Protein AF-A0AAV8YAM8-F1 (afdb_monomer_lite)

Organism: NCBI:txid1265417

InterPro domains:
  IPR056850 UBP34/UBP24/USP9X/USP9Y-like, ARM repeat region [PF25010] (94-299)

pLDDT: mean 80.91, std 21.93, range [26.41, 98.69]

Radius of gyration: 32.94 Å; chains: 1; bounding box: 72×72×97 Å

Structure (mmCIF, N/CA/C/O backbone):
data_AF-A0AAV8YAM8-F1
#
_entry.id   AF-A0AAV8YAM8-F1
#
loop_
_atom_site.group_PDB
_atom_site.id
_atom_site.type_symbol
_atom_site.label_atom_id
_atom_site.label_alt_id
_atom_site.label_comp_id
_atom_site.label_asym_id
_atom_site.label_entity_id
_atom_site.label_seq_id
_atom_site.pdbx_PDB_ins_code
_atom_site.Cartn_x
_atom_site.Cartn_y
_atom_site.Cartn_z
_atom_site.occupancy
_atom_site.B_iso_or_equiv
_atom_site.auth_seq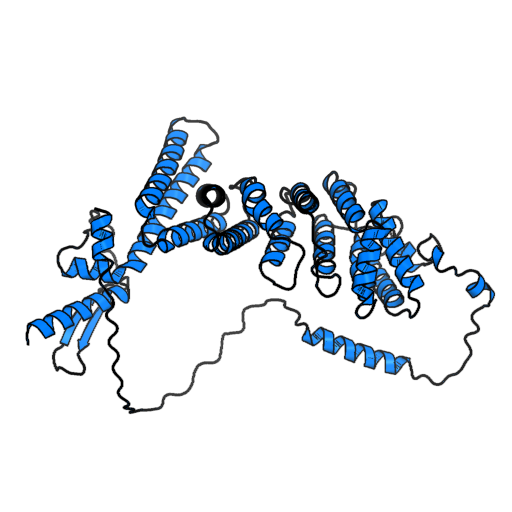_id
_atom_site.auth_comp_id
_atom_site.auth_asym_id
_atom_site.auth_atom_id
_atom_site.pdbx_PDB_model_num
ATOM 1 N N . MET A 1 1 ? 10.296 -6.157 -40.848 1.00 38.09 1 MET A N 1
ATOM 2 C CA . MET A 1 1 ? 11.514 -6.112 -40.012 1.00 38.09 1 MET A CA 1
ATOM 3 C C . MET A 1 1 ? 11.280 -6.850 -38.694 1.00 38.09 1 MET A C 1
ATOM 5 O O . MET A 1 1 ? 12.007 -7.797 -38.449 1.00 38.09 1 MET A O 1
ATOM 9 N N . GLU A 1 2 ? 10.213 -6.547 -37.939 1.00 32.31 2 GLU A N 1
ATOM 10 C CA . GLU A 1 2 ? 9.827 -7.279 -36.706 1.00 32.31 2 GLU A CA 1
ATOM 11 C C . GLU A 1 2 ? 9.649 -8.799 -36.890 1.00 32.31 2 GLU A C 1
ATOM 13 O O . GLU A 1 2 ? 10.254 -9.565 -36.148 1.00 32.31 2 GLU A O 1
ATOM 18 N N . ARG A 1 3 ? 8.912 -9.262 -37.918 1.00 36.00 3 ARG A N 1
ATOM 19 C CA . ARG A 1 3 ? 8.751 -10.714 -38.182 1.00 36.00 3 ARG A CA 1
ATOM 20 C C . ARG A 1 3 ? 10.073 -11.436 -38.445 1.00 36.00 3 ARG A C 1
ATOM 22 O O . ARG A 1 3 ? 10.248 -12.558 -38.000 1.00 36.00 3 ARG A O 1
ATOM 29 N N . HIS A 1 4 ? 11.011 -10.766 -39.113 1.00 39.47 4 HIS A N 1
ATOM 30 C CA . HIS A 1 4 ? 12.317 -11.340 -39.426 1.00 39.47 4 HIS A CA 1
ATOM 31 C C . HIS A 1 4 ? 13.195 -11.458 -38.173 1.00 39.47 4 HIS A C 1
ATOM 33 O O . HIS A 1 4 ? 13.905 -12.439 -38.013 1.00 39.47 4 HIS A O 1
ATOM 39 N N . ILE A 1 5 ? 13.116 -10.490 -37.253 1.00 47.19 5 ILE A N 1
ATOM 40 C CA . ILE A 1 5 ? 13.833 -10.547 -35.971 1.00 47.19 5 ILE A CA 1
ATOM 41 C C . ILE A 1 5 ? 13.256 -11.661 -35.087 1.00 47.19 5 ILE A C 1
ATOM 43 O O . ILE A 1 5 ? 14.026 -12.429 -34.521 1.00 47.19 5 ILE A O 1
ATOM 47 N N . LEU A 1 6 ? 11.928 -11.801 -35.016 1.00 43.38 6 LEU A N 1
ATOM 48 C CA . LEU A 1 6 ? 11.277 -12.848 -34.221 1.00 43.38 6 LEU A CA 1
ATOM 49 C C . LEU A 1 6 ? 11.572 -14.261 -34.762 1.00 43.38 6 LEU A C 1
ATOM 51 O O . LEU A 1 6 ? 11.912 -15.148 -33.985 1.00 43.38 6 LEU A O 1
ATOM 55 N N . GLU A 1 7 ? 11.533 -14.453 -36.086 1.00 45.75 7 GLU A N 1
ATOM 56 C CA . GLU A 1 7 ? 11.929 -15.714 -36.735 1.00 45.75 7 GLU A CA 1
ATOM 57 C C . GLU A 1 7 ? 13.403 -16.054 -36.465 1.00 45.75 7 GLU A C 1
ATOM 59 O O . GLU A 1 7 ? 13.725 -17.194 -36.137 1.00 45.75 7 GLU A O 1
ATOM 64 N N . MET A 1 8 ? 14.305 -15.067 -36.512 1.00 47.28 8 MET A N 1
ATOM 65 C CA . MET A 1 8 ? 15.728 -15.289 -36.226 1.00 47.28 8 MET A CA 1
ATOM 66 C C . MET A 1 8 ? 16.035 -15.561 -34.740 1.00 47.28 8 MET A C 1
ATOM 68 O O . MET A 1 8 ? 17.095 -16.110 -34.441 1.00 47.28 8 MET A O 1
ATOM 72 N N . LEU A 1 9 ? 15.145 -15.185 -33.814 1.00 46.06 9 LEU A N 1
ATOM 73 C CA . LEU A 1 9 ? 15.267 -15.462 -32.374 1.00 46.06 9 LEU A CA 1
ATOM 74 C C . LEU A 1 9 ? 14.626 -16.799 -31.957 1.00 46.06 9 LEU A C 1
ATOM 76 O O . LEU A 1 9 ? 14.852 -17.248 -30.840 1.00 46.06 9 LEU A O 1
ATOM 80 N N . SER A 1 10 ? 13.854 -17.436 -32.843 1.00 40.22 10 SER A N 1
ATOM 81 C CA . SER A 1 10 ? 13.076 -18.656 -32.567 1.00 40.22 10 SER A CA 1
ATOM 82 C C . SER A 1 10 ? 13.785 -19.983 -32.883 1.00 40.22 10 SER A C 1
ATOM 84 O O . SER A 1 10 ? 13.138 -21.025 -32.905 1.00 40.22 10 SER A O 1
ATOM 86 N N . GLY A 1 11 ? 15.098 -19.966 -33.145 1.00 36.38 11 GLY A N 1
ATOM 87 C CA . GLY A 1 11 ? 15.857 -21.178 -33.478 1.00 36.38 11 GLY A CA 1
ATOM 88 C C . GLY A 1 11 ? 15.783 -22.230 -32.367 1.00 36.38 11 GLY A C 1
ATOM 89 O O . GLY A 1 11 ? 16.276 -21.985 -31.270 1.00 36.38 11 GLY A O 1
ATOM 90 N N . GLU A 1 12 ? 15.158 -23.367 -32.682 1.00 34.47 12 GLU A N 1
ATOM 91 C CA . GLU A 1 12 ? 14.848 -24.500 -31.802 1.00 34.47 12 GLU A CA 1
ATOM 92 C C . GLU A 1 12 ? 16.041 -24.952 -30.941 1.00 34.47 12 GLU A C 1
ATOM 94 O O . GLU A 1 12 ? 17.105 -25.318 -31.449 1.00 34.47 12 GLU A O 1
ATOM 99 N N . GLU A 1 13 ? 15.839 -24.981 -29.622 1.00 34.59 13 GLU A N 1
ATOM 100 C CA . GLU A 1 13 ? 16.660 -25.771 -28.708 1.00 34.59 13 GLU A CA 1
ATOM 101 C C . GLU A 1 13 ? 16.334 -27.252 -28.944 1.00 34.59 13 GLU A C 1
ATOM 103 O O . GLU A 1 13 ? 15.295 -27.754 -28.522 1.00 34.59 13 GLU A O 1
ATOM 108 N N . ALA A 1 14 ? 17.207 -27.959 -29.660 1.00 30.53 14 ALA A N 1
ATOM 109 C CA . ALA A 1 14 ? 17.175 -29.413 -29.702 1.00 30.53 14 ALA A CA 1
ATOM 110 C C . ALA A 1 14 ? 17.807 -29.952 -28.409 1.00 30.53 14 ALA A C 1
ATOM 112 O O . ALA A 1 14 ? 19.033 -29.991 -28.274 1.00 30.53 14 ALA A O 1
ATOM 113 N N . GLU A 1 15 ? 16.968 -30.348 -27.453 1.00 30.47 15 GLU A N 1
ATOM 114 C CA . GLU A 1 15 ? 17.374 -31.193 -26.333 1.00 30.47 15 GLU A CA 1
ATOM 115 C C . GLU A 1 15 ? 17.863 -32.541 -26.880 1.00 30.47 15 GLU A C 1
ATOM 117 O O . GLU A 1 15 ? 17.140 -33.250 -27.581 1.00 30.47 15 GLU A O 1
ATOM 122 N N . VAL A 1 16 ? 19.115 -32.890 -26.587 1.00 30.36 16 VAL A N 1
ATOM 123 C CA . VAL A 1 16 ? 19.658 -34.225 -26.847 1.00 30.36 16 VAL A CA 1
ATOM 124 C C . VAL A 1 16 ? 19.791 -34.926 -25.501 1.00 30.36 16 VAL A C 1
ATOM 126 O O . VAL A 1 16 ? 20.690 -34.615 -24.720 1.00 30.36 16 VAL A O 1
ATOM 129 N N . GLU A 1 17 ? 18.879 -35.863 -25.240 1.00 31.38 17 GLU A N 1
ATOM 130 C CA . GLU A 1 17 ? 19.012 -36.878 -24.194 1.00 31.38 17 GLU A CA 1
ATOM 131 C C . GLU A 1 17 ? 20.249 -37.747 -24.461 1.00 31.38 17 GLU A C 1
ATOM 133 O O . GLU A 1 17 ? 20.475 -38.226 -25.575 1.00 31.38 17 GLU A O 1
ATOM 138 N N . GLY A 1 18 ? 21.052 -37.969 -23.423 1.00 28.61 18 GLY A N 1
ATOM 139 C CA . GLY A 1 18 ? 22.220 -38.837 -23.478 1.00 28.61 18 GLY A CA 1
ATOM 140 C C . GLY A 1 18 ? 22.676 -39.244 -22.084 1.00 28.61 18 GLY A C 1
ATOM 141 O O . GLY A 1 18 ? 23.503 -38.567 -21.477 1.00 28.61 18 GLY A O 1
ATOM 142 N N . ASP A 1 19 ? 22.132 -40.361 -21.603 1.00 28.75 19 ASP A N 1
ATOM 143 C CA . ASP A 1 19 ? 22.621 -41.118 -20.450 1.00 28.75 19 ASP A CA 1
ATOM 144 C C . ASP A 1 19 ? 24.082 -41.554 -20.649 1.00 28.75 19 ASP A C 1
ATOM 146 O O . ASP A 1 19 ? 24.400 -42.237 -21.625 1.00 28.75 19 ASP A O 1
ATOM 150 N N . ALA A 1 20 ? 24.955 -41.236 -19.689 1.00 30.38 20 ALA A N 1
ATOM 151 C CA . ALA A 1 20 ? 26.130 -42.049 -19.366 1.00 30.38 20 ALA A CA 1
ATOM 152 C C . ALA A 1 20 ? 26.718 -41.660 -17.999 1.00 30.38 20 ALA A C 1
ATOM 154 O O . ALA A 1 20 ? 27.289 -40.584 -17.812 1.00 30.38 20 ALA A O 1
ATOM 155 N N . GLU A 1 21 ? 26.603 -42.591 -17.054 1.00 28.64 21 GLU A N 1
ATOM 156 C CA . GLU A 1 21 ? 27.342 -42.654 -15.794 1.00 28.64 21 GLU A CA 1
ATOM 157 C C . GLU A 1 21 ? 28.864 -42.551 -16.007 1.00 28.64 21 GLU A C 1
ATOM 159 O O . GLU A 1 21 ? 29.425 -43.172 -16.909 1.00 28.64 21 GLU A O 1
ATOM 164 N N . GLY A 1 22 ? 29.567 -41.835 -15.122 1.00 26.41 22 GLY A N 1
ATOM 165 C CA . GLY A 1 22 ? 31.032 -41.819 -15.144 1.00 26.41 22 GLY A CA 1
ATOM 166 C C . GLY A 1 22 ? 31.686 -40.788 -14.231 1.00 26.41 22 GLY A C 1
ATOM 167 O O . GLY A 1 22 ? 32.246 -39.803 -14.697 1.00 26.41 22 GLY A O 1
ATOM 168 N N . SER A 1 23 ? 31.639 -41.029 -12.920 1.00 27.11 23 SER A N 1
ATOM 169 C CA . SER A 1 23 ? 32.441 -40.329 -11.904 1.00 27.11 23 SER A CA 1
ATOM 170 C C . SER A 1 23 ? 33.946 -40.377 -12.191 1.00 27.11 23 SER A C 1
ATOM 172 O O . SER A 1 23 ? 34.459 -41.466 -12.402 1.00 27.11 23 SER A O 1
ATOM 174 N N . TYR A 1 24 ? 34.665 -39.265 -11.985 1.00 28.09 24 TYR A N 1
ATOM 175 C CA . TYR A 1 24 ? 35.895 -39.251 -11.176 1.00 28.09 24 TYR A CA 1
ATOM 176 C C . TYR A 1 24 ? 36.070 -37.904 -10.462 1.00 28.09 24 TYR A C 1
ATOM 178 O O . TYR A 1 24 ? 35.944 -36.825 -11.031 1.00 28.09 24 TYR A O 1
ATOM 186 N N . SER A 1 25 ? 36.330 -38.026 -9.165 1.00 29.84 25 SER A N 1
ATOM 187 C CA . SER A 1 25 ? 36.435 -36.991 -8.143 1.00 29.84 25 SER A CA 1
ATOM 188 C C . SER A 1 25 ? 37.897 -36.692 -7.812 1.00 29.84 25 SER A C 1
ATOM 190 O O . SER A 1 25 ? 38.723 -37.601 -7.798 1.00 29.84 25 SER A O 1
ATOM 192 N N . SER A 1 26 ? 38.175 -35.451 -7.412 1.00 29.95 26 SER A N 1
ATOM 193 C CA . SER A 1 26 ? 39.221 -35.104 -6.435 1.00 29.95 26 SER A CA 1
ATOM 194 C C . SER A 1 26 ? 38.868 -33.728 -5.856 1.00 29.95 26 SER A C 1
ATOM 196 O O . SER A 1 26 ? 38.995 -32.723 -6.543 1.00 29.95 26 SER A O 1
ATOM 198 N N . ARG A 1 27 ? 38.123 -33.639 -4.746 1.00 30.00 27 ARG A N 1
ATOM 199 C CA . ARG A 1 27 ? 38.552 -33.698 -3.331 1.00 30.00 27 ARG A CA 1
ATOM 200 C C . ARG A 1 27 ? 39.698 -32.737 -2.965 1.00 30.00 27 ARG A C 1
ATOM 202 O O . ARG A 1 27 ? 40.844 -32.968 -3.320 1.00 30.00 27 ARG A O 1
ATOM 209 N N . MET A 1 28 ? 39.317 -31.798 -2.088 1.00 27.45 28 MET A N 1
ATOM 210 C CA . MET A 1 28 ? 40.092 -31.039 -1.091 1.00 27.45 28 MET A CA 1
ATOM 211 C C . MET A 1 28 ? 40.627 -29.651 -1.481 1.00 27.45 28 MET A C 1
ATOM 213 O O . MET A 1 28 ? 41.777 -29.493 -1.864 1.00 27.45 28 MET A O 1
ATOM 217 N N . SER A 1 29 ? 39.841 -28.621 -1.148 1.00 29.84 29 SER A N 1
ATOM 218 C CA . SER A 1 29 ? 40.306 -27.584 -0.217 1.00 29.84 29 SER A CA 1
ATOM 219 C C . SER A 1 29 ? 39.124 -27.083 0.619 1.00 29.84 29 SER A C 1
ATOM 221 O O . SER A 1 29 ? 38.107 -26.649 0.089 1.00 29.84 29 SER A O 1
ATOM 223 N N . ASN A 1 30 ? 39.246 -27.250 1.934 1.00 27.66 30 ASN A N 1
ATOM 224 C CA . ASN A 1 30 ? 38.262 -26.919 2.959 1.00 27.66 30 ASN A CA 1
ATOM 225 C C . ASN A 1 30 ? 38.610 -25.564 3.596 1.00 27.66 30 ASN A C 1
ATOM 227 O O . ASN A 1 30 ? 39.783 -25.307 3.853 1.00 27.66 30 ASN A O 1
ATOM 231 N N . LYS A 1 31 ? 37.560 -24.839 4.014 1.00 32.53 31 LYS A N 1
ATOM 232 C CA . LYS A 1 31 ? 37.519 -23.707 4.968 1.00 32.53 31 LYS A CA 1
ATOM 233 C C . LYS A 1 31 ? 37.876 -22.316 4.426 1.00 32.53 31 LYS A C 1
ATOM 235 O O . LYS A 1 31 ? 39.033 -21.919 4.444 1.00 32.53 31 LYS A O 1
ATOM 240 N N . SER A 1 32 ? 36.838 -21.527 4.134 1.00 33.50 32 SER A N 1
ATOM 241 C CA . SER A 1 32 ? 36.560 -20.261 4.842 1.00 33.50 32 SER A CA 1
ATOM 242 C C . SER A 1 32 ? 35.240 -19.641 4.348 1.00 33.50 32 SER A C 1
ATOM 244 O O . SER A 1 32 ? 35.237 -18.590 3.720 1.00 33.50 32 SER A O 1
ATOM 246 N N . GLU A 1 33 ? 34.111 -20.278 4.653 1.00 31.64 33 GLU A N 1
ATOM 247 C CA . GLU A 1 33 ? 32.797 -19.623 4.631 1.00 31.64 33 GLU A CA 1
ATOM 248 C C . GLU A 1 33 ? 32.194 -19.752 6.026 1.00 31.64 33 GLU A C 1
ATOM 250 O O . GLU A 1 33 ? 31.773 -20.832 6.440 1.00 31.64 33 GLU A O 1
ATOM 255 N N . LYS A 1 34 ? 32.285 -18.656 6.778 1.00 43.06 34 LYS A N 1
ATOM 256 C CA . LYS A 1 34 ? 31.455 -18.270 7.925 1.00 43.06 34 LYS A CA 1
ATOM 257 C C . LYS A 1 34 ? 32.053 -16.984 8.479 1.00 43.06 34 LYS A C 1
ATOM 259 O O . LYS A 1 34 ? 33.039 -17.040 9.207 1.00 43.06 34 LYS A O 1
ATOM 264 N N . ASN A 1 35 ? 31.516 -15.854 8.034 1.00 32.81 35 ASN A N 1
ATOM 265 C CA . ASN A 1 35 ? 31.290 -14.634 8.813 1.00 32.81 35 ASN A CA 1
ATOM 266 C C . ASN A 1 35 ? 30.811 -13.529 7.866 1.00 32.81 35 ASN A C 1
ATOM 268 O O . ASN A 1 35 ? 31.280 -13.446 6.735 1.00 32.81 35 ASN A O 1
ATOM 272 N N . MET A 1 3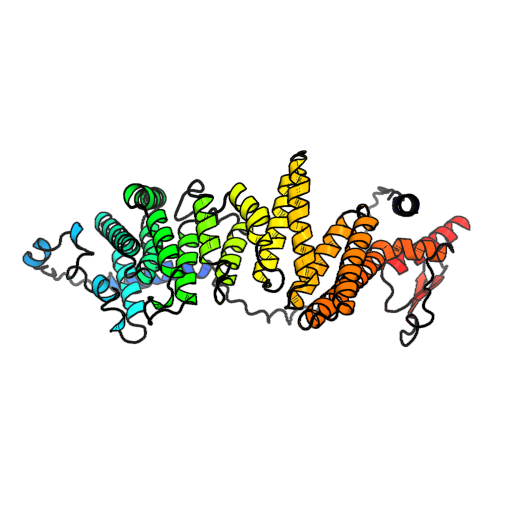6 ? 29.921 -12.680 8.382 1.00 35.50 36 MET A N 1
ATOM 273 C CA . MET A 1 36 ? 29.229 -11.557 7.726 1.00 35.50 36 MET A CA 1
ATOM 274 C C . MET A 1 36 ? 27.865 -11.860 7.082 1.00 35.50 36 MET A C 1
ATOM 276 O O . MET A 1 36 ? 27.483 -11.215 6.114 1.00 35.50 36 MET A O 1
ATOM 280 N N . ALA A 1 37 ? 27.094 -12.768 7.683 1.00 35.59 37 ALA A N 1
ATOM 281 C CA . ALA A 1 37 ? 25.634 -12.662 7.695 1.00 35.59 37 ALA A CA 1
ATOM 282 C C . ALA A 1 37 ? 25.213 -12.344 9.138 1.00 35.59 37 ALA A C 1
ATOM 284 O O . ALA A 1 37 ? 24.884 -13.253 9.890 1.00 35.59 37 ALA A O 1
ATOM 285 N N . ASP A 1 38 ? 25.381 -11.085 9.551 1.00 33.09 38 ASP A N 1
ATOM 286 C CA . ASP A 1 38 ? 24.901 -10.584 10.852 1.00 33.09 38 ASP A CA 1
ATOM 287 C C . ASP A 1 38 ? 24.732 -9.054 10.840 1.00 33.09 38 ASP A C 1
ATOM 289 O O . ASP A 1 38 ? 25.188 -8.337 11.726 1.00 33.09 38 ASP A O 1
ATOM 293 N N . PHE A 1 39 ? 24.156 -8.523 9.761 1.00 33.62 39 PHE A N 1
ATOM 294 C CA . PHE A 1 39 ? 23.739 -7.122 9.710 1.00 33.62 39 PHE A CA 1
ATOM 295 C C . PHE A 1 39 ? 22.514 -6.985 8.804 1.00 33.62 39 PHE A C 1
ATOM 297 O O . PHE A 1 39 ? 22.573 -6.393 7.735 1.00 33.62 39 PHE A O 1
ATOM 304 N N . ASP A 1 40 ? 21.415 -7.590 9.245 1.00 33.22 40 ASP A N 1
ATOM 305 C CA . ASP A 1 40 ? 20.084 -7.055 8.975 1.00 33.22 40 ASP A CA 1
ATOM 306 C C . ASP A 1 40 ? 19.295 -7.169 10.277 1.00 33.22 40 ASP A C 1
ATOM 308 O O . ASP A 1 40 ? 18.923 -8.253 10.727 1.00 33.22 40 ASP A O 1
ATOM 312 N N . GLY A 1 41 ? 19.163 -6.025 10.944 1.00 41.38 41 GLY A N 1
ATOM 313 C CA . GLY A 1 41 ? 18.259 -5.859 12.063 1.00 41.38 41 GLY A CA 1
ATOM 314 C C . GLY A 1 41 ? 16.854 -5.694 11.512 1.00 41.38 41 GLY A C 1
ATOM 315 O O . GLY A 1 41 ? 16.507 -4.614 11.045 1.00 41.38 41 GLY A O 1
ATOM 316 N N . GLU A 1 42 ? 16.061 -6.754 11.601 1.00 30.95 42 GLU A N 1
ATOM 317 C CA . GLU A 1 42 ? 14.609 -6.651 11.618 1.00 30.95 42 GLU A CA 1
ATOM 318 C C . GLU A 1 42 ? 14.092 -7.196 12.949 1.00 30.95 42 GLU A C 1
ATOM 320 O O . GLU A 1 42 ? 14.295 -8.358 13.311 1.00 30.95 42 GLU A O 1
ATOM 325 N N . ASP A 1 43 ? 13.417 -6.304 13.672 1.00 38.12 43 ASP A N 1
ATOM 326 C CA . ASP A 1 43 ? 12.505 -6.594 14.765 1.00 38.12 43 ASP A CA 1
ATOM 327 C C . ASP A 1 43 ? 11.368 -7.491 14.249 1.00 38.12 43 ASP A C 1
ATOM 329 O O . ASP A 1 43 ? 10.326 -7.026 13.789 1.00 38.12 43 ASP A O 1
ATOM 333 N N . SER A 1 44 ? 11.565 -8.803 14.329 1.00 35.25 44 SER A N 1
ATOM 334 C CA . SER A 1 44 ? 10.509 -9.801 14.185 1.00 35.25 44 SER A CA 1
ATOM 335 C C . SER A 1 44 ? 10.454 -10.605 15.476 1.00 35.25 44 SER A C 1
ATOM 337 O O . SER A 1 44 ? 11.201 -11.564 15.666 1.00 35.25 44 SER A O 1
ATOM 339 N N . VAL A 1 45 ? 9.567 -10.195 16.383 1.00 35.66 45 VAL A N 1
ATOM 340 C CA . VAL A 1 45 ? 9.209 -10.965 17.579 1.00 35.66 45 VAL A CA 1
ATOM 341 C C . VAL A 1 45 ? 8.550 -12.263 17.113 1.00 35.66 45 VAL A C 1
ATOM 343 O O . VAL A 1 45 ? 7.378 -12.289 16.742 1.00 35.66 45 VAL A O 1
ATOM 346 N N . CYS A 1 46 ? 9.339 -13.335 17.072 1.00 31.31 46 CYS A N 1
ATOM 347 C CA . CYS A 1 46 ? 8.896 -14.671 16.707 1.00 31.31 46 CYS A CA 1
ATOM 348 C C . CYS A 1 46 ? 7.844 -15.182 17.704 1.00 31.31 46 CYS A C 1
ATOM 350 O O . CYS A 1 46 ? 8.044 -15.148 18.919 1.00 31.31 46 CYS A O 1
ATOM 352 N N . GLU A 1 47 ? 6.745 -15.729 17.180 1.00 46.38 47 GLU A N 1
ATOM 353 C CA . GLU A 1 47 ? 5.619 -16.307 17.933 1.00 46.38 47 GLU A CA 1
ATOM 354 C C . GLU A 1 47 ? 6.019 -17.412 18.935 1.00 46.38 47 GLU A C 1
ATOM 356 O O . GLU A 1 47 ? 5.259 -17.736 19.850 1.00 46.38 47 GLU A O 1
ATOM 361 N N . GLU A 1 48 ? 7.230 -17.958 18.823 1.00 42.25 48 GLU A N 1
ATOM 362 C CA . GLU A 1 48 ? 7.777 -18.965 19.736 1.00 42.25 48 GLU A CA 1
ATOM 363 C C . GLU A 1 48 ? 8.102 -18.391 21.135 1.00 42.25 48 GLU A C 1
ATOM 365 O O . GLU A 1 48 ? 7.987 -19.100 22.137 1.00 42.25 48 GLU A O 1
ATOM 370 N N . GLU A 1 49 ? 8.373 -17.082 21.251 1.00 40.34 49 GLU A N 1
ATOM 371 C CA . GLU A 1 49 ? 8.521 -16.403 22.550 1.00 40.34 49 GLU A CA 1
ATOM 372 C C . GLU A 1 49 ? 7.163 -16.140 23.235 1.00 40.34 49 GLU A C 1
ATOM 374 O O . GLU A 1 49 ? 7.079 -16.137 24.465 1.00 40.34 49 GLU A O 1
ATOM 379 N N . LEU A 1 50 ? 6.065 -16.010 22.474 1.00 43.31 50 LEU A N 1
ATOM 380 C CA . LEU A 1 50 ? 4.710 -15.855 23.031 1.00 43.31 50 LEU A CA 1
ATOM 381 C C . LEU A 1 50 ? 4.212 -17.144 23.706 1.00 43.31 50 LEU A C 1
ATOM 383 O O . LEU A 1 50 ? 3.568 -17.089 24.760 1.00 43.31 50 LEU A O 1
ATOM 387 N N . ALA A 1 51 ? 4.542 -18.309 23.142 1.00 45.22 51 ALA A N 1
ATOM 388 C CA . ALA A 1 51 ? 4.257 -19.598 23.772 1.00 45.22 51 ALA A CA 1
ATOM 389 C C . ALA A 1 51 ? 5.066 -19.769 25.074 1.00 45.22 51 ALA A C 1
ATOM 391 O O . ALA A 1 51 ? 4.501 -20.130 26.108 1.00 45.22 51 ALA A O 1
ATOM 392 N N . GLY A 1 52 ? 6.349 -19.382 25.063 1.00 39.16 52 GLY A N 1
ATOM 393 C CA . GLY A 1 52 ? 7.212 -19.383 26.249 1.00 39.16 52 GLY A CA 1
ATOM 394 C C . GLY A 1 52 ? 6.757 -18.422 27.357 1.00 39.16 52 GLY A C 1
ATOM 395 O O . GLY A 1 52 ? 6.824 -18.765 28.537 1.00 39.16 52 GLY A O 1
ATOM 396 N N . LEU A 1 53 ? 6.215 -17.249 27.007 1.00 44.28 53 LEU A N 1
ATOM 397 C CA . LEU A 1 53 ? 5.631 -16.295 27.963 1.00 44.28 53 LEU A CA 1
ATOM 398 C C . LEU A 1 53 ? 4.337 -16.814 28.607 1.00 44.28 53 LEU A C 1
ATOM 400 O O . LEU A 1 53 ? 4.060 -16.492 29.764 1.00 44.28 53 LEU A O 1
ATOM 404 N N . THR A 1 54 ? 3.570 -17.645 27.899 1.00 45.06 54 THR A N 1
ATOM 405 C CA . THR A 1 54 ? 2.352 -18.277 28.433 1.00 45.06 54 THR A CA 1
ATOM 406 C C . THR A 1 54 ? 2.700 -19.313 29.511 1.00 45.06 54 THR A C 1
ATOM 408 O O . THR A 1 54 ? 2.051 -19.369 30.559 1.00 45.06 54 THR A O 1
ATOM 411 N N . ASP A 1 55 ? 3.792 -20.056 29.318 1.00 38.78 55 ASP A N 1
ATOM 412 C CA . ASP A 1 55 ? 4.313 -21.006 30.307 1.00 38.78 55 ASP A CA 1
ATOM 413 C C . ASP A 1 55 ? 5.038 -20.316 31.475 1.00 38.78 55 ASP A C 1
ATOM 415 O O . ASP A 1 55 ? 4.867 -20.708 32.636 1.00 38.78 55 ASP A O 1
ATOM 419 N N . HIS A 1 56 ? 5.765 -19.222 31.220 1.00 43.16 56 HIS A N 1
ATOM 420 C CA . HIS A 1 56 ? 6.370 -18.410 32.281 1.00 43.16 56 HIS A CA 1
ATOM 421 C C . HIS A 1 56 ? 5.318 -17.688 33.146 1.00 43.16 56 HIS A C 1
ATOM 423 O O . HIS A 1 56 ? 5.506 -17.547 34.360 1.00 43.16 56 HIS A O 1
ATOM 429 N N . ALA A 1 57 ? 4.186 -17.278 32.560 1.00 45.81 57 ALA A N 1
ATOM 430 C CA . ALA A 1 57 ? 3.044 -16.723 33.288 1.00 45.81 57 ALA A CA 1
ATOM 431 C C . ALA A 1 57 ? 2.320 -17.787 34.134 1.00 45.81 57 ALA A C 1
ATOM 433 O O . ALA A 1 57 ? 1.961 -17.506 35.281 1.00 45.81 57 ALA A O 1
ATOM 434 N N . ASN A 1 58 ? 2.183 -19.019 33.628 1.00 43.78 58 ASN A N 1
ATOM 435 C CA . ASN A 1 58 ? 1.661 -20.150 34.405 1.00 43.78 58 ASN A CA 1
ATOM 436 C C . ASN A 1 58 ? 2.553 -20.487 35.614 1.00 43.78 58 ASN A C 1
ATOM 438 O O . ASN A 1 58 ? 2.034 -20.786 36.691 1.00 43.78 58 ASN A O 1
ATOM 442 N N . MET A 1 59 ? 3.880 -20.376 35.480 1.00 43.41 59 MET A N 1
ATOM 443 C CA . MET A 1 59 ? 4.822 -20.585 36.590 1.00 43.41 59 MET A CA 1
ATOM 444 C C . MET A 1 59 ? 4.776 -19.462 37.638 1.00 43.41 59 MET A C 1
ATOM 446 O O . MET A 1 59 ? 4.751 -19.751 38.834 1.00 43.41 59 MET A O 1
ATOM 450 N N . ASN A 1 60 ? 4.679 -18.191 37.229 1.00 41.62 60 ASN A N 1
ATOM 451 C CA . ASN A 1 60 ? 4.576 -17.070 38.175 1.00 41.62 60 ASN A CA 1
ATOM 452 C C . ASN A 1 60 ? 3.233 -17.034 38.930 1.00 41.62 60 ASN A C 1
ATOM 454 O O . ASN A 1 60 ? 3.194 -16.607 40.086 1.00 41.62 60 ASN A O 1
ATOM 458 N N . LEU A 1 61 ? 2.141 -17.527 38.333 1.00 43.28 61 LEU A N 1
ATOM 459 C CA . LEU A 1 61 ? 0.851 -17.632 39.024 1.00 43.28 61 LEU A CA 1
ATOM 460 C C . LEU A 1 61 ? 0.801 -18.825 39.994 1.00 43.28 61 LEU A C 1
ATOM 462 O O . LEU A 1 61 ? 0.180 -18.720 41.051 1.00 43.28 61 LEU A O 1
ATOM 466 N N . HIS A 1 62 ? 1.510 -19.922 39.705 1.00 42.19 62 HIS A N 1
ATOM 467 C CA . HIS A 1 62 ? 1.638 -21.050 40.639 1.00 42.19 62 HIS A CA 1
ATOM 468 C C . HIS A 1 62 ? 2.378 -20.668 41.936 1.00 42.19 62 HIS A C 1
ATOM 470 O O . HIS A 1 62 ? 2.097 -21.238 42.991 1.00 42.19 62 HIS A O 1
ATOM 476 N N . VAL A 1 63 ? 3.267 -19.667 41.886 1.00 40.97 63 VAL A N 1
ATOM 477 C CA . VAL A 1 63 ? 3.975 -19.127 43.064 1.00 40.97 63 VAL A CA 1
ATOM 478 C C . VAL A 1 63 ? 3.066 -18.243 43.935 1.00 40.97 63 VAL A C 1
ATOM 480 O O . VAL A 1 63 ? 3.228 -18.220 45.152 1.00 40.97 63 VAL A O 1
ATOM 483 N N . LEU A 1 64 ? 2.056 -17.581 43.357 1.00 39.97 64 LEU A N 1
ATOM 484 C CA . LEU A 1 64 ? 1.052 -16.799 44.102 1.00 39.97 64 LEU A CA 1
ATOM 485 C C . LEU A 1 64 ? -0.160 -17.632 44.559 1.00 39.97 64 LEU A C 1
ATOM 487 O O . LEU A 1 64 ? -0.822 -17.269 45.530 1.00 39.97 64 LEU A O 1
ATOM 491 N N . ALA A 1 65 ? -0.445 -18.759 43.900 1.00 38.75 65 ALA A N 1
ATOM 492 C CA . ALA A 1 65 ? -1.573 -19.640 44.219 1.00 38.75 65 ALA A CA 1
ATOM 493 C C . ALA A 1 65 ? -1.297 -20.639 45.365 1.00 38.75 65 ALA A C 1
ATOM 495 O O . ALA A 1 65 ? -2.225 -21.290 45.850 1.00 38.75 65 ALA A O 1
ATOM 496 N N . HIS A 1 66 ? -0.051 -20.753 45.839 1.00 35.19 66 HIS A N 1
ATOM 497 C CA . HIS A 1 66 ? 0.331 -21.624 46.956 1.00 35.19 66 HIS A CA 1
ATOM 498 C C . HIS A 1 66 ? 0.798 -20.836 48.186 1.00 35.19 66 HIS A C 1
ATOM 500 O O . HIS A 1 66 ? 1.919 -20.995 48.657 1.00 35.19 66 HIS A O 1
ATOM 506 N N . SER A 1 67 ? -0.096 -20.030 48.759 1.00 30.86 67 SER A N 1
ATOM 507 C CA . SER A 1 67 ? -0.019 -19.670 50.179 1.00 30.86 67 SER A CA 1
ATOM 508 C C . SER A 1 67 ? -1.110 -20.434 50.939 1.00 30.86 67 SER A C 1
ATOM 510 O O . SER A 1 67 ? -2.295 -20.234 50.655 1.00 30.86 67 SER A O 1
ATOM 512 N N . PRO A 1 68 ? -0.777 -21.343 51.875 1.00 42.97 68 PRO A N 1
ATOM 513 C CA . PRO A 1 68 ? -1.771 -22.050 52.658 1.00 42.97 68 PRO A CA 1
ATOM 514 C C . PRO A 1 68 ? -2.122 -21.225 53.900 1.00 42.97 68 PRO A C 1
ATOM 516 O O . PRO A 1 68 ? -1.785 -21.610 55.012 1.00 42.97 68 PRO A O 1
ATOM 519 N N . GLU A 1 69 ? -2.851 -20.123 53.738 1.00 35.75 69 GLU A N 1
ATOM 520 C CA . GLU A 1 69 ? -3.558 -19.501 54.862 1.00 35.75 69 GLU A CA 1
ATOM 521 C C . GLU A 1 69 ? -5.020 -19.248 54.499 1.00 35.75 69 GLU A C 1
ATOM 523 O O . GLU A 1 69 ? -5.417 -18.234 53.930 1.00 35.75 69 GLU A O 1
ATOM 528 N N . LYS A 1 70 ? -5.848 -20.232 54.867 1.00 42.91 70 LYS A N 1
ATOM 529 C CA . LYS A 1 70 ? -7.299 -20.098 54.965 1.00 42.91 70 LYS A CA 1
ATOM 530 C C . LYS A 1 70 ? -7.630 -19.046 56.025 1.00 42.91 70 LYS A C 1
ATOM 532 O O . LYS A 1 70 ? -7.826 -19.375 57.191 1.00 42.91 70 LYS A O 1
ATOM 537 N N . SER A 1 71 ? -7.777 -17.802 55.603 1.00 33.59 71 SER A N 1
ATOM 538 C CA . SER A 1 71 ? -8.690 -16.868 56.252 1.00 33.59 71 SER A CA 1
ATOM 539 C C . SER A 1 71 ? -9.817 -16.575 55.258 1.00 33.59 71 SER A C 1
ATOM 541 O O . SER A 1 71 ? -9.543 -16.257 54.100 1.00 33.59 71 SER A O 1
ATOM 543 N N . PRO A 1 72 ? -11.098 -16.756 55.628 1.00 41.12 72 PRO A N 1
ATOM 544 C CA . PRO A 1 72 ? -12.175 -16.394 54.730 1.00 41.12 72 PRO A CA 1
ATOM 545 C C . PRO A 1 72 ? -12.162 -14.869 54.644 1.00 41.12 72 PRO A C 1
ATOM 547 O O . PRO A 1 72 ? -12.520 -14.190 55.608 1.00 41.12 72 PRO A O 1
ATOM 550 N N . ILE A 1 73 ? -11.728 -14.324 53.506 1.00 47.31 73 ILE A N 1
ATOM 551 C CA . ILE A 1 73 ? -11.994 -12.927 53.176 1.00 47.31 73 ILE A CA 1
ATOM 552 C C . ILE A 1 73 ? -13.515 -12.810 53.161 1.00 47.31 73 ILE A C 1
ATOM 554 O O . ILE A 1 73 ? -14.197 -13.310 52.267 1.00 47.31 73 ILE A O 1
ATOM 558 N N . ARG A 1 74 ? -14.055 -12.231 54.230 1.00 41.91 74 ARG A N 1
ATOM 559 C CA . ARG A 1 74 ? -15.478 -11.977 54.394 1.00 41.91 74 ARG A CA 1
ATOM 560 C C . ARG A 1 74 ? -15.828 -10.867 53.410 1.00 41.91 74 ARG A C 1
ATOM 562 O O . ARG A 1 74 ? -15.721 -9.692 53.744 1.00 41.91 74 ARG A O 1
ATOM 569 N N . VAL A 1 75 ? -16.174 -11.242 52.180 1.00 47.75 75 VAL A N 1
ATOM 570 C CA . VAL A 1 75 ? -16.768 -10.319 51.210 1.00 47.75 75 VAL A CA 1
ATOM 571 C C . VAL A 1 75 ? -18.038 -9.787 51.864 1.00 47.75 75 VAL A C 1
ATOM 573 O O . VAL A 1 75 ? -18.919 -10.564 52.238 1.00 47.75 75 VAL A O 1
ATOM 576 N N . ASP A 1 76 ? -18.090 -8.480 52.111 1.00 44.22 76 ASP A N 1
ATOM 577 C CA . ASP A 1 76 ? -19.248 -7.849 52.734 1.00 44.22 76 ASP A CA 1
ATOM 578 C C . ASP A 1 76 ? -20.484 -8.146 51.869 1.00 44.22 76 ASP A C 1
ATOM 580 O O . ASP A 1 76 ? -20.531 -7.787 50.691 1.00 44.22 76 ASP A O 1
ATOM 584 N N . HIS A 1 77 ? -21.492 -8.824 52.428 1.00 49.25 77 HIS A N 1
ATOM 585 C CA . HIS A 1 77 ? -22.711 -9.193 51.698 1.00 49.25 77 HIS A CA 1
ATOM 586 C C . HIS A 1 77 ? -23.437 -7.970 51.111 1.00 49.25 77 HIS A C 1
ATOM 588 O O . HIS A 1 77 ? -24.191 -8.112 50.148 1.00 49.25 77 HIS A O 1
ATOM 594 N N . ARG A 1 78 ? -23.183 -6.764 51.642 1.00 50.66 78 ARG A N 1
ATOM 595 C CA . ARG A 1 78 ? -23.676 -5.502 51.074 1.00 50.66 78 ARG A CA 1
ATOM 596 C C . ARG A 1 78 ? -22.982 -5.107 49.765 1.00 50.66 78 ARG A C 1
ATOM 598 O O . ARG A 1 78 ? -23.637 -4.520 48.911 1.00 50.66 78 ARG A O 1
ATOM 605 N N . LEU A 1 79 ? -21.706 -5.454 49.579 1.00 52.78 79 LEU A N 1
ATOM 606 C CA . LEU A 1 79 ? -20.963 -5.202 48.337 1.00 52.78 79 LEU A CA 1
ATOM 607 C C . LEU A 1 79 ? -21.395 -6.168 47.223 1.00 52.78 79 LEU A C 1
ATOM 609 O O . LEU A 1 79 ? -21.607 -5.734 46.093 1.00 52.78 79 LEU A O 1
ATOM 613 N N . SER A 1 80 ? -21.634 -7.447 47.541 1.00 50.75 80 SER A N 1
ATOM 614 C CA . SER A 1 80 ? -22.171 -8.415 46.566 1.00 50.75 80 SER A CA 1
ATOM 615 C C . SER A 1 80 ? -23.610 -8.120 46.130 1.00 50.75 80 SER A C 1
ATOM 617 O O . SER A 1 80 ? -23.982 -8.482 45.021 1.00 50.75 80 SER A O 1
ATOM 619 N N . ALA A 1 81 ? -24.421 -7.453 46.958 1.00 53.19 81 ALA A N 1
ATOM 620 C CA . ALA A 1 81 ? -25.798 -7.088 46.606 1.00 53.19 81 ALA A CA 1
ATOM 621 C C . ALA A 1 81 ? -25.900 -5.872 45.657 1.00 53.19 81 ALA A C 1
ATOM 623 O O . ALA A 1 81 ? -26.947 -5.666 45.043 1.00 53.19 81 ALA A O 1
ATOM 624 N N . CYS A 1 82 ? -24.834 -5.072 45.531 1.00 57.25 82 CYS A N 1
ATOM 625 C CA . CYS A 1 82 ? -24.785 -3.899 44.648 1.00 57.25 82 CYS A CA 1
ATOM 626 C C . CYS A 1 82 ? -24.163 -4.183 43.274 1.00 57.25 82 CYS A C 1
ATOM 628 O O . CYS A 1 82 ? -24.359 -3.391 42.353 1.00 57.25 82 CYS A O 1
ATOM 630 N N . PHE A 1 83 ? -23.429 -5.286 43.114 1.00 69.50 83 PHE A N 1
ATOM 631 C CA . PHE A 1 83 ? -22.803 -5.619 41.839 1.00 69.50 83 PHE A CA 1
ATOM 632 C C . PHE A 1 83 ? -23.836 -6.211 40.874 1.00 69.50 83 PHE A C 1
ATOM 634 O O . PHE A 1 83 ? -24.343 -7.312 41.080 1.00 69.50 83 PHE A O 1
ATOM 641 N N . LYS A 1 84 ? -24.148 -5.470 39.808 1.00 81.94 84 LYS A N 1
ATOM 642 C CA . LYS A 1 84 ? -24.971 -5.944 38.690 1.00 81.94 84 LYS A CA 1
ATOM 643 C C . LYS A 1 84 ? -24.085 -6.069 37.462 1.00 81.94 84 LYS A C 1
ATOM 645 O O . LYS A 1 84 ? -23.525 -5.062 37.033 1.00 81.94 84 LYS A O 1
ATOM 650 N N . ALA A 1 85 ? -24.000 -7.270 36.889 1.00 83.38 85 ALA A N 1
ATOM 651 C CA . ALA A 1 85 ? -23.207 -7.524 35.685 1.00 83.38 85 ALA A CA 1
ATOM 652 C C . ALA A 1 85 ? -23.587 -6.566 34.540 1.00 83.38 85 ALA A C 1
ATOM 654 O O . ALA A 1 85 ? -22.712 -6.044 33.861 1.00 83.38 85 ALA A O 1
ATOM 655 N N . ASP A 1 86 ? -24.872 -6.225 34.405 1.00 87.75 86 ASP A N 1
ATOM 656 C CA . ASP A 1 86 ? -25.361 -5.268 33.401 1.00 87.75 86 ASP A CA 1
ATOM 657 C C . ASP A 1 86 ? -24.778 -3.851 33.527 1.00 87.75 86 ASP A C 1
ATOM 659 O O . ASP A 1 86 ? -24.757 -3.100 32.553 1.00 87.75 86 ASP A O 1
ATOM 663 N N . ASN A 1 87 ? -24.295 -3.474 34.713 1.00 91.44 87 ASN A N 1
ATOM 664 C CA . ASN A 1 87 ? -23.858 -2.114 35.012 1.00 91.44 87 ASN A CA 1
ATOM 665 C C . ASN A 1 87 ? -22.335 -1.943 34.981 1.00 91.44 87 ASN A C 1
ATOM 667 O O . ASN A 1 87 ? -21.858 -0.852 35.274 1.00 91.44 87 ASN A O 1
ATOM 671 N N . VAL A 1 88 ? -21.552 -2.972 34.640 1.00 91.88 88 VAL A N 1
ATOM 672 C CA . VAL A 1 88 ? -20.081 -2.930 34.791 1.00 91.88 88 VAL A CA 1
ATOM 673 C C . VAL A 1 88 ? -19.403 -1.810 33.995 1.00 91.88 88 VAL A C 1
ATOM 675 O O . VAL A 1 88 ? -18.383 -1.295 34.444 1.00 91.88 88 VAL A O 1
ATOM 678 N N . CYS A 1 89 ? -19.983 -1.382 32.871 1.00 94.38 89 CYS A N 1
ATOM 679 C CA . CYS A 1 89 ? -19.486 -0.261 32.061 1.00 94.38 89 CYS A CA 1
ATOM 680 C C . CYS A 1 89 ? -20.179 1.081 32.359 1.00 94.38 89 CYS A C 1
ATOM 682 O O . CYS A 1 89 ? -19.890 2.078 31.698 1.00 94.38 89 CYS A O 1
ATOM 684 N N . GLN A 1 90 ? -21.113 1.121 33.314 1.00 92.06 90 GLN A N 1
ATOM 685 C CA . GLN A 1 90 ? -21.782 2.355 33.723 1.00 92.06 90 GLN A CA 1
ATOM 686 C C . GLN A 1 90 ? -20.907 3.135 34.718 1.00 92.06 90 GLN A C 1
ATOM 688 O O . GLN A 1 90 ? -20.250 2.502 35.556 1.00 92.06 90 GLN A O 1
ATOM 693 N N . PRO A 1 91 ? -20.941 4.482 34.703 1.00 91.31 91 PRO A N 1
ATOM 694 C CA . PRO A 1 91 ? -20.105 5.306 35.572 1.00 91.31 91 PRO A CA 1
ATOM 695 C C . PRO A 1 91 ? -20.195 4.908 37.050 1.00 91.31 91 PRO A C 1
ATOM 697 O O . PRO A 1 91 ? -21.288 4.752 37.598 1.00 91.31 91 PRO A O 1
ATOM 700 N N . GLY A 1 92 ? -19.043 4.762 37.703 1.00 90.38 92 GLY A N 1
ATOM 701 C CA . GLY A 1 92 ? -18.913 4.454 39.127 1.00 90.38 92 GLY A CA 1
ATOM 702 C C . GLY A 1 92 ? -18.941 2.966 39.483 1.00 90.38 92 GLY A C 1
ATOM 703 O O . GLY A 1 92 ? -18.781 2.638 40.657 1.00 90.38 92 GLY A O 1
ATOM 704 N N . ASN A 1 93 ? -19.130 2.061 38.514 1.00 91.06 93 ASN A N 1
ATOM 705 C CA . ASN A 1 93 ? -19.223 0.617 38.783 1.00 91.06 93 ASN A CA 1
ATOM 706 C C . ASN A 1 93 ? -17.893 -0.124 38.603 1.00 91.06 93 ASN A C 1
ATOM 708 O O . ASN A 1 93 ? -17.631 -1.082 39.328 1.00 91.06 93 ASN A O 1
ATOM 712 N N . THR A 1 94 ? -17.036 0.330 37.683 1.00 94.25 94 THR A N 1
ATOM 713 C CA . THR A 1 94 ? -15.707 -0.254 37.458 1.00 94.25 94 THR A CA 1
ATOM 714 C C . THR A 1 94 ? -14.665 0.854 37.377 1.00 94.25 94 THR A C 1
ATOM 716 O O . THR A 1 94 ? -14.568 1.552 36.373 1.00 94.25 94 THR A O 1
ATOM 719 N N . LEU A 1 95 ? -13.835 0.986 38.417 1.00 94.62 95 LEU A N 1
ATOM 720 C CA . LEU A 1 95 ? -12.840 2.061 38.522 1.00 94.62 95 LEU A CA 1
ATOM 721 C C . LEU A 1 95 ? -11.903 2.130 37.307 1.00 94.62 95 LEU A C 1
ATOM 723 O O . LEU A 1 95 ? -11.730 3.194 36.728 1.00 94.62 95 LEU A O 1
ATOM 727 N N . LEU A 1 96 ? -11.302 1.003 36.913 1.00 96.31 96 LEU A N 1
ATOM 728 C CA . LEU A 1 96 ? -10.359 0.984 35.791 1.00 96.31 96 LEU A CA 1
ATOM 729 C C . LEU A 1 96 ? -11.036 1.324 34.455 1.00 96.31 96 LEU A C 1
ATOM 731 O O . LEU A 1 96 ? -10.420 1.973 33.622 1.00 96.31 96 LEU A O 1
ATOM 735 N N . TRP A 1 97 ? -12.297 0.927 34.261 1.00 96.56 97 TRP A N 1
ATOM 736 C CA . TRP A 1 97 ? -13.075 1.313 33.081 1.00 96.56 97 TRP A CA 1
ATOM 737 C C . TRP A 1 97 ? -13.316 2.820 33.059 1.00 96.56 97 TRP A C 1
ATOM 739 O O . TRP A 1 97 ? -13.066 3.467 32.045 1.00 96.56 97 TRP A O 1
ATOM 749 N N . ASP A 1 98 ? -13.739 3.378 34.194 1.00 95.50 98 ASP A N 1
ATOM 750 C CA . ASP A 1 98 ? -13.990 4.806 34.343 1.00 95.50 98 ASP A CA 1
ATOM 751 C C . ASP A 1 98 ? -12.729 5.633 34.076 1.00 95.50 98 ASP A C 1
ATOM 753 O O . ASP A 1 98 ? -12.799 6.630 33.368 1.00 95.50 98 ASP A O 1
ATOM 757 N N . LEU A 1 99 ? -11.573 5.226 34.610 1.00 96.19 99 LEU A N 1
ATOM 758 C CA . LEU A 1 99 ? -10.303 5.936 34.411 1.00 96.19 99 LEU A CA 1
ATOM 759 C C . LEU A 1 99 ? -9.877 6.012 32.940 1.00 96.19 99 LEU A C 1
ATOM 761 O O . LEU A 1 99 ? -9.157 6.933 32.565 1.00 96.19 99 LEU A O 1
ATOM 765 N N . LEU A 1 100 ? -10.310 5.055 32.121 1.00 95.19 100 LEU A N 1
ATOM 766 C CA . LEU A 1 100 ? -9.969 4.977 30.704 1.00 95.19 100 LEU A CA 1
ATOM 767 C C . LEU A 1 100 ? -10.944 5.736 29.793 1.00 95.19 100 LEU A C 1
ATOM 769 O O . LEU A 1 100 ? -10.741 5.738 28.579 1.00 95.19 100 LEU A O 1
ATOM 773 N N . GLN A 1 101 ? -11.982 6.370 30.349 1.00 94.56 101 GLN A N 1
ATOM 774 C CA . GLN A 1 101 ? -12.884 7.217 29.570 1.00 94.56 101 GLN A CA 1
ATOM 775 C C . GLN A 1 101 ? -12.256 8.592 29.275 1.00 94.56 101 GLN A C 1
ATOM 777 O O . GLN A 1 101 ? -11.395 9.066 30.019 1.00 94.56 101 GLN A O 1
ATOM 782 N N . ASP A 1 102 ? -12.687 9.244 28.190 1.00 91.25 102 ASP A N 1
ATOM 783 C CA . ASP A 1 102 ? -12.056 10.445 27.606 1.00 91.25 102 ASP A CA 1
ATOM 784 C C . ASP A 1 102 ? -11.880 11.614 28.593 1.00 91.25 102 ASP A C 1
ATOM 786 O O . ASP A 1 102 ? -10.888 12.344 28.526 1.00 91.25 102 ASP A O 1
ATOM 790 N N . ASP A 1 103 ? -12.819 11.782 29.528 1.00 88.31 103 ASP A N 1
ATOM 791 C CA . ASP A 1 103 ? -12.825 12.845 30.537 1.00 88.31 103 ASP A CA 1
ATOM 792 C C . ASP A 1 103 ? -11.779 12.640 31.646 1.00 88.31 103 ASP A C 1
ATOM 794 O O . ASP A 1 103 ? -11.317 13.609 32.261 1.00 88.31 103 ASP A O 1
ATOM 798 N N . LYS A 1 104 ? -11.387 11.387 31.895 1.00 92.00 104 LYS A N 1
ATOM 799 C CA . LYS A 1 104 ? -10.496 10.994 32.998 1.00 92.00 104 LYS A CA 1
ATOM 800 C C . LYS A 1 104 ? -9.127 10.534 32.523 1.00 92.00 104 LYS A C 1
ATOM 802 O O . LYS A 1 104 ? -8.142 10.799 33.207 1.00 92.00 104 LYS A O 1
ATOM 807 N N . ILE A 1 105 ? -9.034 9.918 31.346 1.00 92.25 105 ILE A N 1
ATOM 808 C CA . ILE A 1 105 ? -7.782 9.354 30.829 1.00 92.25 105 ILE A CA 1
ATOM 809 C C . ILE A 1 105 ? -6.699 10.422 30.644 1.00 92.25 105 ILE A C 1
ATOM 811 O O . ILE A 1 105 ? -5.529 10.172 30.920 1.00 92.25 105 ILE A O 1
ATOM 815 N N . CYS A 1 106 ? -7.096 11.645 30.279 1.00 87.75 106 CYS A N 1
ATOM 816 C CA . CYS A 1 106 ? -6.201 12.796 30.139 1.00 87.75 106 CYS A CA 1
ATOM 817 C C . CYS A 1 106 ? -5.615 13.294 31.474 1.00 87.75 106 CYS A C 1
ATOM 819 O O . CYS A 1 106 ? -4.703 14.115 31.466 1.00 87.75 106 CYS A O 1
ATOM 821 N N . GLN A 1 107 ? -6.149 12.844 32.613 1.00 89.69 107 GLN A N 1
ATOM 822 C CA . GLN A 1 107 ? -5.681 13.217 33.953 1.00 89.69 107 GLN A CA 1
ATOM 823 C C . GLN A 1 107 ? -4.652 12.219 34.505 1.00 89.69 107 GLN A C 1
ATOM 825 O O . GLN A 1 107 ? -4.061 12.457 35.559 1.00 89.69 107 GLN A O 1
ATOM 830 N N . LEU A 1 108 ? -4.451 11.088 33.822 1.00 90.56 108 LEU A N 1
ATOM 831 C CA . LEU A 1 108 ? -3.485 10.073 34.218 1.00 90.56 108 LEU A CA 1
ATOM 832 C C . LEU A 1 108 ? -2.068 10.506 33.824 1.00 90.56 108 LEU A C 1
ATOM 834 O O . LEU A 1 108 ? -1.845 11.036 32.738 1.00 90.56 108 LEU A O 1
ATOM 838 N N . GLY A 1 109 ? -1.104 10.258 34.713 1.00 85.06 109 GLY A N 1
ATOM 839 C CA . GLY A 1 109 ? 0.312 10.485 34.422 1.00 85.06 109 GLY A CA 1
ATOM 840 C C . GLY A 1 109 ? 0.846 9.561 33.322 1.00 85.06 109 GLY A C 1
ATOM 841 O O . GLY A 1 109 ? 0.185 8.612 32.895 1.00 85.06 109 GLY A O 1
ATOM 842 N N . GLU A 1 110 ? 2.072 9.825 32.877 1.00 82.12 110 GLU A N 1
ATOM 843 C CA . GLU A 1 110 ? 2.722 9.063 31.808 1.00 82.12 110 GLU A CA 1
ATOM 844 C C . GLU A 1 110 ? 2.738 7.550 32.113 1.00 82.12 110 GLU A C 1
ATOM 846 O O . GLU A 1 110 ? 3.047 7.123 33.225 1.00 82.12 110 GLU A O 1
ATOM 851 N N . GLY A 1 111 ? 2.325 6.730 31.141 1.00 86.69 111 GLY A N 1
ATOM 852 C CA . GLY A 1 111 ? 2.265 5.266 31.259 1.00 86.69 111 GLY A CA 1
ATOM 853 C C . GLY A 1 111 ? 1.094 4.693 32.077 1.00 86.69 111 GLY A C 1
ATOM 854 O O . GLY A 1 111 ? 0.704 3.549 31.841 1.00 86.69 111 GLY A O 1
ATOM 855 N N . LEU A 1 112 ? 0.461 5.466 32.968 1.00 93.44 112 LEU A N 1
ATOM 856 C CA . LEU A 1 112 ? -0.642 4.978 33.817 1.00 93.44 112 LEU A CA 1
ATOM 857 C C . LEU A 1 112 ? -1.869 4.548 33.011 1.00 93.44 112 LEU A C 1
ATOM 859 O O . LEU A 1 112 ? -2.502 3.555 33.357 1.00 93.44 112 LEU A O 1
ATOM 863 N N . ALA A 1 113 ? -2.196 5.258 31.928 1.00 91.88 113 ALA A N 1
ATOM 864 C CA . ALA A 1 113 ? -3.310 4.886 31.056 1.00 91.88 113 ALA A CA 1
ATOM 865 C C . ALA A 1 113 ? -3.099 3.504 30.409 1.00 91.88 113 ALA A C 1
ATOM 867 O O . ALA A 1 113 ? -4.017 2.686 30.374 1.00 91.88 113 ALA A O 1
ATOM 868 N N . LEU A 1 114 ? -1.877 3.218 29.946 1.00 91.44 114 LEU A N 1
ATOM 869 C CA . LEU A 1 114 ? -1.529 1.925 29.353 1.00 91.44 114 LEU A CA 1
ATOM 870 C C . LEU A 1 114 ? -1.575 0.802 30.393 1.00 91.44 114 LEU A C 1
ATOM 872 O O . LEU A 1 114 ? -2.119 -0.267 30.114 1.00 91.44 114 LEU A O 1
ATOM 876 N N . GLU A 1 115 ? -1.063 1.045 31.600 1.00 94.94 115 GLU A N 1
ATOM 877 C CA . GLU A 1 115 ? -1.081 0.039 32.664 1.00 94.94 115 GLU A CA 1
ATOM 878 C C . GLU A 1 115 ? -2.500 -0.208 33.199 1.00 94.94 115 GLU A C 1
ATOM 880 O O . GLU A 1 115 ? -2.869 -1.354 33.463 1.00 94.94 115 GLU A O 1
ATOM 885 N N . ALA A 1 116 ? -3.336 0.832 33.291 1.00 95.88 116 ALA A N 1
ATOM 886 C CA . ALA A 1 116 ? -4.748 0.700 33.646 1.00 95.88 116 ALA A CA 1
ATOM 887 C C . ALA A 1 116 ? -5.514 -0.127 32.602 1.00 95.88 116 ALA A C 1
ATOM 889 O O . ALA A 1 116 ? -6.250 -1.045 32.969 1.00 95.88 116 ALA A O 1
ATOM 890 N N . GLU A 1 117 ? -5.294 0.134 31.308 1.00 94.50 117 GLU A N 1
ATOM 891 C CA . GLU A 1 117 ? -5.873 -0.650 30.212 1.00 94.50 117 GLU A CA 1
ATOM 892 C C . GLU A 1 117 ? -5.422 -2.110 30.266 1.00 94.50 117 GLU A C 1
ATOM 894 O O . GLU A 1 117 ? -6.251 -3.019 30.187 1.00 94.50 117 GLU A O 1
ATOM 899 N N . LYS A 1 118 ? -4.119 -2.352 30.433 1.00 95.19 118 LYS A N 1
ATOM 900 C CA . LYS A 1 118 ? -3.544 -3.697 30.540 1.00 95.19 118 LYS A CA 1
ATOM 901 C C . LYS A 1 118 ? -4.118 -4.455 31.733 1.00 95.19 118 LYS A C 1
ATOM 903 O O . LYS A 1 118 ? -4.551 -5.597 31.582 1.00 95.19 118 LYS A O 1
ATOM 908 N N . THR A 1 119 ? -4.170 -3.812 32.896 1.00 96.50 119 THR A N 1
ATOM 909 C CA . THR A 1 119 ? -4.723 -4.393 34.124 1.00 96.50 119 THR A CA 1
ATOM 910 C C . THR A 1 119 ? -6.197 -4.737 33.943 1.00 96.50 119 THR A C 1
ATOM 912 O O . THR A 1 119 ? -6.605 -5.855 34.254 1.00 96.50 119 THR A O 1
ATOM 915 N N . LEU A 1 120 ? -6.991 -3.823 33.376 1.00 96.31 120 LEU A N 1
ATOM 916 C CA . LEU A 1 120 ? -8.405 -4.060 33.097 1.00 96.31 120 LEU A CA 1
ATOM 917 C C . LEU A 1 120 ? -8.600 -5.227 32.123 1.00 96.31 120 LEU A C 1
ATOM 919 O O . LEU A 1 120 ? -9.385 -6.130 32.403 1.00 96.31 120 LEU A O 1
ATOM 923 N N . CYS A 1 121 ? -7.856 -5.242 31.012 1.00 94.38 121 CYS A N 1
ATOM 924 C CA . CYS A 1 121 ? -7.915 -6.325 30.032 1.00 94.38 121 CYS A CA 1
ATOM 925 C C . CYS A 1 121 ? -7.598 -7.674 30.673 1.00 94.38 121 CYS A C 1
ATOM 927 O O . CYS A 1 121 ? -8.348 -8.622 30.469 1.00 94.38 121 CYS A O 1
ATOM 929 N N . ASN A 1 122 ? -6.534 -7.761 31.473 1.00 93.56 122 ASN A N 1
ATOM 930 C CA . ASN A 1 122 ? -6.154 -9.003 32.141 1.00 93.56 122 ASN A CA 1
ATOM 931 C C . ASN A 1 122 ? -7.258 -9.477 33.096 1.00 93.56 122 ASN A C 1
ATOM 933 O O . ASN A 1 122 ? -7.679 -10.628 33.028 1.00 93.56 122 ASN A O 1
ATOM 937 N N . LEU A 1 123 ? -7.792 -8.588 33.936 1.00 94.00 123 LEU A N 1
ATOM 938 C CA . LEU A 1 123 ? -8.868 -8.944 34.864 1.00 94.00 123 LEU A CA 1
ATOM 939 C C . LEU A 1 123 ? -10.117 -9.460 34.136 1.00 94.00 123 LEU A C 1
ATOM 941 O O . LEU A 1 123 ? -10.698 -10.462 34.549 1.00 94.00 123 LEU A O 1
ATOM 945 N N . ILE A 1 124 ? -10.516 -8.807 33.039 1.00 92.94 124 ILE A N 1
ATOM 946 C CA . ILE A 1 124 ? -11.710 -9.199 32.282 1.00 92.94 124 ILE A CA 1
ATOM 947 C C . ILE A 1 124 ? -11.460 -10.475 31.475 1.00 92.94 124 ILE A C 1
ATOM 949 O O . ILE A 1 124 ? -12.300 -11.367 31.478 1.00 92.94 124 ILE A O 1
ATOM 953 N N . CYS A 1 125 ? -10.328 -10.603 30.782 1.00 91.06 125 CYS A N 1
ATOM 954 C CA . CYS A 1 125 ? -10.091 -11.730 29.875 1.00 91.06 125 CYS A CA 1
ATOM 955 C C . CYS A 1 125 ? -9.954 -13.068 30.616 1.00 91.06 125 CYS A C 1
ATOM 957 O O . CYS A 1 125 ? -10.310 -14.104 30.055 1.00 91.06 125 CYS A O 1
ATOM 959 N N . TYR A 1 126 ? -9.495 -13.047 31.873 1.00 88.94 126 TYR A N 1
ATOM 960 C CA . TYR A 1 126 ? -9.363 -14.236 32.721 1.00 88.94 126 TYR A CA 1
ATOM 961 C C . TYR A 1 126 ? -10.558 -14.476 33.658 1.00 88.94 126 TYR A C 1
ATOM 963 O O . TYR A 1 126 ? -10.544 -15.445 34.420 1.00 88.94 126 TYR A O 1
ATOM 971 N N . THR A 1 127 ? -11.606 -13.643 33.609 1.00 87.38 127 THR A N 1
ATOM 972 C CA . THR A 1 127 ? -12.806 -13.891 34.417 1.00 87.38 127 THR A CA 1
ATOM 973 C C . THR A 1 127 ? -13.561 -15.127 33.902 1.00 87.38 127 THR A C 1
ATOM 975 O O . THR A 1 127 ? -13.754 -15.270 32.689 1.00 87.38 127 THR A O 1
ATOM 978 N N . PRO A 1 128 ? -14.020 -16.037 34.785 1.00 85.31 128 PRO A N 1
ATOM 979 C CA . PRO A 1 128 ? -14.815 -17.190 34.363 1.00 85.31 128 PRO A CA 1
ATOM 980 C C . PRO A 1 128 ? -16.218 -16.786 33.880 1.00 85.31 128 PRO A C 1
ATOM 982 O O . PRO A 1 128 ? -16.881 -17.559 33.188 1.00 85.31 128 PRO A O 1
ATOM 985 N N . ASP A 1 129 ? -16.677 -15.583 34.235 1.00 89.25 129 ASP A N 1
ATOM 986 C CA . ASP A 1 129 ? -18.009 -15.093 33.905 1.00 89.25 129 ASP A CA 1
ATOM 987 C C . ASP A 1 129 ? -18.070 -14.521 32.479 1.00 89.25 129 ASP A C 1
ATOM 989 O O . ASP A 1 129 ? -17.607 -13.415 32.180 1.00 89.25 129 ASP A O 1
ATOM 993 N N . LYS A 1 130 ? -18.681 -15.285 31.570 1.00 91.06 130 LYS A N 1
ATOM 994 C CA . LYS A 1 130 ? -18.883 -14.854 30.185 1.00 91.06 130 LYS A CA 1
ATOM 995 C C . LYS A 1 130 ? -19.786 -13.624 30.065 1.00 91.06 130 LYS A C 1
ATOM 997 O O . LYS A 1 130 ? -19.575 -12.849 29.140 1.00 91.06 130 LYS A O 1
ATOM 1002 N N . GLU A 1 131 ? -20.753 -13.427 30.960 1.00 91.56 131 GLU A N 1
ATOM 1003 C CA . GLU A 1 131 ? -21.692 -12.303 30.878 1.00 91.56 131 GLU A CA 1
ATOM 1004 C C . GLU A 1 131 ? -20.965 -10.987 31.135 1.00 91.56 131 GLU A C 1
ATOM 1006 O O . GLU A 1 131 ? -21.126 -10.041 30.369 1.00 91.56 131 GLU A O 1
ATOM 1011 N N . ILE A 1 132 ? -20.067 -10.959 32.123 1.00 92.31 132 ILE A N 1
ATOM 1012 C CA . ILE A 1 132 ? -19.224 -9.787 32.391 1.00 92.31 132 ILE A CA 1
ATOM 1013 C C . ILE A 1 132 ? -18.393 -9.422 31.153 1.00 92.31 132 ILE A C 1
ATOM 1015 O O . ILE A 1 132 ? -18.353 -8.257 30.759 1.00 92.31 132 ILE A O 1
ATOM 1019 N N . ARG A 1 133 ? -17.762 -10.402 30.492 1.00 94.00 133 ARG A N 1
ATOM 1020 C CA . ARG A 1 133 ? -16.963 -10.147 29.276 1.00 94.00 133 ARG A CA 1
ATOM 1021 C C . ARG A 1 133 ? -17.808 -9.598 28.131 1.00 94.00 133 ARG A C 1
ATOM 1023 O O . ARG A 1 133 ? -17.395 -8.641 27.480 1.00 94.00 133 ARG A O 1
ATOM 1030 N N . MET A 1 134 ? -18.999 -10.160 27.925 1.00 95.44 134 MET A N 1
ATOM 1031 C CA . MET A 1 134 ? -19.954 -9.669 26.927 1.00 95.44 134 MET A CA 1
ATOM 1032 C C . MET A 1 134 ? -20.354 -8.220 27.217 1.00 95.44 134 MET A C 1
ATOM 1034 O O . MET A 1 134 ? -20.378 -7.406 26.301 1.00 95.44 134 MET A O 1
ATOM 1038 N N . LYS A 1 135 ? -20.557 -7.854 28.489 1.00 96.19 135 LYS A N 1
ATOM 1039 C CA . LYS A 1 135 ? -20.869 -6.473 28.884 1.00 96.19 135 LYS A CA 1
ATOM 1040 C C . LYS A 1 135 ? -19.738 -5.488 28.613 1.00 96.19 135 LYS A C 1
ATOM 1042 O O . LYS A 1 135 ? -20.010 -4.370 28.188 1.00 96.19 135 LYS A O 1
ATOM 1047 N N . PHE A 1 136 ? -18.480 -5.900 28.760 1.00 97.50 136 PHE A N 1
ATOM 1048 C CA . PHE A 1 136 ? -17.350 -5.066 28.339 1.00 97.50 136 PHE A CA 1
ATOM 1049 C C . PHE A 1 136 ? -17.246 -4.917 26.816 1.00 97.50 136 PHE A C 1
ATOM 1051 O O . PHE A 1 136 ? -16.863 -3.844 26.347 1.00 97.50 136 PHE A O 1
ATOM 1058 N N . ILE A 1 137 ? -17.634 -5.936 26.038 1.00 97.81 137 ILE A N 1
ATOM 1059 C CA . ILE A 1 137 ? -17.775 -5.795 24.581 1.00 97.81 137 ILE A CA 1
ATOM 1060 C C . ILE A 1 137 ? -18.877 -4.775 24.264 1.00 97.81 137 ILE A C 1
ATOM 1062 O O . ILE A 1 137 ? -18.613 -3.828 23.528 1.00 97.81 137 ILE A O 1
ATOM 1066 N N . GLU A 1 138 ? -20.067 -4.894 24.866 1.00 97.81 138 GLU A N 1
ATOM 1067 C CA . GLU A 1 138 ? -21.158 -3.914 24.700 1.00 97.81 138 GLU A CA 1
ATOM 1068 C C . GLU A 1 138 ? -20.704 -2.492 25.056 1.00 97.81 138 GLU A C 1
ATOM 1070 O O . GLU A 1 138 ? -20.972 -1.557 24.304 1.00 97.81 138 GLU A O 1
ATOM 1075 N N . GLY A 1 139 ? -19.969 -2.326 26.160 1.00 97.88 139 GLY A N 1
ATOM 1076 C CA . GLY A 1 139 ? -19.410 -1.040 26.577 1.00 97.88 139 GLY A CA 1
ATOM 1077 C C . GLY A 1 139 ? -18.467 -0.439 25.535 1.00 97.88 139 GLY A C 1
ATOM 1078 O O . GLY A 1 139 ? -18.606 0.731 25.182 1.00 97.88 139 GLY A O 1
ATOM 1079 N N . CYS A 1 140 ? -17.554 -1.243 24.981 1.00 98.38 140 CYS A N 1
ATOM 1080 C CA . CYS A 1 140 ? -16.665 -0.801 23.904 1.00 98.38 140 CYS A CA 1
ATOM 1081 C C . CYS A 1 140 ? -17.452 -0.403 22.644 1.00 98.38 140 CYS A C 1
ATOM 1083 O O . CYS A 1 140 ? -17.160 0.619 22.028 1.00 98.38 140 CYS A O 1
ATOM 1085 N N . LEU A 1 141 ? -18.472 -1.175 22.262 1.00 98.50 141 LEU A N 1
ATOM 1086 C CA . LEU A 1 141 ? -19.296 -0.877 21.085 1.00 98.50 141 LEU A CA 1
ATOM 1087 C C . LEU A 1 141 ? -20.167 0.369 21.284 1.00 98.50 141 LEU A C 1
ATOM 1089 O O . LEU A 1 141 ? -20.307 1.168 20.359 1.00 98.50 141 LEU A O 1
ATOM 1093 N N . ASN A 1 142 ? -20.677 0.594 22.495 1.00 97.94 142 ASN A N 1
ATOM 1094 C CA . ASN A 1 142 ? -21.369 1.828 22.855 1.00 97.94 142 ASN A CA 1
ATOM 1095 C C . ASN A 1 142 ? -20.431 3.044 22.775 1.00 97.94 142 ASN A C 1
ATOM 1097 O O . ASN A 1 142 ? -20.825 4.101 22.286 1.00 97.94 142 ASN A O 1
ATOM 1101 N N . ASN A 1 143 ? -19.176 2.892 23.192 1.00 97.38 143 ASN A N 1
ATOM 1102 C CA . ASN A 1 143 ? -18.146 3.917 23.038 1.00 97.38 143 ASN A CA 1
ATOM 1103 C C . ASN A 1 143 ? -17.901 4.267 21.559 1.00 97.38 143 ASN A C 1
ATOM 1105 O O . ASN A 1 143 ? -17.942 5.443 21.187 1.00 97.38 143 ASN A O 1
ATOM 1109 N N . LEU A 1 144 ? -17.770 3.261 20.683 1.00 97.75 144 LEU A N 1
ATOM 1110 C CA . LEU A 1 144 ? -17.688 3.473 19.230 1.00 97.75 144 LEU A CA 1
ATOM 1111 C C . LEU A 1 144 ? -18.930 4.195 18.684 1.00 97.75 144 LEU A C 1
ATOM 1113 O O . LEU A 1 144 ? -18.788 5.151 17.923 1.00 97.75 144 LEU A O 1
ATOM 1117 N N . ALA A 1 145 ? -20.132 3.768 19.080 1.00 97.88 145 ALA A N 1
ATOM 1118 C CA . ALA A 1 145 ? -21.392 4.352 18.620 1.00 97.88 145 ALA A CA 1
ATOM 1119 C C . ALA A 1 145 ? -21.515 5.847 18.960 1.00 97.88 145 ALA A C 1
ATOM 1121 O O . ALA A 1 145 ? -22.084 6.613 18.183 1.00 97.88 145 ALA A O 1
ATOM 1122 N N . ASN A 1 146 ? -20.950 6.262 20.098 1.00 96.06 146 ASN A N 1
ATOM 1123 C CA . ASN A 1 146 ? -20.976 7.643 20.575 1.00 96.06 146 ASN A CA 1
ATOM 1124 C C . ASN A 1 146 ? -19.710 8.443 20.218 1.00 96.06 146 ASN A C 1
ATOM 1126 O O . ASN A 1 146 ? -19.641 9.631 20.522 1.00 96.06 146 ASN A O 1
ATOM 1130 N N . ASN A 1 147 ? -18.731 7.830 19.543 1.00 94.81 147 ASN A N 1
ATOM 1131 C CA . ASN A 1 147 ? -17.425 8.420 19.228 1.00 94.81 147 ASN A CA 1
ATOM 1132 C C . ASN A 1 147 ? -16.622 8.870 20.466 1.00 94.81 147 ASN A C 1
ATOM 1134 O O . ASN A 1 147 ? -15.886 9.851 20.394 1.00 94.81 147 ASN A O 1
ATOM 1138 N N . VAL A 1 148 ? -16.747 8.144 21.580 1.00 93.00 148 VAL A N 1
ATOM 1139 C CA . VAL A 1 148 ? -16.055 8.412 22.855 1.00 93.00 148 VAL A CA 1
ATOM 1140 C C . VAL A 1 148 ? -15.123 7.245 23.163 1.00 93.00 148 VAL A C 1
ATOM 1142 O O . VAL A 1 148 ? -15.483 6.097 22.928 1.00 93.00 148 VAL A O 1
ATOM 1145 N N . SER A 1 149 ? -13.909 7.507 23.647 1.00 94.38 149 SER A N 1
ATOM 1146 C CA . SER A 1 149 ? -12.957 6.480 24.119 1.00 94.38 149 SER A CA 1
ATOM 1147 C C . SER A 1 149 ? -12.683 5.370 23.114 1.00 94.38 149 SER A C 1
ATOM 1149 O O . SER A 1 149 ? -12.450 4.204 23.448 1.00 94.38 149 SER A O 1
ATOM 1151 N N . VAL A 1 150 ? -12.680 5.759 21.840 1.00 95.81 150 VAL A N 1
ATOM 1152 C CA . VAL A 1 150 ? -12.577 4.862 20.689 1.00 95.81 150 VAL A CA 1
ATOM 1153 C C . VAL A 1 150 ? -11.232 4.147 20.672 1.00 95.81 150 VAL A C 1
ATOM 1155 O O . VAL A 1 150 ? -11.189 2.943 20.463 1.00 95.81 150 VAL A O 1
ATOM 1158 N N . VAL A 1 151 ? -10.131 4.860 20.929 1.00 95.31 151 VAL A N 1
ATOM 1159 C CA . VAL A 1 151 ? -8.774 4.287 20.875 1.00 95.31 151 VAL A CA 1
ATOM 1160 C C . VAL A 1 151 ? -8.582 3.185 21.911 1.00 95.31 151 VAL A C 1
ATOM 1162 O O . VAL A 1 151 ? -7.982 2.155 21.612 1.00 95.31 151 VAL A O 1
ATOM 1165 N N . VAL A 1 152 ? -9.082 3.383 23.132 1.00 95.75 152 VAL A N 1
ATOM 1166 C CA . VAL A 1 152 ? -9.063 2.342 24.167 1.00 95.75 152 VAL A CA 1
ATOM 1167 C C . VAL A 1 152 ? -9.977 1.191 23.752 1.00 95.75 152 VAL A C 1
ATOM 1169 O O . VAL A 1 152 ? -9.547 0.043 23.730 1.00 95.75 152 VAL A O 1
ATOM 1172 N N . SER A 1 153 ? -11.208 1.496 23.338 1.00 97.81 153 SER A N 1
ATOM 1173 C CA . SER A 1 153 ? -12.211 0.487 22.977 1.00 97.81 153 SER A CA 1
ATOM 1174 C C . SER A 1 153 ? -11.745 -0.415 21.826 1.00 97.81 153 SER A C 1
ATOM 1176 O O . SER A 1 153 ? -11.857 -1.634 21.916 1.00 97.81 153 SER A O 1
ATOM 1178 N N . LEU A 1 154 ? -11.139 0.150 20.777 1.00 98.06 154 LEU A N 1
ATOM 1179 C CA . LEU A 1 154 ? -10.597 -0.603 19.640 1.00 98.06 154 LEU A CA 1
ATOM 1180 C C . LEU A 1 154 ? -9.365 -1.446 19.998 1.00 98.06 154 LEU A C 1
ATOM 1182 O O . LEU A 1 154 ? -9.158 -2.485 19.380 1.00 98.06 154 LEU A O 1
ATOM 1186 N N . ARG A 1 155 ? -8.569 -1.048 21.000 1.00 96.94 155 ARG A N 1
ATOM 1187 C CA . ARG A 1 155 ? -7.455 -1.868 21.517 1.00 96.94 155 ARG A CA 1
ATOM 1188 C C . ARG A 1 155 ? -7.929 -2.980 22.454 1.00 96.94 155 ARG A C 1
ATOM 1190 O O . ARG A 1 155 ? -7.301 -4.038 22.517 1.00 96.94 155 ARG A O 1
ATOM 1197 N N . MET A 1 156 ? -9.033 -2.762 23.169 1.00 97.19 156 MET A N 1
ATOM 1198 C CA . MET A 1 156 ? -9.629 -3.748 24.073 1.00 97.19 156 MET A CA 1
ATOM 1199 C C . MET A 1 156 ? -10.457 -4.806 23.338 1.00 97.19 156 MET A C 1
ATOM 1201 O O . MET A 1 156 ? -10.364 -5.982 23.684 1.00 97.19 156 MET A O 1
ATOM 1205 N N . LEU A 1 157 ? -11.239 -4.419 22.325 1.00 97.44 157 LEU A N 1
ATOM 1206 C CA . LEU A 1 157 ? -12.160 -5.314 21.615 1.00 97.44 157 LEU A CA 1
ATOM 1207 C C . LEU A 1 157 ? -11.492 -6.605 21.114 1.00 97.44 157 LEU A C 1
ATOM 1209 O O . LEU A 1 157 ? -11.996 -7.672 21.457 1.00 97.44 157 LEU A O 1
ATOM 1213 N N . PRO A 1 158 ? -10.347 -6.571 20.400 1.00 95.75 158 PRO A N 1
ATOM 1214 C CA . PRO A 1 158 ? -9.672 -7.791 19.968 1.00 95.75 158 PRO A CA 1
ATOM 1215 C C . PRO A 1 158 ? -9.323 -8.729 21.124 1.00 95.75 158 PRO A C 1
ATOM 1217 O O . PRO A 1 158 ? -9.570 -9.926 21.027 1.00 95.75 158 PRO A O 1
ATOM 1220 N N . LYS A 1 159 ? -8.818 -8.186 22.241 1.00 95.31 159 LYS A N 1
ATOM 1221 C CA . LYS A 1 159 ? -8.451 -8.958 23.441 1.00 95.31 159 LYS A CA 1
ATOM 1222 C C . LYS A 1 159 ? -9.682 -9.606 24.083 1.00 95.31 159 LYS A C 1
ATOM 1224 O O . LYS A 1 159 ? -9.636 -10.753 24.517 1.00 95.31 159 LYS A O 1
ATOM 1229 N N . LEU A 1 160 ? -10.801 -8.881 24.123 1.00 95.56 160 LEU A N 1
ATOM 1230 C CA . LEU A 1 160 ? -12.062 -9.392 24.660 1.00 95.56 160 LEU A CA 1
ATOM 1231 C C . LEU A 1 160 ? -12.642 -10.499 23.775 1.00 95.56 160 LEU A C 1
ATOM 1233 O O . LEU A 1 160 ? -13.053 -11.529 24.305 1.00 95.56 160 LEU A O 1
ATOM 1237 N N . LEU A 1 161 ? -12.631 -10.322 22.452 1.00 95.06 161 LEU A N 1
ATOM 1238 C CA . LEU A 1 161 ? -13.113 -11.321 21.495 1.00 95.06 161 LEU A CA 1
ATOM 1239 C C . LEU A 1 161 ? -12.285 -12.614 21.564 1.00 95.06 161 LEU A C 1
ATOM 1241 O O . LEU A 1 161 ? -12.860 -13.698 21.652 1.00 95.06 161 LEU A O 1
ATOM 1245 N N . THR A 1 162 ? -10.953 -12.511 21.616 1.00 93.44 162 THR A N 1
ATOM 1246 C CA . THR A 1 162 ? -10.058 -13.680 21.716 1.00 93.44 162 THR A CA 1
ATOM 1247 C C . THR A 1 162 ? -10.067 -14.349 23.087 1.00 93.44 162 THR A C 1
ATOM 1249 O O . THR A 1 162 ? -9.635 -15.494 23.215 1.00 93.44 162 THR A O 1
ATOM 1252 N N . SER A 1 163 ? -10.589 -13.687 24.125 1.00 93.44 163 SER A N 1
ATOM 1253 C CA . SER A 1 163 ? -10.728 -14.307 25.447 1.00 93.44 163 SER A CA 1
ATOM 1254 C C . SER A 1 163 ? -11.736 -15.471 25.455 1.00 93.44 163 SER A C 1
ATOM 1256 O O . SER A 1 163 ? -11.690 -16.340 26.336 1.00 93.44 163 SER A O 1
ATOM 1258 N N . PHE A 1 164 ? -12.648 -15.526 24.479 1.00 89.81 164 PHE A N 1
ATOM 1259 C CA . PHE A 1 164 ? -13.549 -16.659 24.275 1.00 89.81 164 PHE A CA 1
ATOM 1260 C C . PHE A 1 164 ? -12.796 -17.790 23.563 1.00 89.81 164 PHE A C 1
ATOM 1262 O O . PHE A 1 164 ? -12.109 -17.570 22.572 1.00 89.81 164 PHE A O 1
ATOM 1269 N N . ARG A 1 165 ? -12.882 -19.020 24.083 1.00 80.75 165 ARG A N 1
ATOM 1270 C CA . ARG A 1 165 ? -12.088 -20.151 23.576 1.00 80.75 165 ARG A CA 1
ATOM 1271 C C . ARG A 1 165 ? -12.846 -20.927 22.497 1.00 80.75 165 ARG A C 1
ATOM 1273 O O . ARG A 1 165 ? -14.029 -21.214 22.652 1.00 80.75 165 ARG A O 1
ATOM 1280 N N . GLY A 1 166 ? -12.134 -21.351 21.454 1.00 71.56 166 GLY A N 1
ATOM 1281 C CA . GLY A 1 166 ? -12.661 -22.249 20.422 1.00 71.56 166 GLY A CA 1
ATOM 1282 C C . GLY A 1 166 ? -13.785 -21.626 19.586 1.00 71.56 166 GLY A C 1
ATOM 1283 O O . GLY A 1 166 ? -13.723 -20.454 19.225 1.00 71.56 166 GLY A O 1
ATOM 1284 N N . LEU A 1 167 ? -14.817 -22.416 19.272 1.00 69.06 167 LEU A N 1
ATOM 1285 C CA . LEU A 1 167 ? -15.921 -22.001 18.393 1.00 69.06 167 LEU A CA 1
ATOM 1286 C C . LEU A 1 167 ? -16.734 -20.820 18.940 1.00 69.06 167 LEU A C 1
ATOM 1288 O O . LEU A 1 167 ? -17.354 -20.103 18.155 1.00 69.06 167 LEU A O 1
ATOM 1292 N N . ASP A 1 168 ? -16.726 -20.585 20.252 1.00 81.19 168 ASP A N 1
ATOM 1293 C CA . ASP A 1 168 ? -17.448 -19.462 20.858 1.00 81.19 168 ASP A CA 1
ATOM 1294 C C . ASP A 1 168 ? -16.927 -18.108 20.359 1.00 81.19 168 ASP A C 1
ATOM 1296 O O . ASP A 1 168 ? -17.704 -17.166 20.241 1.00 81.19 168 ASP A O 1
ATOM 1300 N N . MET A 1 169 ? -15.651 -18.012 19.978 1.00 88.19 169 MET A N 1
ATOM 1301 C CA . MET A 1 169 ? -15.054 -16.771 19.479 1.00 88.19 169 MET A CA 1
ATOM 1302 C C . MET A 1 169 ? -15.729 -16.269 18.198 1.00 88.19 169 MET A C 1
ATOM 1304 O O . MET A 1 169 ? -16.148 -15.115 18.129 1.00 88.19 169 MET A O 1
ATOM 1308 N N . HIS A 1 170 ? -15.918 -17.140 17.201 1.00 93.12 170 HIS A N 1
ATOM 1309 C CA . HIS A 1 170 ? -16.598 -16.772 15.952 1.00 93.12 170 HIS A CA 1
ATOM 1310 C C . HIS A 1 170 ? -18.056 -16.379 16.200 1.00 93.12 170 HIS A C 1
ATOM 1312 O O . HIS A 1 170 ? -18.559 -15.440 15.580 1.00 93.12 170 HIS A O 1
ATOM 1318 N N . HIS A 1 171 ? -18.729 -17.072 17.125 1.00 93.69 171 HIS A N 1
ATOM 1319 C CA . HIS A 1 171 ? -20.099 -16.745 17.514 1.00 93.69 171 HIS A CA 1
ATOM 1320 C C . HIS A 1 171 ? -20.183 -15.375 18.186 1.00 93.69 171 HIS A C 1
ATOM 1322 O O . HIS A 1 171 ? -21.072 -14.598 17.844 1.00 93.69 171 HIS A O 1
ATOM 1328 N N . VAL A 1 172 ? -19.260 -15.056 19.097 1.00 95.56 172 VAL A N 1
ATOM 1329 C CA . VAL A 1 172 ? -19.215 -13.760 19.787 1.00 95.56 172 VAL A CA 1
ATOM 1330 C C . VAL A 1 172 ? -18.890 -12.633 18.810 1.00 95.56 172 VAL A C 1
ATOM 1332 O O . VAL A 1 172 ? -19.568 -11.611 18.837 1.00 95.56 172 VAL A O 1
ATOM 1335 N N . THR A 1 173 ? -17.949 -12.821 17.884 1.00 95.62 173 THR A N 1
ATOM 1336 C CA . THR A 1 173 ? -17.677 -11.830 16.832 1.00 95.62 173 THR A CA 1
ATOM 1337 C C . THR A 1 173 ? -18.908 -11.580 15.959 1.00 95.62 173 THR A C 1
ATOM 1339 O O . THR A 1 173 ? -19.273 -10.433 15.698 1.00 95.62 173 THR A O 1
ATOM 1342 N N . HIS A 1 174 ? -19.612 -12.641 15.550 1.00 95.31 174 HIS A N 1
ATOM 1343 C CA . HIS A 1 174 ? -20.862 -12.498 14.802 1.00 95.31 174 HIS A CA 1
ATOM 1344 C C . HIS A 1 174 ? -21.981 -11.847 15.615 1.00 95.31 174 HIS A C 1
ATOM 1346 O O . HIS A 1 174 ? -22.764 -11.083 15.055 1.00 95.31 174 HIS A O 1
ATOM 1352 N N . TRP A 1 175 ? -22.081 -12.156 16.905 1.00 96.50 175 TRP A N 1
ATOM 1353 C CA . TRP A 1 175 ? -23.030 -11.527 17.816 1.00 96.50 175 TRP A CA 1
ATOM 1354 C C . TRP A 1 175 ? -22.750 -10.024 17.946 1.00 96.50 175 TRP A C 1
ATOM 1356 O O . TRP A 1 175 ? -23.665 -9.224 17.754 1.00 96.50 175 TRP A O 1
ATOM 1366 N N . ALA A 1 176 ? -21.489 -9.641 18.160 1.00 97.69 176 ALA A N 1
ATOM 1367 C CA . ALA A 1 176 ? -21.055 -8.251 18.253 1.00 97.69 176 ALA A CA 1
ATOM 1368 C C . ALA A 1 176 ? -21.386 -7.470 16.971 1.00 97.69 176 ALA A C 1
ATOM 1370 O O . ALA A 1 176 ? -21.897 -6.353 17.027 1.00 97.69 176 ALA A O 1
ATOM 1371 N N . ASP A 1 177 ? -21.163 -8.069 15.800 1.00 97.50 177 ASP A N 1
ATOM 1372 C CA . ASP A 1 177 ? -21.487 -7.420 14.531 1.00 97.50 177 ASP A CA 1
ATOM 1373 C C . ASP A 1 177 ? -22.996 -7.370 14.241 1.00 97.50 177 ASP A C 1
ATOM 1375 O O . ASP A 1 177 ? -23.532 -6.315 13.910 1.00 97.50 177 ASP A O 1
ATOM 1379 N N . ARG A 1 178 ? -23.720 -8.483 14.400 1.00 96.38 178 ARG A N 1
ATOM 1380 C CA . ARG A 1 178 ? -25.138 -8.562 14.005 1.00 96.38 178 ARG A CA 1
ATOM 1381 C C . ARG A 1 178 ? -26.092 -7.909 14.994 1.00 96.38 178 ARG A C 1
ATOM 1383 O O . ARG A 1 178 ? -27.096 -7.354 14.562 1.00 96.38 178 ARG A O 1
ATOM 1390 N N . GLN A 1 179 ? -25.828 -8.033 16.293 1.00 97.00 179 GLN A N 1
ATOM 1391 C CA . GLN A 1 179 ? -26.722 -7.524 17.338 1.00 97.00 179 GLN A CA 1
ATOM 1392 C C . GLN A 1 179 ? -26.298 -6.149 17.849 1.00 97.00 179 GLN A C 1
ATOM 1394 O O . GLN A 1 179 ? -27.155 -5.364 18.240 1.00 97.00 179 GLN A O 1
ATOM 1399 N N . HIS A 1 180 ? -24.999 -5.844 17.809 1.00 97.75 180 HIS A N 1
ATOM 1400 C CA . HIS A 1 180 ? -24.447 -4.583 18.312 1.00 97.75 180 HIS A CA 1
ATOM 1401 C C . HIS A 1 180 ? -23.755 -3.748 17.230 1.00 97.75 180 HIS A C 1
ATOM 1403 O O . HIS A 1 180 ? -23.065 -2.786 17.551 1.00 97.75 180 HIS A O 1
ATOM 1409 N N . HIS A 1 181 ? -23.948 -4.092 15.952 1.00 98.00 181 HIS A N 1
ATOM 1410 C CA . HIS A 1 181 ? -23.540 -3.277 14.806 1.00 98.00 181 HIS A CA 1
ATOM 1411 C C . HIS A 1 181 ? -22.056 -2.879 14.819 1.00 98.00 181 HIS A C 1
ATOM 1413 O O . HIS A 1 181 ? -21.705 -1.769 14.413 1.00 98.00 181 HIS A O 1
ATOM 1419 N N . MET A 1 182 ? -21.178 -3.781 15.277 1.00 98.44 182 MET A N 1
ATOM 1420 C CA . MET A 1 182 ? -19.747 -3.516 15.462 1.00 98.44 182 MET A CA 1
ATOM 1421 C C . MET A 1 182 ? -19.090 -2.864 14.242 1.00 98.44 182 MET A C 1
ATOM 1423 O O . MET A 1 182 ? -18.490 -1.794 14.377 1.00 98.44 182 MET A O 1
ATOM 1427 N N . MET A 1 183 ? -19.220 -3.458 13.050 1.00 98.25 183 MET A N 1
ATOM 1428 C CA . MET A 1 183 ? -18.582 -2.891 11.860 1.00 98.25 183 MET A CA 1
ATOM 1429 C C . MET A 1 183 ? -19.239 -1.574 11.435 1.00 98.25 183 MET A C 1
ATOM 1431 O O . MET A 1 183 ? -18.546 -0.647 11.023 1.00 98.25 183 MET A O 1
ATOM 1435 N N . THR A 1 184 ? -20.558 -1.437 11.581 1.00 98.44 184 THR A N 1
ATOM 1436 C CA . THR A 1 184 ? -21.261 -0.176 11.293 1.00 98.44 184 THR A CA 1
ATOM 1437 C C . THR A 1 184 ? -20.772 0.957 12.195 1.00 98.44 184 THR A C 1
ATOM 1439 O O . THR A 1 184 ? -20.473 2.043 11.701 1.00 98.44 184 THR A O 1
ATOM 1442 N N . HIS A 1 185 ? -20.643 0.718 13.502 1.00 98.62 185 HIS A N 1
ATOM 1443 C CA . HIS A 1 185 ? -20.127 1.713 14.441 1.00 98.62 185 HIS A CA 1
ATOM 1444 C C . HIS A 1 185 ? -18.664 2.057 14.160 1.00 98.62 185 HIS A C 1
ATOM 1446 O O . HIS A 1 185 ? -18.319 3.237 14.159 1.00 98.62 185 HIS A O 1
ATOM 1452 N N . PHE A 1 186 ? -17.828 1.066 13.832 1.00 98.69 186 PHE A N 1
ATOM 1453 C CA . PHE A 1 186 ? -16.447 1.302 13.404 1.00 98.69 186 PHE A CA 1
ATOM 1454 C C . PHE A 1 186 ? -16.377 2.247 12.195 1.00 98.69 186 PHE A C 1
ATOM 1456 O O . PHE A 1 186 ? -15.677 3.259 12.237 1.00 98.69 186 PHE A O 1
ATOM 1463 N N . PHE A 1 187 ? -17.131 1.958 11.131 1.00 98.62 187 PHE A N 1
ATOM 1464 C CA . PHE A 1 187 ? -17.088 2.747 9.899 1.00 98.62 187 PHE A CA 1
ATOM 1465 C C . PHE A 1 187 ? -17.694 4.144 10.055 1.00 98.62 187 PHE A C 1
ATOM 1467 O O . PHE A 1 187 ? -17.144 5.115 9.534 1.00 98.62 187 PHE A O 1
ATOM 1474 N N . ASN A 1 188 ? -18.781 4.278 10.819 1.00 98.12 188 ASN A N 1
ATOM 1475 C CA . ASN A 1 188 ? -19.344 5.587 11.154 1.00 98.12 188 ASN A CA 1
ATOM 1476 C C . ASN A 1 188 ? -18.364 6.422 11.985 1.00 98.12 188 ASN A C 1
ATOM 1478 O O . ASN A 1 188 ? -18.221 7.627 11.752 1.00 98.12 188 ASN A O 1
ATOM 1482 N N . ASN A 1 189 ? -17.648 5.784 12.915 1.00 97.12 189 ASN A N 1
ATOM 1483 C CA . ASN A 1 189 ? -16.602 6.452 13.670 1.00 97.12 189 ASN A CA 1
ATOM 1484 C C . ASN A 1 189 ? -15.439 6.891 12.777 1.00 97.12 189 ASN A C 1
ATOM 1486 O O . ASN A 1 189 ? -14.998 8.029 12.899 1.00 97.12 189 ASN A O 1
ATOM 1490 N N . LEU A 1 190 ? -14.957 6.032 11.874 1.00 97.75 190 LEU A N 1
ATOM 1491 C CA . LEU A 1 190 ? -13.872 6.380 10.956 1.00 97.75 190 LEU A CA 1
ATOM 1492 C C . LEU A 1 190 ? -14.239 7.597 10.093 1.00 97.75 190 LEU A C 1
ATOM 1494 O O . LEU A 1 190 ? -13.444 8.533 10.004 1.00 97.75 190 LEU A O 1
ATOM 1498 N N . LYS A 1 191 ? -15.462 7.638 9.544 1.00 97.25 191 LYS A N 1
ATOM 1499 C CA . LYS A 1 191 ? -15.983 8.815 8.823 1.00 97.25 191 LYS A CA 1
ATOM 1500 C C . LYS A 1 191 ? -15.991 10.065 9.701 1.00 97.25 191 LYS A C 1
ATOM 1502 O O . LYS A 1 191 ? -15.513 11.117 9.293 1.00 97.25 191 LYS A O 1
ATOM 1507 N N . THR A 1 192 ? -16.508 9.949 10.923 1.00 95.38 192 THR A N 1
ATOM 1508 C CA . THR A 1 192 ? -16.594 11.076 11.868 1.00 95.38 192 THR A CA 1
ATOM 1509 C C . THR A 1 192 ? -15.210 11.604 12.245 1.00 95.38 192 THR A C 1
ATOM 1511 O O . THR A 1 192 ? -14.995 12.814 12.289 1.00 95.38 192 THR A O 1
ATOM 1514 N N . TYR A 1 193 ? -14.269 10.694 12.493 1.00 95.06 193 TYR A N 1
ATOM 1515 C CA . TYR A 1 193 ? -12.894 11.002 12.855 1.00 95.06 193 TYR A CA 1
ATOM 1516 C C . TYR A 1 193 ? -12.154 11.719 11.721 1.00 95.06 193 TYR A C 1
ATOM 1518 O O . TYR A 1 193 ? -11.593 12.790 11.934 1.00 95.06 193 TYR A O 1
ATOM 1526 N N . THR A 1 194 ? -12.198 11.162 10.512 1.00 94.19 194 THR A N 1
ATOM 1527 C CA . THR A 1 194 ? -11.480 11.705 9.345 1.00 94.19 194 THR A CA 1
ATOM 1528 C C . THR A 1 194 ? -12.089 13.003 8.820 1.00 94.19 194 THR A C 1
ATOM 1530 O O . THR A 1 194 ? -11.365 13.853 8.313 1.00 94.19 194 THR A O 1
ATOM 1533 N N . ALA A 1 195 ? -13.387 13.236 9.036 1.00 92.88 195 ALA A N 1
ATOM 1534 C CA . ALA A 1 195 ? -14.013 14.524 8.742 1.00 92.88 195 ALA A CA 1
ATOM 1535 C C . ALA A 1 195 ? -13.499 15.668 9.638 1.00 92.88 195 ALA A C 1
ATOM 1537 O O . ALA A 1 195 ? -13.571 16.835 9.246 1.00 92.88 195 ALA A O 1
ATOM 1538 N N . ASN A 1 196 ? -13.015 15.375 10.853 1.00 87.69 196 ASN A N 1
ATOM 1539 C CA . ASN A 1 196 ? -12.416 16.387 11.723 1.00 87.69 196 ASN A CA 1
ATOM 1540 C C . ASN A 1 196 ? -11.386 15.798 12.712 1.00 87.69 196 ASN A C 1
ATOM 1542 O O . ASN A 1 196 ? -11.681 15.674 13.908 1.00 87.69 196 ASN A O 1
ATOM 1546 N N . PRO A 1 197 ? -10.152 15.507 12.254 1.00 80.69 197 PRO A N 1
ATOM 1547 C CA . PRO A 1 197 ? -9.118 14.899 13.096 1.00 80.69 197 PRO A CA 1
ATOM 1548 C C . PRO A 1 197 ? -8.733 15.769 14.302 1.00 80.69 197 PRO A C 1
ATOM 1550 O O . PRO A 1 197 ? -8.384 15.251 15.362 1.00 80.69 197 PRO A O 1
ATOM 1553 N N . SER A 1 198 ? -8.865 17.096 14.178 1.00 73.81 198 SER A N 1
ATOM 1554 C CA . SER A 1 198 ? -8.505 18.076 15.217 1.00 73.81 198 SER A CA 1
ATOM 1555 C C . SER A 1 198 ? -9.391 18.041 16.467 1.00 73.81 198 SER A C 1
ATOM 1557 O O . SER A 1 198 ? -9.001 18.554 17.511 1.00 73.81 198 SER A O 1
ATOM 1559 N N . LYS A 1 199 ? -10.577 17.424 16.383 1.00 74.69 199 LYS A N 1
ATOM 1560 C CA . LYS A 1 199 ? -11.467 17.215 17.537 1.00 74.69 199 LYS A CA 1
ATOM 1561 C C . LYS A 1 199 ? -11.066 16.020 18.400 1.00 74.69 199 LYS A C 1
ATOM 1563 O O . LYS A 1 199 ? -11.689 15.790 19.434 1.00 74.69 199 LYS A O 1
ATOM 1568 N N . SER A 1 200 ? -10.085 15.236 17.962 1.00 73.94 200 SER A N 1
ATOM 1569 C CA . SER A 1 200 ? -9.619 14.078 18.714 1.00 73.94 200 SER A CA 1
ATOM 1570 C C . SER A 1 200 ? -8.803 14.487 19.944 1.00 73.94 200 SER A C 1
ATOM 1572 O O . SER A 1 200 ? -8.261 15.589 20.019 1.00 73.94 200 SER A O 1
ATOM 1574 N N . LEU A 1 201 ? -8.762 13.607 20.947 1.00 74.12 201 LEU A N 1
ATOM 1575 C CA . LEU A 1 201 ? -8.011 13.849 22.178 1.00 74.12 201 LEU A CA 1
ATOM 1576 C C . LEU A 1 201 ? -6.530 14.087 21.878 1.00 74.12 201 LEU A C 1
ATOM 1578 O O . LEU A 1 201 ? -5.897 13.259 21.226 1.00 74.12 201 LEU A O 1
ATOM 1582 N N . LEU A 1 202 ? -5.966 15.138 22.479 1.00 76.44 202 LEU A N 1
ATOM 1583 C CA . LEU A 1 202 ? -4.537 15.478 22.404 1.00 76.44 202 LEU A CA 1
ATOM 1584 C C . LEU A 1 202 ? -3.608 14.356 22.900 1.00 76.44 202 LEU A C 1
ATOM 1586 O O . LEU A 1 202 ? -2.419 14.378 22.603 1.00 76.44 202 LEU A O 1
ATOM 1590 N N . LEU A 1 203 ? -4.139 13.385 23.650 1.00 84.75 203 LEU A N 1
ATOM 1591 C CA . LEU A 1 203 ? -3.388 12.232 24.147 1.00 84.75 203 LEU A CA 1
ATOM 1592 C C . LEU A 1 203 ? -2.870 11.322 23.019 1.00 84.75 203 LEU A C 1
ATOM 1594 O O . LEU A 1 203 ? -1.865 10.642 23.205 1.00 84.75 203 LEU A O 1
ATOM 1598 N N . TYR A 1 204 ? -3.549 11.282 21.869 1.00 89.56 204 TYR A N 1
ATOM 1599 C CA . TYR A 1 204 ? -3.211 10.376 20.773 1.00 89.56 204 TYR A CA 1
ATOM 1600 C C . TYR A 1 204 ? -2.844 11.153 19.513 1.00 89.56 204 TYR A C 1
ATOM 1602 O O . TYR A 1 204 ? -3.596 12.020 19.071 1.00 89.56 204 TYR A O 1
ATOM 1610 N N . THR A 1 205 ? -1.719 10.794 18.895 1.00 92.00 205 THR A N 1
ATOM 1611 C CA . THR A 1 205 ? -1.337 11.335 17.586 1.00 92.00 205 THR A CA 1
ATOM 1612 C C . THR A 1 205 ? -2.303 10.865 16.498 1.00 92.00 205 THR A C 1
ATOM 1614 O O . THR A 1 205 ? -2.993 9.848 16.646 1.00 92.00 205 THR A O 1
ATOM 1617 N N . HIS A 1 206 ? -2.342 11.598 15.384 1.00 93.56 206 HIS A N 1
ATOM 1618 C CA . HIS A 1 206 ? -3.145 11.219 14.225 1.00 93.56 206 HIS A CA 1
ATOM 1619 C C . HIS A 1 206 ? -2.742 9.833 13.694 1.00 93.56 206 HIS A C 1
ATOM 1621 O O . HIS A 1 206 ? -3.598 8.958 13.551 1.00 93.56 206 HIS A O 1
ATOM 1627 N N . GLN A 1 207 ? -1.436 9.581 13.563 1.00 94.44 207 GLN A N 1
ATOM 1628 C CA . GLN A 1 207 ? -0.910 8.270 13.187 1.00 94.44 207 GLN A CA 1
ATOM 1629 C C . GLN A 1 207 ? -1.376 7.146 14.123 1.00 94.44 207 GLN A C 1
ATOM 1631 O O . GLN A 1 207 ? -1.899 6.138 13.652 1.00 94.44 207 GLN A O 1
ATOM 1636 N N . MET A 1 208 ? -1.295 7.328 15.447 1.00 94.19 208 MET A N 1
ATOM 1637 C CA . MET A 1 208 ? -1.737 6.312 16.415 1.00 94.19 208 MET A CA 1
ATOM 1638 C C . MET A 1 208 ? -3.236 6.002 16.281 1.00 94.19 208 MET A C 1
ATOM 1640 O O . MET A 1 208 ? -3.663 4.850 16.356 1.00 94.19 208 MET A O 1
ATOM 1644 N N . GLN A 1 209 ? -4.060 7.027 16.063 1.00 95.12 209 GLN A N 1
ATOM 1645 C CA . GLN A 1 209 ? -5.501 6.872 15.855 1.00 95.12 209 GLN A CA 1
ATOM 1646 C C . GLN A 1 209 ? -5.818 6.047 14.596 1.00 95.12 209 GLN A C 1
ATOM 1648 O O . GLN A 1 209 ? -6.719 5.200 14.634 1.00 95.12 209 GLN A O 1
ATOM 1653 N N . VAL A 1 210 ? -5.106 6.280 13.489 1.00 96.94 210 VAL A N 1
ATOM 1654 C CA . VAL A 1 210 ? -5.262 5.508 12.245 1.00 96.94 210 VAL A CA 1
ATOM 1655 C C . VAL A 1 210 ? -4.752 4.081 12.435 1.00 96.94 210 VAL A C 1
ATOM 1657 O O . VAL A 1 210 ? -5.484 3.129 12.161 1.00 96.94 210 VAL A O 1
ATOM 1660 N N . GLN A 1 211 ? -3.555 3.919 13.002 1.00 97.31 211 GLN A N 1
ATOM 1661 C CA . GLN A 1 211 ? -2.957 2.613 13.264 1.00 97.31 211 GLN A CA 1
ATOM 1662 C C . GLN A 1 211 ? -3.861 1.741 14.133 1.00 97.31 211 GLN A C 1
ATOM 1664 O O . GLN A 1 211 ? -4.111 0.598 13.769 1.00 97.31 211 GLN A O 1
ATOM 1669 N N . VAL A 1 212 ? -4.420 2.255 15.232 1.00 97.38 212 VAL A N 1
ATOM 1670 C CA . VAL A 1 212 ? -5.321 1.473 16.099 1.00 97.38 212 VAL A CA 1
ATOM 1671 C C . VAL A 1 212 ? -6.563 0.986 15.346 1.00 97.38 212 VAL A C 1
ATOM 1673 O O . VAL A 1 212 ? -7.008 -0.142 15.561 1.00 97.38 212 VAL A O 1
ATOM 1676 N N . ARG A 1 213 ? -7.108 1.796 14.431 1.00 98.12 213 ARG A N 1
ATOM 1677 C CA . ARG A 1 213 ? -8.255 1.399 13.599 1.00 98.12 213 ARG A CA 1
ATOM 1678 C C . ARG A 1 213 ? -7.889 0.293 12.614 1.00 98.12 213 ARG A C 1
ATOM 1680 O O . ARG A 1 213 ? -8.643 -0.667 12.487 1.00 98.12 213 ARG A O 1
ATOM 1687 N N . LEU A 1 214 ? -6.735 0.392 11.961 1.00 98.19 214 LEU A N 1
ATOM 1688 C CA . LEU A 1 214 ? -6.257 -0.635 11.032 1.00 98.19 214 LEU A CA 1
ATOM 1689 C C . LEU A 1 214 ? -5.854 -1.928 11.759 1.00 98.19 214 LEU A C 1
ATOM 1691 O O . LEU A 1 214 ? -6.199 -3.015 11.305 1.00 98.19 214 LEU A O 1
ATOM 1695 N N . HIS A 1 215 ? -5.229 -1.829 12.936 1.00 97.19 215 HIS A N 1
ATOM 1696 C CA . HIS A 1 215 ? -4.916 -2.980 13.789 1.00 97.19 215 HIS A CA 1
ATOM 1697 C C . HIS A 1 215 ? -6.179 -3.705 14.253 1.00 97.19 215 HIS A C 1
ATOM 1699 O O . HIS A 1 215 ? -6.216 -4.934 14.242 1.00 97.19 215 HIS A O 1
ATOM 1705 N N . PHE A 1 216 ? -7.232 -2.966 14.617 1.00 98.31 216 PHE A N 1
ATOM 1706 C CA . PHE A 1 216 ? -8.530 -3.564 14.917 1.00 98.31 216 PHE A CA 1
ATOM 1707 C C . PHE A 1 216 ? -9.063 -4.371 13.726 1.00 98.31 216 PHE A C 1
ATOM 1709 O O . PHE A 1 216 ? -9.482 -5.512 13.913 1.00 98.31 216 PHE A O 1
ATOM 1716 N N . LEU A 1 217 ? -8.996 -3.828 12.503 1.00 97.94 217 LEU A N 1
ATOM 1717 C CA . LEU A 1 217 ? -9.410 -4.563 11.305 1.00 97.94 217 LEU A CA 1
ATOM 1718 C C . LEU A 1 217 ? -8.567 -5.825 11.101 1.00 97.94 217 LEU A C 1
ATOM 1720 O O . LEU A 1 217 ? -9.142 -6.892 10.914 1.00 97.94 217 LEU A O 1
ATOM 1724 N N . SER A 1 218 ? -7.237 -5.739 11.190 1.00 96.00 218 SER A N 1
ATOM 1725 C CA . SER A 1 218 ? -6.363 -6.917 11.078 1.00 96.00 218 SER A CA 1
ATOM 1726 C C . SER A 1 218 ? -6.715 -7.996 12.099 1.00 96.00 218 SER A C 1
ATOM 1728 O O . SER A 1 218 ? -6.777 -9.172 11.755 1.00 96.00 218 SER A O 1
ATOM 1730 N N . ALA A 1 219 ? -6.988 -7.601 13.345 1.00 95.12 219 ALA A N 1
ATOM 1731 C CA . ALA A 1 219 ? -7.332 -8.544 14.396 1.00 95.12 219 ALA A CA 1
ATOM 1732 C C . ALA A 1 219 ? -8.702 -9.196 14.166 1.00 95.12 219 ALA A C 1
ATOM 1734 O O . ALA A 1 219 ? -8.838 -10.401 14.344 1.00 95.12 219 ALA A O 1
ATOM 1735 N N . VAL A 1 220 ? -9.713 -8.427 13.748 1.00 95.38 220 VAL A N 1
ATOM 1736 C CA . VAL A 1 220 ? -11.058 -8.956 13.475 1.00 95.38 220 VAL A CA 1
ATOM 1737 C C . VAL A 1 220 ? -11.064 -9.851 12.234 1.00 95.38 220 VAL A C 1
ATOM 1739 O O . VAL A 1 220 ? -11.692 -10.909 12.254 1.00 95.38 220 VAL A O 1
ATOM 1742 N N . PHE A 1 221 ? -10.343 -9.482 11.175 1.00 94.81 221 PHE A N 1
ATOM 1743 C CA . PHE A 1 221 ? -10.208 -10.265 9.940 1.00 94.81 221 PHE A CA 1
ATOM 1744 C C . PHE A 1 221 ? -9.048 -11.271 9.995 1.00 94.81 221 PHE A C 1
ATOM 1746 O O . PHE A 1 221 ? -8.305 -11.436 9.028 1.00 94.81 221 PHE A O 1
ATOM 1753 N N . SER A 1 222 ? -8.925 -11.953 11.133 1.00 92.31 222 SER A N 1
ATOM 1754 C CA . SER A 1 222 ? -8.037 -13.095 11.341 1.00 92.31 222 SER A CA 1
ATOM 1755 C C . SER A 1 222 ? -8.864 -14.381 11.473 1.00 92.31 222 SER A C 1
ATOM 1757 O O . SER A 1 222 ? -9.942 -14.325 12.080 1.00 92.31 222 SER A O 1
ATOM 1759 N N . PRO A 1 223 ? -8.378 -15.550 11.001 1.00 90.19 223 PRO A N 1
ATOM 1760 C CA . PRO A 1 223 ? -9.080 -16.831 11.124 1.00 90.19 223 PRO A CA 1
ATOM 1761 C C . PRO A 1 223 ? -9.315 -17.223 12.586 1.00 90.19 223 PRO A C 1
ATOM 1763 O O . PRO A 1 223 ? -10.213 -18.009 12.896 1.00 90.19 223 PRO A O 1
ATOM 1766 N N . ILE A 1 224 ? -8.510 -16.646 13.486 1.00 89.25 224 ILE A N 1
ATOM 1767 C CA . ILE A 1 224 ? -8.693 -16.717 14.928 1.00 89.25 224 ILE A CA 1
ATOM 1768 C C . ILE A 1 224 ? -10.031 -16.042 15.266 1.00 89.25 224 ILE A C 1
ATOM 1770 O O . ILE A 1 224 ? -10.986 -16.721 15.617 1.00 89.25 224 ILE A O 1
ATOM 1774 N N . VAL A 1 225 ? -10.162 -14.728 15.085 1.00 91.75 225 VAL A N 1
ATOM 1775 C CA . VAL A 1 225 ? -11.297 -13.948 15.618 1.00 91.75 225 VAL A CA 1
ATOM 1776 C C . VAL A 1 225 ? -12.604 -14.135 14.844 1.00 91.75 225 VAL A C 1
ATOM 1778 O O . VAL A 1 225 ? -13.683 -14.091 15.445 1.00 91.75 225 VAL A O 1
ATOM 1781 N N . SER A 1 226 ? -12.551 -14.361 13.531 1.00 93.56 226 SER A N 1
ATOM 1782 C CA . SER A 1 226 ? -13.747 -14.469 12.691 1.00 93.56 226 SER A CA 1
ATOM 1783 C C . SER A 1 226 ? -13.623 -15.561 11.624 1.00 93.56 226 SER A C 1
ATOM 1785 O O . SER A 1 226 ? -12.518 -15.908 11.207 1.00 93.56 226 SER A O 1
ATOM 1787 N N . PRO A 1 227 ? -14.750 -16.125 11.148 1.00 91.19 227 PRO A N 1
ATOM 1788 C CA . PRO A 1 227 ? -14.715 -17.094 10.059 1.00 91.19 227 PRO A CA 1
ATOM 1789 C C . PRO A 1 227 ? -14.370 -16.413 8.729 1.00 91.19 227 PRO A C 1
ATOM 1791 O O . PRO A 1 227 ? -14.740 -15.264 8.503 1.00 91.19 227 PRO A O 1
ATOM 1794 N N . ASN A 1 228 ? -13.799 -17.158 7.776 1.00 89.44 228 ASN A N 1
ATOM 1795 C CA . ASN A 1 228 ? -13.406 -16.643 6.449 1.00 89.44 228 ASN A CA 1
ATOM 1796 C C . ASN A 1 228 ? -14.565 -16.048 5.622 1.00 89.44 228 ASN A C 1
ATOM 1798 O O . ASN A 1 228 ? -14.344 -15.383 4.608 1.00 89.44 228 ASN A O 1
ATOM 1802 N N . THR A 1 229 ? -15.816 -16.307 6.011 1.00 91.19 229 THR A N 1
ATOM 1803 C CA . THR A 1 229 ? -17.013 -15.697 5.418 1.00 91.19 229 THR A CA 1
ATOM 1804 C C . THR A 1 229 ? -17.251 -14.261 5.890 1.00 91.19 229 THR A C 1
ATOM 1806 O O . THR A 1 229 ? -17.964 -13.513 5.220 1.00 91.19 229 THR A O 1
ATOM 1809 N N . PHE A 1 230 ? -16.680 -13.873 7.032 1.00 94.38 230 PHE A N 1
ATOM 1810 C CA . PHE A 1 230 ? -16.730 -12.526 7.585 1.00 94.38 230 PHE A CA 1
ATOM 1811 C C . PHE A 1 230 ? -15.727 -11.642 6.839 1.00 94.38 230 PHE A C 1
ATOM 1813 O O . PHE A 1 230 ? -14.528 -11.704 7.079 1.00 94.38 230 PHE A O 1
ATOM 1820 N N . LYS A 1 231 ? -16.212 -10.857 5.876 1.00 95.31 231 LYS A N 1
ATOM 1821 C CA . LYS A 1 231 ? -15.382 -10.057 4.964 1.00 95.31 231 LYS A CA 1
ATOM 1822 C C . LYS A 1 231 ? -15.964 -8.667 4.787 1.00 95.31 231 LYS A C 1
ATOM 1824 O O . LYS A 1 231 ? -17.179 -8.499 4.904 1.00 95.31 231 LYS A O 1
ATOM 1829 N N . LEU A 1 232 ? -15.119 -7.712 4.413 1.00 97.44 232 LEU A N 1
ATOM 1830 C CA . LEU A 1 232 ? -15.569 -6.367 4.082 1.00 97.44 232 LEU A CA 1
ATOM 1831 C C . LEU A 1 232 ? -16.510 -6.382 2.870 1.00 97.44 232 LEU A C 1
ATOM 1833 O O . L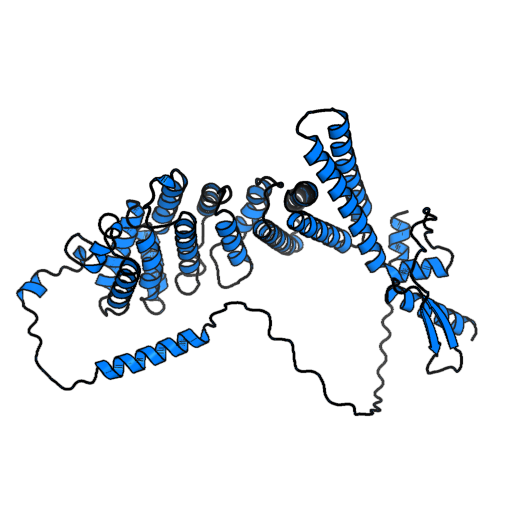EU A 1 232 ? -16.311 -7.123 1.897 1.00 97.44 232 LEU A O 1
ATOM 1837 N N . SER A 1 233 ? -17.550 -5.553 2.935 1.00 96.81 233 SER A N 1
ATOM 1838 C CA . SER A 1 233 ? -18.357 -5.216 1.764 1.00 96.81 233 SER A CA 1
ATOM 1839 C C . SER A 1 233 ? -17.599 -4.243 0.856 1.00 96.81 233 SER A C 1
ATOM 1841 O O . SER A 1 233 ? -16.643 -3.593 1.273 1.00 96.81 233 SER A O 1
ATOM 1843 N N . ILE A 1 234 ? -18.043 -4.115 -0.395 1.00 97.12 234 ILE A N 1
ATOM 1844 C CA . ILE A 1 234 ? -17.472 -3.133 -1.326 1.00 97.12 234 ILE A CA 1
ATOM 1845 C C . ILE A 1 234 ? -17.627 -1.705 -0.791 1.00 97.12 234 ILE A C 1
ATOM 1847 O O . ILE A 1 234 ? -16.662 -0.953 -0.792 1.00 97.12 234 ILE A O 1
ATOM 1851 N N . GLU A 1 235 ? -18.800 -1.376 -0.251 1.00 97.94 235 GLU A N 1
ATOM 1852 C CA . GLU A 1 235 ? -19.061 -0.072 0.362 1.00 97.94 235 GLU A CA 1
ATOM 1853 C C . GLU A 1 235 ? -18.095 0.213 1.520 1.00 97.94 235 GLU A C 1
ATOM 1855 O O . GLU A 1 235 ? -17.565 1.309 1.635 1.00 97.94 235 GLU A O 1
ATOM 1860 N N . GLN A 1 236 ? -17.804 -0.781 2.361 1.00 97.94 236 GLN A N 1
ATOM 1861 C CA . GLN A 1 236 ? -16.849 -0.620 3.457 1.00 97.94 236 GLN A CA 1
ATOM 1862 C C . GLN A 1 236 ? -15.418 -0.373 2.960 1.00 97.94 236 GLN A C 1
ATOM 1864 O O . GLN A 1 236 ? -14.699 0.428 3.552 1.00 97.94 236 GLN A O 1
ATOM 1869 N N . VAL A 1 237 ? -15.011 -1.026 1.868 1.00 98.19 237 VAL A N 1
ATOM 1870 C CA . VAL A 1 237 ? -13.708 -0.782 1.227 1.00 98.19 237 VAL A CA 1
ATOM 1871 C C . VAL A 1 237 ? -13.646 0.627 0.639 1.00 98.19 237 VAL A C 1
ATOM 1873 O O . VAL A 1 237 ? -12.638 1.305 0.823 1.00 98.19 237 VAL A O 1
ATOM 1876 N N . ASP A 1 238 ? -14.723 1.091 0.000 1.00 98.12 238 ASP A N 1
ATOM 1877 C CA . ASP A 1 238 ? -14.824 2.465 -0.504 1.00 98.12 238 ASP A CA 1
ATOM 1878 C C . ASP A 1 238 ? -14.707 3.481 0.643 1.00 98.12 238 ASP A C 1
ATOM 1880 O O . ASP A 1 238 ? -13.942 4.434 0.539 1.00 98.12 238 ASP A O 1
ATOM 1884 N N . ILE A 1 239 ? -15.368 3.232 1.779 1.00 98.38 239 ILE A N 1
ATOM 1885 C CA . ILE A 1 239 ? -15.265 4.095 2.965 1.00 98.38 239 ILE A CA 1
ATOM 1886 C C . ILE A 1 239 ? -13.832 4.126 3.514 1.00 98.38 239 ILE A C 1
ATOM 1888 O O . ILE A 1 239 ? -13.343 5.206 3.833 1.00 98.38 239 ILE A O 1
ATOM 1892 N N . LEU A 1 240 ? -13.143 2.977 3.633 1.00 98.12 240 LEU A N 1
ATOM 1893 C CA . LEU A 1 240 ? -11.731 2.959 4.059 1.00 98.12 240 LEU A CA 1
ATOM 1894 C C . LEU A 1 240 ? -10.873 3.829 3.143 1.00 98.12 240 LEU A C 1
ATOM 1896 O O . LEU A 1 240 ? -10.047 4.606 3.623 1.00 98.12 240 LEU A O 1
ATOM 1900 N N . TRP A 1 241 ? -11.082 3.686 1.835 1.00 98.31 241 TRP A N 1
ATOM 1901 C CA . TRP A 1 241 ? -10.335 4.414 0.827 1.00 98.31 241 TRP A CA 1
ATOM 1902 C C . TRP A 1 241 ? -10.578 5.921 0.913 1.00 98.31 241 TRP A C 1
ATOM 1904 O O . TRP A 1 241 ? -9.628 6.688 1.048 1.00 98.31 241 TRP A O 1
ATOM 1914 N N . GLU A 1 242 ? -11.842 6.349 0.901 1.00 97.50 242 GLU A N 1
ATOM 1915 C CA . GLU A 1 242 ? -12.233 7.760 0.997 1.00 97.50 242 GLU A CA 1
ATOM 1916 C C . GLU A 1 242 ? -11.695 8.426 2.267 1.00 97.50 242 GLU A C 1
ATOM 1918 O O . GLU A 1 242 ? -11.269 9.579 2.228 1.00 97.50 242 GLU A O 1
ATOM 1923 N N . CYS A 1 243 ? -11.687 7.694 3.383 1.00 97.56 243 CYS A N 1
ATOM 1924 C CA . CYS A 1 243 ? -11.236 8.203 4.669 1.00 97.56 243 CYS A CA 1
ATOM 1925 C C . CYS A 1 243 ? -9.713 8.362 4.774 1.00 97.56 243 CYS A C 1
ATOM 1927 O O . CYS A 1 243 ? -9.272 9.274 5.467 1.00 97.56 243 CYS A O 1
ATOM 1929 N N . LEU A 1 244 ? -8.915 7.476 4.163 1.00 97.69 244 LEU A N 1
ATOM 1930 C CA . LEU A 1 244 ? -7.480 7.372 4.478 1.00 97.69 244 LEU A CA 1
ATOM 1931 C C . LEU A 1 244 ? -6.540 7.486 3.267 1.00 97.69 244 LEU A C 1
ATOM 1933 O O . LEU A 1 244 ? -5.392 7.880 3.441 1.00 97.69 244 LEU A O 1
ATOM 1937 N N . ALA A 1 245 ? -6.975 7.187 2.039 1.00 97.38 245 ALA A N 1
ATOM 1938 C CA . ALA A 1 245 ? -6.061 7.099 0.890 1.00 97.38 245 ALA A CA 1
ATOM 1939 C C . ALA A 1 245 ? -5.459 8.448 0.462 1.00 97.38 245 ALA A C 1
ATOM 1941 O O . ALA A 1 245 ? -4.374 8.484 -0.111 1.00 97.38 245 ALA A O 1
ATOM 1942 N N . ASN A 1 246 ? -6.154 9.554 0.742 1.00 94.69 246 ASN A N 1
ATOM 1943 C CA . ASN A 1 246 ? -5.679 10.914 0.468 1.00 94.69 246 ASN A CA 1
ATOM 1944 C C . ASN A 1 246 ? -5.173 11.629 1.728 1.00 94.69 246 ASN A C 1
ATOM 1946 O O . ASN A 1 246 ? -4.931 12.838 1.686 1.00 94.69 246 ASN A O 1
ATOM 1950 N N . ASP A 1 247 ? -5.042 10.907 2.844 1.00 94.56 247 ASP A N 1
ATOM 1951 C CA . ASP A 1 247 ? -4.517 11.487 4.069 1.00 94.56 247 ASP A CA 1
ATOM 1952 C C . ASP A 1 247 ? -3.037 11.883 3.880 1.00 94.56 247 ASP A C 1
ATOM 1954 O O . ASP A 1 247 ? -2.235 11.061 3.416 1.00 94.56 247 ASP A O 1
ATOM 1958 N N . PRO A 1 248 ? -2.658 13.139 4.185 1.00 91.38 248 PRO A N 1
ATOM 1959 C CA . PRO A 1 248 ? -1.318 13.644 3.904 1.00 91.38 248 PRO A CA 1
ATOM 1960 C C . PRO A 1 248 ? -0.229 13.056 4.810 1.00 91.38 248 PRO A C 1
ATOM 1962 O O . PRO A 1 248 ? 0.945 13.184 4.469 1.00 91.38 248 PRO A O 1
ATOM 1965 N N . GLU A 1 249 ? -0.589 12.457 5.947 1.00 91.81 249 GLU A N 1
ATOM 1966 C CA . GLU A 1 249 ? 0.355 11.915 6.931 1.00 91.81 249 GLU A CA 1
ATOM 1967 C C . GLU A 1 249 ? 0.310 10.381 6.964 1.00 91.81 249 GLU A C 1
ATOM 1969 O O . GLU A 1 249 ? 1.350 9.733 7.030 1.00 91.81 249 GLU A O 1
ATOM 1974 N N . CYS A 1 250 ? -0.887 9.792 6.887 1.00 94.69 250 CYS A N 1
ATOM 1975 C CA . CYS A 1 250 ? -1.134 8.391 7.229 1.00 94.69 250 CYS A CA 1
ATOM 1976 C C . CYS A 1 250 ? -1.635 7.522 6.066 1.00 94.69 250 CYS A C 1
ATOM 1978 O O . CYS A 1 250 ? -2.017 6.373 6.293 1.00 94.69 250 CYS A O 1
ATOM 1980 N N . SER A 1 251 ? -1.652 8.017 4.825 1.00 96.94 251 SER A N 1
ATOM 1981 C CA . SER A 1 251 ? -2.101 7.221 3.666 1.00 96.94 251 SER A CA 1
ATOM 1982 C C . SER A 1 251 ? -1.310 5.918 3.488 1.00 96.94 251 SER A C 1
ATOM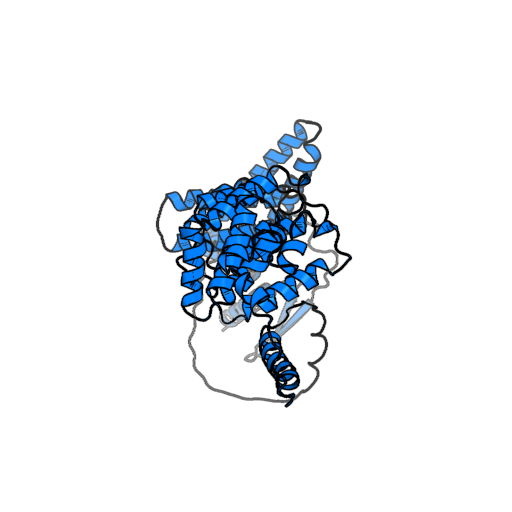 1984 O O . SER A 1 251 ? -1.895 4.874 3.185 1.00 96.94 251 SER A O 1
ATOM 1986 N N . ASP A 1 252 ? -0.009 5.934 3.786 1.00 97.75 252 ASP A N 1
ATOM 1987 C CA . ASP A 1 252 ? 0.848 4.744 3.745 1.00 97.75 252 ASP A CA 1
ATOM 1988 C C . ASP A 1 252 ? 0.451 3.661 4.758 1.00 97.75 252 ASP A C 1
ATOM 1990 O O . ASP A 1 252 ? 0.656 2.477 4.483 1.00 97.75 252 ASP A O 1
ATOM 1994 N N . GLU A 1 253 ? -0.200 4.017 5.870 1.00 98.19 253 GLU A N 1
ATOM 1995 C CA . GLU A 1 253 ? -0.735 3.036 6.820 1.00 98.19 253 GLU A CA 1
ATOM 1996 C C . GLU A 1 253 ? -1.874 2.228 6.181 1.00 98.19 253 GLU A C 1
ATOM 1998 O O . GLU A 1 253 ? -1.910 0.998 6.290 1.00 98.19 253 GLU A O 1
ATOM 2003 N N . LEU A 1 254 ? -2.774 2.891 5.437 1.00 98.31 254 LEU A N 1
ATOM 2004 C CA . LEU A 1 254 ? -3.816 2.202 4.671 1.00 98.31 254 LEU A CA 1
ATOM 2005 C C . LEU A 1 254 ? -3.193 1.317 3.587 1.00 98.31 254 LEU A C 1
ATOM 2007 O O . LEU A 1 254 ? -3.597 0.162 3.442 1.00 98.31 254 LEU A O 1
ATOM 2011 N N . PHE A 1 255 ? -2.241 1.837 2.808 1.00 98.31 255 PHE A N 1
ATOM 2012 C CA . PHE A 1 255 ? -1.637 1.073 1.713 1.00 98.31 255 PHE A CA 1
ATOM 2013 C C . PHE A 1 255 ? -0.866 -0.144 2.224 1.00 98.31 255 PHE A C 1
ATOM 2015 O O . PHE A 1 255 ? -0.978 -1.221 1.640 1.00 98.31 255 PHE A O 1
ATOM 2022 N N . SER A 1 256 ? -0.151 0.000 3.341 1.00 97.56 256 SER A N 1
ATOM 2023 C CA . SER A 1 256 ? 0.523 -1.101 4.030 1.00 97.56 256 SER A CA 1
ATOM 2024 C C . SER A 1 256 ? -0.481 -2.155 4.502 1.00 97.56 256 SER A C 1
ATOM 2026 O O . SER A 1 256 ? -0.325 -3.346 4.211 1.00 97.56 256 SER A O 1
ATOM 2028 N N . TRP A 1 257 ? -1.580 -1.722 5.134 1.00 97.56 257 TRP A N 1
ATOM 2029 C CA . TRP A 1 257 ? -2.651 -2.620 5.557 1.00 97.56 257 TRP A CA 1
ATOM 2030 C C . TRP A 1 257 ? -3.262 -3.374 4.372 1.00 97.56 257 TRP A C 1
ATOM 2032 O O . TRP A 1 257 ? -3.307 -4.601 4.398 1.00 97.56 257 TRP A O 1
ATOM 2042 N N . LEU A 1 258 ? -3.654 -2.685 3.297 1.00 97.56 258 LEU A N 1
ATOM 2043 C CA . LEU A 1 258 ? -4.183 -3.316 2.082 1.00 97.56 258 LEU A CA 1
ATOM 2044 C C . LEU A 1 258 ? -3.179 -4.289 1.452 1.00 97.56 258 LEU A C 1
ATOM 2046 O O . LEU A 1 258 ? -3.567 -5.378 1.032 1.00 97.56 258 LEU A O 1
ATOM 2050 N N . LEU A 1 259 ? -1.892 -3.934 1.417 1.00 96.38 259 LEU A N 1
ATOM 2051 C CA . LEU A 1 259 ? -0.844 -4.794 0.875 1.00 96.38 259 LEU A CA 1
ATOM 2052 C C . LEU A 1 259 ? -0.691 -6.072 1.707 1.00 96.38 259 LEU A C 1
ATOM 2054 O O . LEU A 1 259 ? -0.577 -7.154 1.129 1.00 96.38 259 LEU A O 1
ATOM 2058 N N . SER A 1 260 ? -0.758 -5.986 3.039 1.00 94.75 260 SER A N 1
ATOM 2059 C CA . SER A 1 260 ? -0.715 -7.169 3.911 1.00 94.75 260 SER A CA 1
ATOM 2060 C C . SER A 1 260 ? -1.827 -8.176 3.586 1.00 94.75 260 SER A C 1
ATOM 2062 O O . SER A 1 260 ? -1.551 -9.372 3.501 1.00 94.75 260 SER A O 1
ATOM 2064 N N . GLN A 1 261 ? -3.036 -7.694 3.253 1.00 92.38 261 GLN A N 1
ATOM 2065 C CA . GLN A 1 261 ? -4.180 -8.534 2.859 1.00 92.38 261 GLN A CA 1
ATOM 2066 C C . GLN A 1 261 ? -3.949 -9.306 1.549 1.00 92.38 261 GLN A C 1
ATOM 2068 O O . GLN A 1 261 ? -4.726 -10.192 1.207 1.00 92.38 261 GLN A O 1
ATOM 2073 N N . THR A 1 262 ? -2.925 -8.940 0.772 1.00 89.88 262 THR A N 1
ATOM 2074 C CA . THR A 1 262 ? -2.602 -9.571 -0.519 1.00 89.88 262 THR A CA 1
ATOM 2075 C C . THR A 1 262 ? -1.377 -10.480 -0.471 1.00 89.88 262 THR A C 1
ATOM 2077 O O . THR A 1 262 ? -1.128 -11.202 -1.437 1.00 89.88 262 THR A O 1
ATOM 2080 N N . LYS A 1 263 ? -0.599 -10.427 0.618 1.00 85.50 263 LYS A N 1
ATOM 2081 C CA . LYS A 1 263 ? 0.633 -11.208 0.795 1.00 85.50 263 LYS A CA 1
ATOM 2082 C C . LYS A 1 263 ? 0.403 -12.483 1.598 1.00 85.50 263 LYS A C 1
ATOM 2084 O O . LYS A 1 263 ? 1.039 -13.492 1.311 1.00 85.50 263 LYS A O 1
ATOM 2089 N N . THR A 1 264 ? -0.481 -12.442 2.593 1.00 76.06 264 THR A N 1
ATOM 2090 C CA . THR A 1 264 ? -0.749 -13.581 3.475 1.00 76.06 264 THR A CA 1
ATOM 2091 C C . THR A 1 264 ? -2.085 -14.227 3.128 1.00 76.06 264 THR A C 1
ATOM 2093 O O . THR A 1 264 ? -3.055 -13.554 2.790 1.00 76.06 264 THR A O 1
ATOM 2096 N N . THR A 1 265 ? -2.148 -15.556 3.204 1.00 71.62 265 THR A N 1
ATOM 2097 C CA . THR A 1 265 ? -3.409 -16.304 3.065 1.00 71.62 265 THR A CA 1
ATOM 2098 C C . THR A 1 265 ? -4.231 -16.307 4.353 1.00 71.62 265 THR A C 1
ATOM 2100 O O . THR A 1 265 ? -5.391 -16.714 4.336 1.00 71.62 265 THR A O 1
ATOM 2103 N N . GLU A 1 266 ? -3.634 -15.860 5.459 1.00 74.94 266 GLU A N 1
ATOM 2104 C CA . GLU A 1 266 ? -4.263 -15.805 6.776 1.00 74.94 266 GLU A CA 1
ATOM 2105 C C . GLU A 1 266 ? -5.264 -14.660 6.883 1.00 74.94 266 GLU A C 1
ATOM 2107 O O . GLU A 1 266 ? -6.328 -14.831 7.464 1.00 74.94 266 GLU A O 1
ATOM 2112 N N . LEU A 1 267 ? -4.966 -13.501 6.297 1.00 82.19 267 LEU A N 1
ATOM 2113 C CA . LEU A 1 267 ? -5.853 -12.348 6.376 1.00 82.19 267 LEU A CA 1
ATOM 2114 C C . LEU A 1 267 ? -6.934 -12.445 5.300 1.00 82.19 267 LEU A C 1
ATOM 2116 O O . LEU A 1 267 ? -6.657 -12.528 4.103 1.00 82.19 267 LEU A O 1
ATOM 2120 N N . HIS A 1 268 ? -8.198 -12.440 5.725 1.00 92.31 268 HIS A N 1
ATOM 2121 C CA . HIS A 1 268 ? -9.328 -12.721 4.834 1.00 92.31 268 HIS A CA 1
ATOM 2122 C C . HIS A 1 268 ? -10.249 -11.526 4.580 1.00 92.31 268 HIS A C 1
ATOM 2124 O O . HIS A 1 268 ? -11.328 -11.721 4.009 1.00 92.31 268 HIS A O 1
ATOM 2130 N N . ALA A 1 269 ? -9.847 -10.301 4.948 1.00 95.06 269 ALA A N 1
ATOM 2131 C CA . ALA A 1 269 ? -10.720 -9.122 4.915 1.00 95.06 269 ALA A CA 1
ATOM 2132 C C . ALA A 1 269 ? -11.278 -8.814 3.517 1.00 95.06 269 ALA A C 1
ATOM 2134 O O . ALA A 1 269 ? -12.445 -8.433 3.382 1.00 95.06 269 ALA A O 1
ATOM 2135 N N . LEU A 1 270 ? -10.459 -8.986 2.474 1.00 94.75 270 LEU A N 1
ATOM 2136 C CA . LEU A 1 270 ? -10.787 -8.590 1.105 1.00 94.75 270 LEU A CA 1
ATOM 2137 C C . LEU A 1 270 ? -11.295 -9.773 0.264 1.00 94.75 270 LEU A C 1
ATOM 2139 O O . LEU A 1 270 ? -10.798 -10.902 0.314 1.00 94.75 270 LEU A O 1
ATOM 2143 N N . LYS A 1 271 ? -12.339 -9.507 -0.528 1.00 91.62 271 LYS A N 1
ATOM 2144 C CA . LYS A 1 271 ? -12.826 -10.398 -1.594 1.00 91.62 271 LYS A CA 1
ATOM 2145 C C . LYS A 1 271 ? -12.146 -10.051 -2.911 1.00 91.62 271 LYS A C 1
ATOM 2147 O O . LYS A 1 271 ? -11.659 -8.937 -3.083 1.00 91.62 271 LYS A O 1
ATOM 2152 N N . LEU A 1 272 ? -12.219 -10.963 -3.878 1.00 89.56 272 LEU A N 1
ATOM 2153 C CA . LEU A 1 272 ? -11.681 -10.713 -5.211 1.00 89.56 272 LEU A CA 1
ATOM 2154 C C . LEU A 1 272 ? -12.253 -9.436 -5.855 1.00 89.56 272 LEU A C 1
ATOM 2156 O O . LEU A 1 272 ? -11.501 -8.629 -6.393 1.00 89.56 272 LEU A O 1
ATOM 2160 N N . ASP A 1 273 ? -13.560 -9.205 -5.743 1.00 90.75 273 ASP A N 1
ATOM 2161 C CA . ASP A 1 273 ? -14.184 -8.004 -6.316 1.00 90.75 273 ASP A CA 1
ATOM 2162 C C . ASP A 1 273 ? -13.703 -6.710 -5.639 1.00 90.75 273 ASP A C 1
ATOM 2164 O O . ASP A 1 273 ? -13.584 -5.679 -6.298 1.00 90.75 273 ASP A O 1
ATOM 2168 N N . ALA A 1 274 ? -13.354 -6.768 -4.347 1.00 94.38 274 ALA A N 1
ATOM 2169 C CA . ALA A 1 274 ? -12.750 -5.641 -3.639 1.00 94.38 274 ALA A CA 1
ATOM 2170 C C . ALA A 1 274 ? -11.329 -5.360 -4.149 1.00 94.38 274 ALA A C 1
ATOM 2172 O O . ALA A 1 274 ? -11.001 -4.211 -4.430 1.00 94.38 274 ALA A O 1
ATOM 2173 N N . LEU A 1 275 ? -10.513 -6.404 -4.339 1.00 93.12 275 LEU A N 1
ATOM 2174 C CA . LEU A 1 275 ? -9.166 -6.280 -4.911 1.00 93.12 275 LEU A CA 1
ATOM 2175 C C . LEU A 1 275 ? -9.206 -5.703 -6.333 1.00 93.12 275 LEU A C 1
ATOM 2177 O O . LEU A 1 275 ? -8.439 -4.798 -6.656 1.00 93.12 275 LEU A O 1
ATOM 2181 N N . ARG A 1 276 ? -10.143 -6.169 -7.169 1.00 90.62 276 ARG A N 1
ATOM 2182 C CA . ARG A 1 276 ? -10.357 -5.623 -8.519 1.00 90.62 276 ARG A CA 1
ATOM 2183 C C . ARG A 1 276 ? -10.766 -4.158 -8.486 1.00 90.62 276 ARG A C 1
ATOM 2185 O O . ARG A 1 276 ? 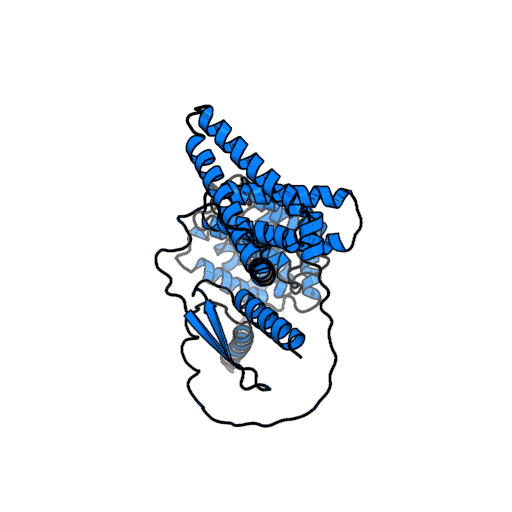-10.222 -3.361 -9.242 1.00 90.62 276 ARG A O 1
ATOM 2192 N N . ARG A 1 277 ? -11.693 -3.787 -7.603 1.00 93.12 277 ARG A N 1
ATOM 2193 C CA . ARG A 1 277 ? -12.114 -2.392 -7.436 1.00 93.12 277 ARG A CA 1
ATOM 2194 C C . ARG A 1 277 ? -10.961 -1.494 -6.988 1.00 93.12 277 ARG A C 1
ATOM 2196 O O . ARG A 1 277 ? -10.810 -0.404 -7.535 1.00 93.12 277 ARG A O 1
ATOM 2203 N N . LEU A 1 278 ? -10.128 -1.971 -6.060 1.00 95.88 278 LEU A N 1
ATOM 2204 C CA . LEU A 1 278 ? -8.920 -1.264 -5.635 1.00 95.88 278 LEU A CA 1
ATOM 2205 C C . LEU A 1 278 ? -7.967 -1.013 -6.813 1.00 95.88 278 LEU A C 1
ATOM 2207 O O . LEU A 1 278 ? -7.478 0.099 -6.989 1.00 95.88 278 LEU A O 1
ATOM 2211 N N . TYR A 1 279 ? -7.756 -2.031 -7.646 1.00 93.88 279 TYR A N 1
ATOM 2212 C CA . TYR A 1 279 ? -6.850 -1.971 -8.790 1.00 93.88 279 TYR A CA 1
ATOM 2213 C C . TYR A 1 279 ? -7.356 -1.104 -9.954 1.00 93.88 279 TYR A C 1
ATOM 2215 O O . TYR A 1 279 ? -6.576 -0.355 -10.531 1.00 93.88 279 TYR A O 1
ATOM 2223 N N . ILE A 1 280 ? -8.639 -1.206 -10.313 1.00 91.31 280 ILE A N 1
ATOM 2224 C CA . ILE A 1 280 ? -9.191 -0.581 -11.530 1.00 91.31 280 ILE A CA 1
ATOM 2225 C C . ILE A 1 280 ? -9.663 0.855 -11.277 1.00 91.31 280 ILE A C 1
ATOM 2227 O O . ILE A 1 280 ? -9.544 1.702 -12.159 1.00 91.31 280 ILE A O 1
ATOM 2231 N N . HIS A 1 281 ? -10.210 1.139 -10.093 1.00 92.50 281 HIS A N 1
ATOM 2232 C CA . HIS A 1 281 ? -10.846 2.429 -9.811 1.00 92.50 281 HIS A CA 1
ATOM 2233 C C . HIS A 1 281 ? -10.051 3.270 -8.819 1.00 92.50 281 HIS A C 1
ATOM 2235 O O . HIS A 1 281 ? -9.750 4.427 -9.096 1.00 92.50 281 HIS A O 1
ATOM 2241 N N . HIS A 1 282 ? -9.701 2.691 -7.674 1.00 96.12 282 HIS A N 1
ATOM 2242 C CA . HIS A 1 282 ? -9.147 3.449 -6.554 1.00 96.12 282 HIS A CA 1
ATOM 2243 C C . HIS A 1 282 ? -7.692 3.853 -6.773 1.00 96.12 282 HIS A C 1
ATOM 2245 O O . HIS A 1 282 ? -7.395 5.044 -6.786 1.00 96.12 282 HIS A O 1
ATOM 2251 N N . LEU A 1 283 ? -6.784 2.907 -7.022 1.00 96.19 283 LEU A N 1
ATOM 2252 C CA . LEU A 1 283 ? -5.367 3.228 -7.240 1.00 96.19 283 LEU A CA 1
ATOM 2253 C C . LEU A 1 283 ? -5.152 4.172 -8.433 1.00 96.19 283 LEU A C 1
ATOM 2255 O O . LEU A 1 283 ? -4.461 5.172 -8.252 1.00 96.19 283 LEU A O 1
ATOM 2259 N N . PRO A 1 284 ? -5.796 3.966 -9.601 1.00 94.75 284 PRO A N 1
ATOM 2260 C CA . PRO A 1 284 ? -5.675 4.897 -10.719 1.00 94.75 284 PRO A CA 1
ATOM 2261 C C . PRO A 1 284 ? -6.277 6.286 -10.470 1.00 94.75 284 PRO A C 1
ATOM 2263 O O . PRO A 1 284 ? -6.009 7.198 -11.255 1.00 94.75 284 PRO A O 1
ATOM 2266 N N . SER A 1 285 ? -7.089 6.462 -9.417 1.00 94.56 285 SER A N 1
ATOM 2267 C CA . SER A 1 285 ? -7.622 7.775 -9.023 1.00 94.56 285 SER A CA 1
ATOM 2268 C C . SER A 1 285 ? -6.612 8.643 -8.262 1.00 94.56 285 SER A C 1
ATOM 2270 O O . SER A 1 285 ? -6.812 9.854 -8.164 1.00 94.56 285 SER A O 1
ATOM 2272 N N . LEU A 1 286 ? -5.529 8.053 -7.740 1.00 96.31 286 LEU A N 1
ATOM 2273 C CA . LEU A 1 286 ? -4.491 8.790 -7.023 1.00 96.31 286 LEU A CA 1
ATOM 2274 C C . LEU A 1 286 ? -3.607 9.596 -7.987 1.00 96.31 286 LEU A C 1
ATOM 2276 O O . LEU A 1 286 ? -3.370 9.177 -9.121 1.00 96.31 286 LEU A O 1
ATOM 2280 N N . PRO A 1 287 ? -3.071 10.749 -7.554 1.00 95.69 287 PRO A N 1
ATOM 2281 C CA . PRO A 1 287 ? -2.137 11.517 -8.366 1.00 95.69 287 PRO A CA 1
ATOM 2282 C C . PRO A 1 287 ? -0.793 10.774 -8.500 1.00 95.69 287 PRO A C 1
ATOM 2284 O O . PRO A 1 287 ? -0.161 10.494 -7.476 1.00 95.69 287 PRO A O 1
ATOM 2287 N N . PRO A 1 288 ? -0.308 10.493 -9.726 1.00 96.44 288 PRO A N 1
ATOM 2288 C CA . PRO A 1 288 ? 0.929 9.737 -9.955 1.00 96.44 288 PRO A CA 1
ATOM 2289 C C . PRO A 1 288 ? 2.172 10.410 -9.350 1.00 96.44 288 PRO A C 1
ATOM 2291 O O . PRO A 1 288 ? 3.137 9.731 -9.009 1.00 96.44 288 PRO A O 1
ATOM 2294 N N . GLU A 1 289 ? 2.150 11.734 -9.176 1.00 95.62 289 GLU A N 1
ATOM 2295 C CA . GLU A 1 289 ? 3.243 12.525 -8.601 1.00 95.62 289 GLU A CA 1
ATOM 2296 C C . GLU A 1 289 ? 3.540 12.157 -7.145 1.00 95.62 289 GLU A C 1
ATOM 2298 O O . GLU A 1 289 ? 4.692 12.228 -6.715 1.00 95.62 289 GLU A O 1
ATOM 2303 N N . LYS A 1 290 ? 2.502 11.777 -6.389 1.00 94.69 290 LYS A N 1
ATOM 2304 C CA . LYS A 1 290 ? 2.558 11.585 -4.932 1.00 94.69 290 LYS A CA 1
ATOM 2305 C C . LYS A 1 290 ? 2.614 10.118 -4.510 1.00 94.69 290 LYS A C 1
ATOM 2307 O O . LYS A 1 290 ? 2.459 9.829 -3.328 1.00 94.69 290 LYS A O 1
ATOM 2312 N N . PHE A 1 291 ? 2.806 9.192 -5.448 1.00 96.94 291 PHE A N 1
ATOM 2313 C CA . PHE A 1 291 ? 2.933 7.779 -5.103 1.00 96.94 291 PHE A CA 1
ATOM 2314 C C . PHE A 1 291 ? 4.118 7.561 -4.158 1.00 96.94 291 PHE A C 1
ATOM 2316 O O . PHE A 1 291 ? 5.239 7.982 -4.442 1.00 96.94 291 PHE A O 1
ATOM 2323 N N . SER A 1 292 ? 3.863 6.867 -3.052 1.00 97.38 292 SER A N 1
ATOM 2324 C CA . SER A 1 292 ? 4.895 6.316 -2.179 1.00 97.38 292 SER A CA 1
ATOM 2325 C C . SER A 1 292 ? 5.381 4.959 -2.699 1.00 97.38 292 SER A C 1
ATOM 2327 O O . SER A 1 292 ? 4.743 4.323 -3.547 1.00 97.38 292 SER A O 1
ATOM 2329 N N . MET A 1 293 ? 6.496 4.469 -2.152 1.00 97.81 293 MET A N 1
ATOM 2330 C CA . MET A 1 293 ? 6.983 3.115 -2.449 1.00 97.81 293 MET A CA 1
ATOM 2331 C C . MET A 1 293 ? 6.003 2.027 -1.992 1.00 97.81 293 MET A C 1
ATOM 2333 O O . MET A 1 293 ? 5.869 1.001 -2.663 1.00 97.81 293 MET A O 1
ATOM 2337 N N . ILE A 1 294 ? 5.284 2.246 -0.887 1.00 97.88 294 ILE A N 1
ATOM 2338 C CA . ILE A 1 294 ? 4.291 1.296 -0.368 1.00 97.88 294 ILE A CA 1
ATOM 2339 C C . ILE A 1 294 ? 3.071 1.254 -1.297 1.00 97.88 294 ILE A C 1
ATOM 2341 O O . ILE A 1 294 ? 2.635 0.168 -1.683 1.00 97.88 294 ILE A O 1
ATOM 2345 N N . CYS A 1 295 ? 2.573 2.417 -1.733 1.00 97.94 295 CYS A N 1
ATOM 2346 C CA . CYS A 1 295 ? 1.474 2.510 -2.695 1.00 97.94 295 CYS A CA 1
ATOM 2347 C C . CYS A 1 295 ? 1.831 1.843 -4.034 1.00 97.94 295 CYS A C 1
ATOM 2349 O O . CYS A 1 295 ? 1.052 1.051 -4.570 1.00 97.94 295 CYS A O 1
ATOM 2351 N N . LEU A 1 296 ? 3.043 2.088 -4.549 1.00 98.06 296 LEU A N 1
ATOM 2352 C CA . LEU A 1 296 ? 3.527 1.428 -5.763 1.00 98.06 296 LEU A CA 1
ATOM 2353 C C . LEU A 1 296 ? 3.608 -0.096 -5.585 1.00 98.06 296 LEU A C 1
ATOM 2355 O O . LEU A 1 296 ? 3.174 -0.834 -6.468 1.00 98.06 296 LEU A O 1
ATOM 2359 N N . SER A 1 297 ? 4.106 -0.571 -4.441 1.00 97.62 297 SER A N 1
ATOM 2360 C CA . SER A 1 297 ? 4.190 -2.006 -4.138 1.00 97.62 297 SER A CA 1
ATOM 2361 C C . SER A 1 297 ? 2.807 -2.664 -4.108 1.00 97.62 297 SER A C 1
ATOM 2363 O O . SER A 1 297 ? 2.618 -3.734 -4.688 1.00 97.62 297 SER A O 1
ATOM 2365 N N . LEU A 1 298 ? 1.813 -2.007 -3.496 1.00 97.38 298 LEU A N 1
ATOM 2366 C CA . LEU A 1 298 ? 0.411 -2.435 -3.541 1.00 97.38 298 LEU A CA 1
ATOM 2367 C C . LEU A 1 298 ? -0.101 -2.510 -4.982 1.00 97.38 298 LEU A C 1
ATOM 2369 O O . LEU A 1 298 ? -0.713 -3.506 -5.372 1.00 97.38 298 LEU A O 1
ATOM 2373 N N . PHE A 1 299 ? 0.180 -1.492 -5.793 1.00 96.62 299 PHE A N 1
ATOM 2374 C CA . PHE A 1 299 ? -0.280 -1.448 -7.175 1.00 96.62 299 PHE A CA 1
ATOM 2375 C C . PHE A 1 299 ? 0.331 -2.558 -8.041 1.00 96.62 299 PHE A C 1
ATOM 2377 O O . PHE A 1 299 ? -0.387 -3.218 -8.795 1.00 96.62 299 PHE A O 1
ATOM 2384 N N . GLN A 1 300 ? 1.629 -2.831 -7.889 1.00 95.12 300 GLN A N 1
ATOM 2385 C CA . GLN A 1 300 ? 2.323 -3.929 -8.570 1.00 95.12 300 GLN A CA 1
ATOM 2386 C C . GLN A 1 300 ? 1.792 -5.304 -8.143 1.00 95.12 300 GLN A C 1
ATOM 2388 O O . GLN A 1 300 ? 1.569 -6.176 -8.991 1.00 95.12 300 GLN A O 1
ATOM 2393 N N . GLN A 1 301 ? 1.534 -5.491 -6.845 1.00 94.19 301 GLN A N 1
ATOM 2394 C CA . GLN A 1 301 ? 0.983 -6.735 -6.311 1.00 94.19 301 GLN A CA 1
ATOM 2395 C C . GLN A 1 301 ? -0.424 -7.003 -6.857 1.00 94.19 301 GLN A C 1
ATOM 2397 O O . GLN A 1 301 ? -0.711 -8.102 -7.334 1.00 94.19 301 GLN A O 1
ATOM 2402 N N . LEU A 1 302 ? -1.294 -5.990 -6.866 1.00 93.06 302 LEU A N 1
ATOM 2403 C CA . LEU A 1 302 ? -2.640 -6.117 -7.425 1.00 93.06 302 LEU A CA 1
ATOM 2404 C C . LEU A 1 302 ? -2.634 -6.313 -8.946 1.00 93.06 302 LEU A C 1
ATOM 2406 O O . LEU A 1 302 ? -3.444 -7.086 -9.454 1.00 93.06 302 LEU A O 1
ATOM 2410 N N . CYS A 1 303 ? -1.702 -5.685 -9.667 1.00 91.06 303 CYS A N 1
ATOM 2411 C CA . CYS A 1 303 ? -1.513 -5.916 -11.100 1.00 91.06 303 CYS A CA 1
ATOM 2412 C C . CYS A 1 303 ? -1.141 -7.380 -11.383 1.00 91.06 303 CYS A C 1
ATOM 2414 O O . CYS A 1 303 ? -1.741 -8.029 -12.241 1.00 91.06 303 CYS A O 1
ATOM 2416 N N . SER A 1 304 ? -0.209 -7.931 -10.602 1.00 88.88 304 SER A N 1
ATOM 2417 C CA . SER A 1 304 ? 0.226 -9.329 -10.710 1.00 88.88 304 SER A CA 1
ATOM 2418 C C . SER A 1 304 ? -0.914 -10.308 -10.412 1.00 88.88 304 SER A C 1
ATOM 2420 O O . SER A 1 304 ? -1.144 -11.244 -11.179 1.00 88.88 304 SER A O 1
ATOM 2422 N N . LEU A 1 305 ? -1.683 -10.056 -9.346 1.00 87.00 305 LEU A N 1
ATOM 2423 C CA . LEU A 1 305 ? -2.866 -10.849 -9.000 1.00 87.00 305 LEU A CA 1
ATOM 2424 C C . LEU A 1 305 ? -3.941 -10.778 -10.086 1.00 87.00 305 LEU A C 1
ATOM 2426 O O . LEU A 1 305 ? -4.511 -11.804 -10.453 1.00 87.00 305 LEU A O 1
ATOM 2430 N N . ASN A 1 306 ? -4.206 -9.588 -10.626 1.00 84.38 306 ASN A N 1
ATOM 2431 C CA . ASN A 1 306 ? -5.171 -9.423 -11.704 1.00 84.38 306 ASN A CA 1
ATOM 2432 C C . ASN A 1 306 ? -4.755 -10.234 -12.938 1.00 84.38 306 ASN A C 1
ATOM 2434 O O . ASN A 1 306 ? -5.579 -10.975 -13.461 1.00 84.38 306 ASN A O 1
ATOM 2438 N N . ASN A 1 307 ? -3.481 -10.172 -13.339 1.00 81.38 307 ASN A N 1
ATOM 2439 C CA . ASN A 1 307 ? -2.961 -10.939 -14.473 1.00 81.38 307 ASN A CA 1
ATOM 2440 C C . ASN A 1 307 ? -3.117 -12.456 -14.274 1.00 81.38 307 ASN A C 1
ATOM 2442 O O . ASN A 1 307 ? -3.564 -13.147 -15.182 1.00 81.38 307 ASN A O 1
ATOM 2446 N N . LEU A 1 308 ? -2.808 -12.982 -13.084 1.00 80.94 308 LEU A N 1
ATOM 2447 C CA . LEU A 1 308 ? -2.951 -14.415 -12.786 1.00 80.94 308 LEU A CA 1
ATOM 2448 C C . LEU A 1 308 ? -4.412 -14.890 -12.833 1.00 80.94 308 LEU A C 1
ATOM 2450 O O . LEU A 1 308 ? -4.705 -16.037 -13.168 1.00 80.94 308 LEU A O 1
ATOM 2454 N N . LEU A 1 309 ? -5.348 -14.014 -12.481 1.00 74.38 309 LEU A N 1
ATOM 2455 C CA . LEU A 1 309 ? -6.771 -14.337 -12.482 1.00 74.38 309 LEU A CA 1
ATOM 2456 C C . LEU A 1 309 ? -7.410 -14.171 -13.864 1.00 74.38 309 LEU A C 1
ATOM 2458 O O . LEU A 1 309 ? -8.410 -14.832 -14.145 1.00 74.38 309 LEU A O 1
ATOM 2462 N N . THR A 1 310 ? -6.857 -13.309 -14.719 1.00 71.19 310 THR A N 1
ATOM 2463 C CA . THR A 1 310 ? -7.363 -13.065 -16.077 1.00 71.19 310 THR A CA 1
ATOM 2464 C C . THR A 1 310 ? -6.792 -14.024 -17.113 1.00 71.19 310 THR A C 1
ATOM 2466 O O . THR A 1 310 ? -7.501 -14.329 -18.067 1.00 71.19 310 THR A O 1
ATOM 2469 N N . THR A 1 311 ? -5.590 -14.580 -16.924 1.00 63.03 311 THR A N 1
ATOM 2470 C CA . THR A 1 311 ? -5.039 -15.624 -17.816 1.00 63.03 311 THR A CA 1
ATOM 2471 C C . THR A 1 311 ? -5.900 -16.888 -17.875 1.00 63.03 311 THR A C 1
ATOM 2473 O O . THR A 1 311 ? -5.790 -17.654 -18.824 1.00 63.03 311 THR A O 1
ATOM 2476 N N . ASN A 1 312 ? -6.781 -17.092 -16.892 1.00 59.00 312 ASN A N 1
ATOM 2477 C CA . ASN A 1 312 ? -7.691 -18.234 -16.818 1.00 59.00 312 ASN A CA 1
ATOM 2478 C C . ASN A 1 312 ? -9.094 -17.961 -17.408 1.00 59.00 312 ASN A C 1
ATOM 2480 O O . ASN A 1 312 ? -9.934 -18.856 -17.377 1.00 59.00 312 ASN A O 1
ATOM 2484 N N . MET A 1 313 ? -9.387 -16.743 -17.894 1.00 57.00 313 MET A N 1
ATOM 2485 C CA . MET A 1 313 ? -10.737 -16.329 -18.317 1.00 57.00 313 MET A CA 1
ATOM 2486 C C . MET A 1 313 ? -10.706 -15.479 -19.609 1.00 57.00 313 MET A C 1
ATOM 2488 O O . MET A 1 313 ? -10.391 -14.287 -19.568 1.00 57.00 313 MET A O 1
ATOM 2492 N N . ASP A 1 314 ? -11.100 -16.075 -20.741 1.00 51.50 314 ASP A N 1
ATOM 2493 C CA . ASP A 1 314 ? -11.152 -15.477 -22.093 1.00 51.50 314 ASP A CA 1
ATOM 2494 C C . ASP A 1 314 ? -12.282 -14.427 -22.271 1.00 51.50 314 ASP A C 1
ATOM 2496 O O . ASP A 1 314 ? -13.275 -14.664 -22.960 1.00 51.50 314 ASP A O 1
ATOM 2500 N N . GLY A 1 315 ? -12.167 -13.252 -21.639 1.00 55.47 315 GLY A N 1
ATOM 2501 C CA . GLY A 1 315 ? -13.160 -12.166 -21.736 1.00 55.47 315 GLY A CA 1
ATOM 2502 C C . GLY A 1 315 ? -12.612 -10.837 -22.279 1.00 55.47 315 GLY A C 1
ATOM 2503 O O . GLY A 1 315 ? -11.599 -10.341 -21.795 1.00 55.47 315 GLY A O 1
ATOM 2504 N N . ASP A 1 316 ? -13.324 -10.216 -23.229 1.00 52.16 316 ASP A N 1
ATOM 2505 C CA . ASP A 1 316 ? -12.950 -8.962 -23.924 1.00 52.16 316 ASP A CA 1
ATOM 2506 C C . ASP A 1 316 ? -12.849 -7.736 -22.982 1.00 52.16 316 ASP A C 1
ATOM 2508 O O . ASP A 1 316 ? -11.898 -6.958 -23.052 1.00 52.16 316 ASP A O 1
ATOM 2512 N N . GLY A 1 317 ? -13.736 -7.634 -21.981 1.00 54.53 317 GLY A N 1
ATOM 2513 C CA . GLY A 1 317 ? -13.691 -6.572 -20.957 1.00 54.53 317 GLY A CA 1
ATOM 2514 C C . GLY A 1 317 ? -12.451 -6.603 -20.044 1.00 54.53 317 GLY A C 1
ATOM 2515 O O . GLY A 1 317 ? -12.187 -5.647 -19.317 1.00 54.53 317 GLY A O 1
ATOM 2516 N N . ASN A 1 318 ? -11.651 -7.677 -20.079 1.00 57.25 318 ASN A N 1
ATOM 2517 C CA . ASN A 1 318 ? -10.448 -7.805 -19.251 1.00 57.25 318 ASN A CA 1
ATOM 2518 C C . ASN A 1 318 ? -9.239 -7.056 -19.831 1.00 57.25 318 ASN A C 1
ATOM 2520 O O . ASN A 1 318 ? -8.377 -6.623 -19.062 1.00 57.25 318 ASN A O 1
ATOM 2524 N N . ARG A 1 319 ? -9.180 -6.859 -21.158 1.00 61.81 319 ARG A N 1
ATOM 2525 C CA . ARG A 1 319 ? -8.102 -6.084 -21.801 1.00 61.81 319 ARG A CA 1
ATOM 2526 C C . ARG A 1 319 ? -8.189 -4.604 -21.447 1.00 61.81 319 ARG A C 1
ATOM 2528 O O . ARG A 1 319 ? -7.164 -3.977 -21.199 1.00 61.81 319 ARG A O 1
ATOM 2535 N N . GLU A 1 320 ? -9.401 -4.061 -21.360 1.00 62.16 320 GLU A N 1
ATOM 2536 C CA . GLU A 1 320 ? -9.627 -2.670 -20.957 1.00 62.16 320 GLU A CA 1
ATOM 2537 C C . GLU A 1 320 ? -9.130 -2.411 -19.527 1.00 62.16 320 GLU A C 1
ATOM 2539 O O . GLU A 1 320 ? -8.400 -1.451 -19.295 1.00 62.16 320 GLU A O 1
ATOM 2544 N N . ASN A 1 321 ? -9.411 -3.317 -18.585 1.00 63.59 321 ASN A N 1
ATOM 2545 C CA . ASN A 1 321 ? -8.947 -3.198 -17.198 1.00 63.59 321 ASN A CA 1
ATOM 2546 C C . ASN A 1 321 ? -7.416 -3.275 -17.068 1.00 63.59 321 ASN A C 1
ATOM 2548 O O . ASN A 1 321 ? -6.818 -2.511 -16.308 1.00 63.59 321 ASN A O 1
ATOM 2552 N N . GLN A 1 322 ? -6.767 -4.170 -17.821 1.00 67.88 322 GLN A N 1
ATOM 2553 C CA . GLN A 1 322 ? -5.302 -4.261 -17.860 1.00 67.88 322 GLN A CA 1
ATOM 2554 C C . GLN A 1 322 ? -4.678 -2.999 -18.478 1.00 67.88 322 GLN A C 1
ATOM 2556 O O . GLN A 1 322 ? -3.654 -2.512 -17.994 1.00 67.88 322 GLN A O 1
ATOM 2561 N N . ASN A 1 323 ? -5.333 -2.420 -19.490 1.00 75.50 323 ASN A N 1
ATOM 2562 C CA . ASN A 1 323 ? -4.921 -1.153 -20.086 1.00 75.50 323 ASN A CA 1
ATOM 2563 C C . ASN A 1 323 ? -4.996 0.006 -19.082 1.00 75.50 323 ASN A C 1
ATOM 2565 O O . ASN A 1 323 ? -4.068 0.807 -19.048 1.00 75.50 323 ASN A O 1
ATOM 2569 N N . VAL A 1 324 ? -6.033 0.080 -18.236 1.00 83.00 324 VAL A N 1
ATOM 2570 C CA . VAL A 1 324 ? -6.155 1.133 -17.206 1.00 83.00 324 VAL A CA 1
ATOM 2571 C C . VAL A 1 324 ? -4.995 1.072 -16.211 1.00 83.00 324 VAL A C 1
ATOM 2573 O O . VAL A 1 324 ? -4.351 2.087 -15.942 1.00 83.00 324 VAL A O 1
ATOM 2576 N N . GLY A 1 325 ? -4.693 -0.119 -15.685 1.00 86.19 325 GLY A N 1
ATOM 2577 C CA . GLY A 1 325 ? -3.607 -0.282 -14.722 1.00 86.19 325 GLY A CA 1
ATOM 2578 C C . GLY A 1 325 ? -2.234 0.025 -15.326 1.00 86.19 325 GLY A C 1
ATOM 2579 O O . GLY A 1 325 ? -1.418 0.713 -14.712 1.00 86.19 325 GLY A O 1
ATOM 2580 N N . MET A 1 326 ? -1.986 -0.430 -16.557 1.00 90.38 326 MET A N 1
ATOM 2581 C CA . MET A 1 326 ? -0.721 -0.159 -17.235 1.00 90.38 326 MET A CA 1
ATOM 2582 C C . MET A 1 326 ? -0.570 1.320 -17.617 1.00 90.38 326 MET A C 1
ATOM 2584 O O . MET A 1 326 ? 0.499 1.886 -17.409 1.00 90.38 326 MET A O 1
ATOM 2588 N N . ASP A 1 327 ? -1.627 1.976 -18.106 1.00 92.31 327 ASP A N 1
ATOM 2589 C CA . ASP A 1 327 ? -1.635 3.421 -18.385 1.00 92.31 327 ASP A CA 1
ATOM 2590 C C . ASP A 1 327 ? -1.284 4.239 -17.135 1.00 92.31 327 ASP A C 1
ATOM 2592 O O . ASP A 1 327 ? -0.468 5.163 -17.179 1.00 92.31 327 ASP A O 1
ATOM 2596 N N . HIS A 1 328 ? -1.834 3.858 -15.981 1.00 95.06 328 HIS A N 1
ATOM 2597 C CA . HIS A 1 328 ? -1.489 4.523 -14.733 1.00 95.06 328 HIS A CA 1
ATOM 2598 C C . HIS A 1 328 ? -0.042 4.239 -14.290 1.00 95.06 328 HIS A C 1
ATOM 2600 O O . HIS A 1 328 ? 0.642 5.147 -13.821 1.00 95.06 328 HIS A O 1
ATOM 2606 N N . MET A 1 329 ? 0.479 3.028 -14.519 1.00 96.19 329 MET A N 1
ATOM 2607 C CA . MET A 1 329 ? 1.890 2.706 -14.262 1.00 96.19 329 MET A CA 1
ATOM 2608 C C . MET A 1 329 ? 2.845 3.588 -15.081 1.00 96.19 329 MET A C 1
ATOM 2610 O O . MET A 1 329 ? 3.844 4.071 -14.547 1.00 96.19 329 MET A O 1
ATOM 2614 N N . TRP A 1 330 ? 2.519 3.863 -16.350 1.00 96.88 330 TRP A N 1
ATOM 2615 C CA . TRP A 1 330 ? 3.260 4.819 -17.184 1.00 96.88 330 TRP A CA 1
ATOM 2616 C C . TRP A 1 330 ? 3.253 6.225 -16.592 1.00 96.88 330 TRP A C 1
ATOM 2618 O O . TRP A 1 330 ? 4.298 6.874 -16.520 1.00 96.88 330 TRP A O 1
ATOM 2628 N N . LYS A 1 331 ? 2.095 6.687 -16.112 1.00 96.94 331 LYS A N 1
ATOM 2629 C CA . LYS A 1 331 ? 1.989 7.989 -15.444 1.00 96.94 331 LYS A CA 1
ATOM 2630 C C . LYS A 1 331 ? 2.891 8.057 -14.211 1.00 96.94 331 LYS A C 1
ATOM 2632 O O . LYS A 1 331 ? 3.614 9.039 -14.075 1.00 96.94 331 LYS A O 1
ATOM 2637 N N . ILE A 1 332 ? 2.912 7.023 -13.366 1.00 98.06 332 ILE A N 1
ATOM 2638 C CA . ILE A 1 332 ? 3.795 6.962 -12.186 1.00 98.06 332 ILE A CA 1
ATOM 2639 C C . ILE A 1 332 ? 5.268 6.993 -12.611 1.00 98.06 332 ILE A C 1
ATOM 2641 O O . ILE A 1 332 ? 6.030 7.829 -12.131 1.00 98.06 332 ILE A O 1
ATOM 2645 N N . ALA A 1 333 ? 5.668 6.133 -13.552 1.00 98.25 333 ALA A N 1
ATOM 2646 C CA . ALA A 1 333 ? 7.049 6.045 -14.028 1.00 98.25 333 ALA A CA 1
ATOM 2647 C C . ALA A 1 333 ? 7.597 7.391 -14.527 1.00 98.25 333 ALA A C 1
ATOM 2649 O O . ALA A 1 333 ? 8.763 7.711 -14.286 1.00 98.25 333 ALA A O 1
ATOM 2650 N N . LEU A 1 334 ? 6.756 8.182 -15.196 1.00 97.69 334 LEU A N 1
ATOM 2651 C CA . LEU A 1 334 ? 7.158 9.435 -15.829 1.00 97.69 334 LEU A CA 1
ATOM 2652 C C . LEU A 1 334 ? 6.969 10.680 -14.951 1.00 97.69 334 LEU A C 1
ATOM 2654 O O . LEU A 1 334 ? 7.673 11.664 -15.167 1.00 97.69 334 LEU A O 1
ATOM 2658 N N . ARG A 1 335 ? 6.033 10.660 -13.990 1.00 96.88 335 ARG A N 1
ATOM 2659 C CA . ARG A 1 335 ? 5.612 11.858 -13.232 1.00 96.88 335 ARG A CA 1
ATOM 2660 C C . ARG A 1 335 ? 5.872 11.789 -11.728 1.00 96.88 335 ARG A C 1
ATOM 2662 O O . ARG A 1 335 ? 5.745 12.819 -11.076 1.00 96.88 335 ARG A O 1
ATOM 2669 N N . ALA A 1 336 ? 6.216 10.629 -11.160 1.00 97.69 336 ALA A N 1
ATOM 2670 C CA . ALA A 1 336 ? 6.473 10.521 -9.723 1.00 97.69 336 ALA A CA 1
ATOM 2671 C C . ALA A 1 336 ? 7.583 11.488 -9.275 1.00 97.69 336 ALA A C 1
ATOM 2673 O O . ALA A 1 336 ? 8.673 11.506 -9.852 1.00 97.69 336 ALA A O 1
ATOM 2674 N N . CYS A 1 337 ? 7.320 12.264 -8.217 1.00 94.94 337 CYS A N 1
ATOM 2675 C CA . CYS A 1 337 ? 8.305 13.188 -7.649 1.00 94.94 337 CYS A CA 1
ATOM 2676 C C . CYS A 1 337 ? 9.473 12.438 -6.992 1.00 94.94 337 CYS A C 1
ATOM 2678 O O . CYS A 1 337 ? 10.608 12.911 -6.997 1.00 94.94 337 CYS A O 1
ATOM 2680 N N . ASN A 1 338 ? 9.203 11.255 -6.433 1.00 96.62 338 ASN A N 1
ATOM 2681 C CA . ASN A 1 338 ? 10.229 10.405 -5.850 1.00 96.62 338 ASN A CA 1
ATOM 2682 C C . ASN A 1 338 ? 10.952 9.604 -6.951 1.00 96.62 338 ASN A C 1
ATOM 2684 O O . ASN A 1 338 ? 10.345 8.833 -7.699 1.00 96.62 338 ASN A O 1
ATOM 2688 N N . THR A 1 339 ? 12.276 9.772 -7.019 1.00 97.00 339 THR A N 1
ATOM 2689 C CA . THR A 1 339 ? 13.137 9.095 -7.996 1.00 97.00 339 THR A CA 1
ATOM 2690 C C . THR A 1 339 ? 13.069 7.579 -7.890 1.00 97.00 339 THR A C 1
ATOM 2692 O O . THR A 1 339 ? 13.027 6.929 -8.933 1.00 97.00 339 THR A O 1
ATOM 2695 N N . ASP A 1 340 ? 13.031 7.027 -6.682 1.00 98.12 340 ASP A N 1
ATOM 2696 C CA . ASP A 1 340 ? 13.036 5.582 -6.453 1.00 98.12 340 ASP A CA 1
ATOM 2697 C C . ASP A 1 340 ? 11.711 4.956 -6.893 1.00 98.12 340 ASP A C 1
ATOM 2699 O O . ASP A 1 340 ? 11.706 3.930 -7.570 1.00 98.12 340 ASP A O 1
ATOM 2703 N N . VAL A 1 341 ? 10.593 5.641 -6.627 1.00 98.44 341 VAL A N 1
ATOM 2704 C CA . VAL A 1 341 ? 9.252 5.248 -7.097 1.00 98.44 341 VAL A CA 1
ATOM 2705 C C . VAL A 1 341 ? 9.202 5.235 -8.625 1.00 98.44 341 VAL A C 1
ATOM 2707 O O . VAL A 1 341 ? 8.785 4.244 -9.226 1.00 98.44 341 VAL A O 1
ATOM 2710 N N . SER A 1 342 ? 9.688 6.300 -9.271 1.00 98.31 342 SER A N 1
ATOM 2711 C CA . SER A 1 342 ? 9.790 6.361 -10.735 1.00 98.31 342 SER A CA 1
ATOM 2712 C C . SER A 1 342 ? 10.658 5.221 -11.285 1.00 98.31 342 SER A C 1
ATOM 2714 O O . SER A 1 342 ? 10.253 4.540 -12.226 1.00 98.31 342 SER A O 1
ATOM 2716 N N . MET A 1 343 ? 11.824 4.961 -10.683 1.00 98.06 343 MET A N 1
ATOM 2717 C CA . MET A 1 343 ? 12.732 3.897 -11.121 1.00 98.06 343 MET A CA 1
ATOM 2718 C C . MET A 1 343 ? 12.129 2.501 -10.964 1.00 98.06 343 MET A C 1
ATOM 2720 O O . MET A 1 343 ? 12.242 1.688 -11.882 1.00 98.06 343 MET A O 1
ATOM 2724 N N . ALA A 1 344 ? 11.460 2.223 -9.847 1.00 98.38 344 ALA A N 1
ATOM 2725 C CA . ALA A 1 344 ? 10.775 0.956 -9.622 1.00 98.38 344 ALA A CA 1
ATOM 2726 C C . ALA A 1 344 ? 9.620 0.750 -10.621 1.00 98.38 344 ALA A C 1
ATOM 2728 O O . ALA A 1 344 ? 9.455 -0.344 -11.166 1.00 98.38 344 ALA A O 1
ATOM 2729 N N . ALA A 1 345 ? 8.862 1.803 -10.941 1.00 98.31 345 ALA A N 1
ATOM 2730 C CA . ALA A 1 345 ? 7.832 1.749 -11.976 1.00 98.31 345 ALA A CA 1
ATOM 2731 C C . ALA A 1 345 ? 8.433 1.533 -13.382 1.00 98.31 345 ALA A C 1
ATOM 2733 O O . ALA A 1 345 ? 7.936 0.701 -14.139 1.00 98.31 345 ALA A O 1
ATOM 2734 N N . ILE A 1 346 ? 9.550 2.193 -13.717 1.00 98.00 346 ILE A N 1
ATOM 2735 C CA . ILE A 1 346 ? 10.308 1.968 -14.964 1.00 98.00 346 ILE A CA 1
ATOM 2736 C C . ILE A 1 346 ? 10.752 0.505 -15.086 1.00 98.00 346 ILE A C 1
ATOM 2738 O O . ILE A 1 346 ? 10.568 -0.123 -16.131 1.00 98.00 346 ILE A O 1
ATOM 2742 N N . GLN A 1 347 ? 11.314 -0.059 -14.015 1.00 96.44 347 GLN A N 1
ATOM 2743 C CA . GLN A 1 347 ? 11.739 -1.459 -13.977 1.00 96.44 347 GLN A CA 1
ATOM 2744 C C . GLN A 1 347 ? 10.560 -2.415 -14.176 1.00 96.44 347 GLN A C 1
ATOM 2746 O O . GLN A 1 347 ? 10.687 -3.399 -14.910 1.00 96.44 347 GLN A O 1
ATOM 2751 N N . TYR A 1 348 ? 9.407 -2.106 -13.580 1.00 96.06 348 TYR A N 1
ATOM 2752 C CA . TYR A 1 348 ? 8.181 -2.875 -13.769 1.00 96.06 348 TYR A CA 1
ATOM 2753 C C . TYR A 1 348 ? 7.714 -2.852 -15.230 1.00 96.06 348 TYR A C 1
ATOM 2755 O O . TYR A 1 348 ? 7.470 -3.908 -15.813 1.00 96.06 348 TYR A O 1
ATOM 2763 N N . ILE A 1 349 ? 7.660 -1.669 -15.857 1.00 95.50 349 ILE A N 1
ATOM 2764 C CA . ILE A 1 349 ? 7.273 -1.513 -17.269 1.00 95.50 349 ILE A CA 1
ATOM 2765 C C . ILE A 1 349 ? 8.220 -2.294 -18.184 1.00 95.50 349 ILE A C 1
ATOM 2767 O O . ILE A 1 349 ? 7.765 -3.045 -19.049 1.00 95.50 349 ILE A O 1
ATOM 2771 N N . ASN A 1 350 ? 9.531 -2.169 -17.973 1.00 94.88 350 ASN A N 1
ATOM 2772 C CA . ASN A 1 350 ? 10.521 -2.905 -18.756 1.00 94.88 350 ASN A CA 1
ATOM 2773 C C . ASN A 1 350 ? 10.348 -4.415 -18.619 1.00 94.88 350 ASN A C 1
ATOM 2775 O O . ASN A 1 350 ? 10.367 -5.125 -19.622 1.00 94.88 350 ASN A O 1
ATOM 2779 N N . SER A 1 351 ? 10.142 -4.900 -17.394 1.00 93.00 351 SER A N 1
ATOM 2780 C CA . SER A 1 351 ? 9.928 -6.324 -17.125 1.00 93.00 351 SER A CA 1
ATOM 2781 C C . SER A 1 351 ? 8.655 -6.835 -17.796 1.00 93.00 351 SER A C 1
ATOM 2783 O O . SER A 1 351 ? 8.677 -7.906 -18.401 1.00 93.00 351 SER A O 1
ATOM 2785 N N . TYR A 1 352 ? 7.577 -6.044 -17.762 1.00 91.38 352 TYR A N 1
ATOM 2786 C CA . TYR A 1 352 ? 6.323 -6.359 -18.438 1.00 91.38 352 TYR A CA 1
ATOM 2787 C C . TYR A 1 352 ? 6.525 -6.522 -19.948 1.00 91.38 352 TYR A C 1
ATOM 2789 O O . TYR A 1 352 ? 6.256 -7.597 -20.476 1.00 91.38 352 TYR A O 1
ATOM 2797 N N . TYR A 1 353 ? 7.051 -5.506 -20.640 1.00 91.69 353 TYR A N 1
ATOM 2798 C CA . TYR A 1 353 ? 7.218 -5.550 -22.098 1.00 91.69 353 TYR A CA 1
ATOM 2799 C C . TYR A 1 353 ? 8.226 -6.614 -22.546 1.00 91.69 353 TYR A C 1
ATOM 2801 O O . TYR A 1 353 ? 7.967 -7.352 -23.497 1.00 91.69 353 TYR A O 1
ATOM 2809 N N . MET A 1 354 ? 9.337 -6.768 -21.818 1.00 91.69 354 MET A N 1
ATOM 2810 C CA . MET A 1 354 ? 10.307 -7.830 -22.091 1.00 91.69 354 MET A CA 1
ATOM 2811 C C . MET A 1 354 ? 9.694 -9.216 -21.899 1.00 91.69 354 MET A C 1
ATOM 2813 O O . MET A 1 354 ? 9.973 -10.130 -22.675 1.00 91.69 354 MET A O 1
ATOM 2817 N N . GLY A 1 355 ? 8.853 -9.402 -20.881 1.00 88.38 355 GLY A N 1
ATOM 2818 C CA . GLY A 1 355 ? 8.153 -10.660 -20.617 1.00 88.38 355 GLY A CA 1
ATOM 2819 C C . GLY A 1 355 ? 7.307 -11.153 -21.795 1.00 88.38 355 GLY A C 1
ATOM 2820 O O . GLY A 1 355 ? 7.140 -12.356 -21.954 1.00 88.38 355 GLY A O 1
ATOM 2821 N N . GLN A 1 356 ? 6.865 -10.250 -22.675 1.00 87.75 356 GLN A N 1
ATOM 2822 C CA . GLN A 1 356 ? 6.018 -10.558 -23.832 1.00 87.75 356 GLN A CA 1
ATOM 2823 C C . GLN A 1 356 ? 6.797 -10.987 -25.086 1.00 87.75 356 GLN A C 1
ATOM 2825 O O . GLN A 1 356 ? 6.251 -10.961 -26.186 1.00 87.75 356 GLN A O 1
ATOM 2830 N N . ASN A 1 357 ? 8.079 -11.355 -24.960 1.00 86.81 357 ASN A N 1
ATOM 2831 C CA . ASN A 1 357 ? 8.916 -11.831 -26.072 1.00 86.81 357 ASN A CA 1
ATOM 2832 C C . ASN A 1 357 ? 8.877 -10.903 -27.304 1.00 86.81 357 ASN A C 1
ATOM 2834 O O . ASN A 1 357 ? 8.734 -11.364 -28.434 1.00 86.81 357 ASN A O 1
ATOM 2838 N N . LEU A 1 358 ? 8.997 -9.588 -27.074 1.00 87.56 358 LEU A N 1
ATOM 2839 C CA . LEU A 1 358 ? 9.032 -8.533 -28.102 1.00 87.56 358 LEU A CA 1
ATOM 2840 C C . LEU A 1 358 ? 7.727 -8.323 -28.894 1.00 87.56 358 LEU A C 1
ATOM 2842 O O . LEU A 1 358 ? 7.715 -7.537 -29.838 1.00 87.56 358 LEU A O 1
ATOM 2846 N N . GLN A 1 359 ? 6.613 -8.965 -28.520 1.00 89.94 359 GLN A N 1
ATOM 2847 C CA . GLN A 1 359 ? 5.339 -8.829 -29.247 1.00 89.94 359 GLN A CA 1
ATOM 2848 C C . GLN A 1 359 ? 4.775 -7.400 -29.251 1.00 89.94 359 GLN A C 1
ATOM 2850 O O . GLN A 1 359 ? 4.071 -7.024 -30.185 1.00 89.94 359 GLN A O 1
ATOM 2855 N N . PHE A 1 360 ? 5.094 -6.601 -28.229 1.00 89.31 360 PHE A N 1
ATOM 2856 C CA . PHE A 1 360 ? 4.568 -5.243 -28.052 1.00 89.31 360 PHE A CA 1
ATOM 2857 C C . PHE A 1 360 ? 5.648 -4.153 -28.165 1.00 89.31 360 PHE A C 1
ATOM 2859 O O . PHE A 1 360 ? 5.471 -3.055 -27.642 1.00 89.31 360 PHE A O 1
ATOM 2866 N N . GLU A 1 361 ? 6.766 -4.428 -28.846 1.00 92.25 361 GLU A N 1
ATOM 2867 C CA . GLU A 1 361 ? 7.884 -3.477 -28.967 1.00 92.25 361 GLU A CA 1
ATOM 2868 C C . GLU A 1 361 ? 7.477 -2.183 -29.690 1.00 92.25 361 GLU A C 1
ATOM 2870 O O . GLU A 1 361 ? 7.739 -1.078 -29.216 1.00 92.25 361 GLU A O 1
ATOM 2875 N N . SER A 1 362 ? 6.760 -2.294 -30.812 1.00 92.00 362 SER A N 1
ATOM 2876 C CA . SER A 1 362 ? 6.244 -1.124 -31.535 1.00 92.00 362 SER A CA 1
ATOM 2877 C C . SER A 1 362 ? 5.309 -0.271 -30.677 1.00 92.00 362 SER A C 1
ATOM 2879 O O . SER A 1 362 ? 5.381 0.958 -30.733 1.00 92.00 362 SER A O 1
ATOM 2881 N N . GLN A 1 363 ? 4.475 -0.900 -29.844 1.00 92.00 363 GLN A N 1
ATOM 2882 C CA . GLN A 1 363 ? 3.621 -0.196 -28.889 1.00 92.00 363 GLN A CA 1
ATOM 2883 C C . GLN A 1 363 ? 4.452 0.520 -27.816 1.00 92.00 363 GLN A C 1
ATOM 2885 O O . GLN A 1 363 ? 4.187 1.689 -27.538 1.00 92.00 363 GLN A O 1
ATOM 2890 N N . PHE A 1 364 ? 5.464 -0.141 -27.248 1.00 94.62 364 PHE A N 1
ATOM 2891 C CA . PHE A 1 364 ? 6.366 0.456 -26.260 1.00 94.62 364 PHE A CA 1
ATOM 2892 C C . PHE A 1 364 ? 7.068 1.704 -26.812 1.00 94.62 364 PHE A C 1
ATOM 2894 O O . PHE A 1 364 ? 7.035 2.771 -26.191 1.00 94.62 364 PHE A O 1
ATOM 2901 N N . VAL A 1 365 ? 7.653 1.601 -28.011 1.00 95.12 365 VAL A N 1
ATOM 2902 C CA . VAL A 1 365 ? 8.327 2.723 -28.680 1.00 95.12 365 VAL A CA 1
ATOM 2903 C C . VAL A 1 365 ? 7.337 3.846 -28.980 1.00 95.12 365 VAL A C 1
ATOM 2905 O O . VAL A 1 365 ? 7.632 5.013 -28.716 1.00 95.12 365 VAL A O 1
ATOM 2908 N N . TRP A 1 366 ? 6.148 3.516 -29.490 1.00 95.19 366 TRP A N 1
ATOM 2909 C CA . TRP A 1 366 ? 5.107 4.504 -29.764 1.00 95.19 366 TRP A CA 1
ATOM 2910 C C . TRP A 1 366 ? 4.675 5.256 -28.497 1.00 95.19 366 TRP A C 1
ATOM 2912 O O . TRP A 1 366 ? 4.558 6.483 -28.534 1.00 95.19 366 TRP A O 1
ATOM 2922 N N . GLN A 1 367 ? 4.504 4.562 -27.367 1.00 95.12 367 GLN A N 1
ATOM 2923 C CA . GLN A 1 367 ? 4.169 5.185 -26.082 1.00 95.12 367 GLN A CA 1
ATOM 2924 C C . GLN A 1 367 ? 5.287 6.115 -25.598 1.00 95.12 367 GLN A C 1
ATOM 2926 O O . GLN A 1 367 ? 5.017 7.278 -25.294 1.00 95.12 367 GLN A O 1
ATOM 2931 N N . CYS A 1 368 ? 6.546 5.659 -25.613 1.00 96.38 368 CYS A N 1
ATOM 2932 C CA . CYS A 1 368 ? 7.700 6.496 -25.264 1.00 96.38 368 CYS A CA 1
ATOM 2933 C C . CYS A 1 368 ? 7.749 7.782 -26.103 1.00 96.38 368 CYS A C 1
ATOM 2935 O O . CYS A 1 368 ? 7.855 8.882 -25.558 1.00 96.38 368 CYS A O 1
ATOM 2937 N N . MET A 1 369 ? 7.626 7.657 -27.428 1.00 97.12 369 MET A N 1
ATOM 2938 C CA . MET A 1 369 ? 7.677 8.801 -28.343 1.00 97.12 369 MET A CA 1
ATOM 2939 C C . MET A 1 369 ? 6.483 9.743 -28.166 1.00 97.12 369 MET A C 1
ATOM 2941 O O . MET A 1 369 ? 6.641 10.956 -28.292 1.00 97.12 369 MET A O 1
ATOM 2945 N N . THR A 1 370 ? 5.304 9.213 -27.834 1.00 96.19 370 THR A N 1
ATOM 2946 C CA . THR A 1 370 ? 4.107 10.017 -27.551 1.00 96.19 370 THR A CA 1
ATOM 2947 C C . THR A 1 370 ? 4.298 10.873 -26.300 1.00 96.19 370 THR A C 1
ATOM 2949 O O . THR A 1 370 ? 4.040 12.075 -26.344 1.00 96.19 370 THR A O 1
ATOM 2952 N N . HIS A 1 371 ? 4.815 10.295 -25.211 1.00 95.25 371 HIS A N 1
ATOM 2953 C CA . HIS A 1 371 ? 5.104 11.040 -23.983 1.00 95.25 371 HIS A CA 1
ATOM 2954 C C . HIS A 1 371 ? 6.221 12.071 -24.168 1.00 95.25 371 HIS A C 1
ATOM 2956 O O . HIS A 1 371 ? 6.082 13.204 -23.711 1.00 95.25 371 HIS A O 1
ATOM 2962 N N . LEU A 1 372 ? 7.295 11.715 -24.884 1.00 96.38 372 LEU A N 1
ATOM 2963 C CA . LEU A 1 372 ? 8.382 12.644 -25.205 1.00 96.38 372 LEU A CA 1
ATOM 2964 C C . LEU A 1 372 ? 7.895 13.829 -26.033 1.00 96.38 372 LEU A C 1
ATOM 2966 O O . LEU A 1 372 ? 8.268 14.966 -25.748 1.00 96.38 372 LEU A O 1
ATOM 2970 N N . LYS A 1 373 ? 7.060 13.571 -27.046 1.00 96.06 373 LYS A N 1
ATOM 2971 C CA . LYS A 1 373 ? 6.476 14.625 -27.870 1.00 96.06 373 LYS A CA 1
ATOM 2972 C C . LYS A 1 373 ? 5.606 15.551 -27.025 1.00 96.06 373 LYS A C 1
ATOM 2974 O O . LYS A 1 373 ? 5.829 16.750 -27.067 1.00 96.06 373 LYS A O 1
ATOM 2979 N N . ALA A 1 374 ? 4.681 15.003 -26.236 1.00 93.81 374 ALA A N 1
ATOM 2980 C CA . ALA A 1 374 ? 3.797 15.801 -25.388 1.00 93.81 374 ALA A CA 1
ATOM 2981 C C . ALA A 1 374 ? 4.586 16.693 -24.416 1.00 93.81 374 ALA A C 1
ATOM 2983 O O . ALA A 1 374 ? 4.364 17.896 -24.372 1.00 93.81 374 ALA A O 1
ATOM 2984 N N . ALA A 1 375 ? 5.579 16.130 -23.721 1.00 93.44 375 ALA A N 1
ATOM 2985 C CA . ALA A 1 375 ? 6.418 16.899 -22.806 1.00 93.44 375 ALA A CA 1
ATOM 2986 C C . ALA A 1 375 ? 7.284 17.947 -23.532 1.00 93.44 375 ALA A C 1
ATOM 2988 O O . ALA A 1 375 ? 7.540 19.020 -22.996 1.00 93.44 375 ALA A O 1
ATOM 2989 N N . SER A 1 376 ? 7.727 17.663 -24.761 1.00 93.25 376 SER A N 1
ATOM 2990 C CA . SER A 1 376 ? 8.461 18.637 -25.581 1.00 93.25 376 SER A CA 1
ATOM 2991 C C . SER A 1 376 ? 7.557 19.778 -26.050 1.00 93.25 376 SER A C 1
ATOM 2993 O O . SER A 1 376 ? 7.968 20.934 -26.003 1.00 93.25 376 SER A O 1
ATOM 2995 N N . ASP A 1 377 ? 6.329 19.467 -26.469 1.00 92.75 377 ASP A N 1
ATOM 2996 C CA . ASP A 1 377 ? 5.327 20.457 -26.863 1.00 92.75 377 ASP A CA 1
ATOM 2997 C C . ASP A 1 377 ? 5.014 21.379 -25.664 1.00 92.75 377 ASP A C 1
ATOM 2999 O O . ASP A 1 377 ? 5.090 22.603 -25.802 1.00 92.75 377 ASP A O 1
ATOM 3003 N N . ASP A 1 378 ? 4.810 20.820 -24.465 1.00 91.06 378 ASP A N 1
ATOM 3004 C CA . ASP A 1 378 ? 4.578 21.583 -23.227 1.00 91.06 378 ASP A CA 1
ATOM 3005 C C . ASP A 1 378 ? 5.729 22.561 -22.919 1.00 91.06 378 ASP A C 1
ATOM 3007 O O . ASP A 1 378 ? 5.479 23.730 -22.610 1.00 91.06 378 ASP A O 1
ATOM 3011 N N . LEU A 1 379 ? 6.991 22.147 -23.108 1.00 90.50 379 LEU A N 1
ATOM 3012 C CA . LEU A 1 379 ? 8.165 23.021 -22.946 1.00 90.50 379 LEU A CA 1
ATOM 3013 C C . LEU A 1 379 ? 8.178 24.195 -23.932 1.00 90.50 379 LEU A C 1
ATOM 3015 O O . LEU A 1 379 ? 8.600 25.294 -23.580 1.00 90.50 379 LEU A O 1
ATOM 3019 N N . THR A 1 380 ? 7.712 23.990 -25.166 1.00 87.56 380 THR A N 1
ATOM 3020 C CA . THR A 1 380 ? 7.704 25.052 -26.188 1.00 87.56 380 THR A CA 1
ATOM 3021 C C . THR A 1 380 ? 6.597 26.086 -25.990 1.00 87.56 380 THR A C 1
ATOM 3023 O O . THR A 1 380 ? 6.718 27.214 -26.472 1.00 87.56 380 THR A O 1
ATOM 3026 N N . THR A 1 381 ? 5.525 25.737 -25.273 1.00 84.69 381 THR A N 1
ATOM 3027 C CA . THR A 1 381 ? 4.360 26.619 -25.082 1.00 84.69 381 THR A CA 1
ATOM 3028 C C . THR A 1 381 ? 4.532 27.669 -23.972 1.00 84.69 381 THR A C 1
ATOM 3030 O O . THR A 1 381 ? 3.651 28.511 -23.802 1.00 84.69 381 THR A O 1
ATOM 3033 N N . ASN A 1 382 ? 5.680 27.705 -23.275 1.00 64.75 382 ASN A N 1
ATOM 3034 C CA . ASN A 1 382 ? 6.055 28.719 -22.270 1.00 64.75 382 ASN A CA 1
ATOM 3035 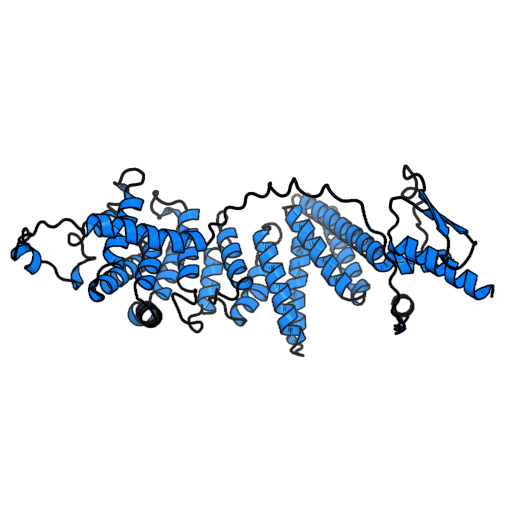C C . ASN A 1 382 ? 5.000 28.964 -21.165 1.00 64.75 382 ASN A C 1
ATOM 3037 O O . ASN A 1 382 ? 4.861 30.080 -20.656 1.00 64.75 382 ASN A O 1
ATOM 3041 N N . SER A 1 383 ? 4.253 27.938 -20.753 1.00 68.88 383 SER A N 1
ATOM 3042 C CA . SER A 1 383 ? 3.391 28.021 -19.569 1.00 68.88 383 SER A CA 1
ATOM 3043 C C . SER A 1 383 ? 4.236 27.959 -18.292 1.00 68.88 383 SER A C 1
ATOM 3045 O O . SER A 1 383 ? 4.678 26.887 -17.873 1.00 68.88 383 SER A O 1
ATOM 3047 N N . SER A 1 384 ? 4.463 29.122 -17.673 1.00 61.19 384 SER A N 1
ATOM 3048 C CA . SER A 1 384 ? 5.205 29.274 -16.416 1.00 61.19 384 SER A CA 1
ATOM 3049 C C . SER A 1 384 ? 4.587 28.402 -15.313 1.00 61.19 384 SER A C 1
ATOM 3051 O O . SER A 1 384 ? 3.522 28.730 -14.791 1.00 61.19 384 SER A O 1
ATOM 3053 N N . GLY A 1 385 ? 5.232 27.278 -14.989 1.00 70.25 385 GLY A N 1
ATOM 3054 C CA . GLY A 1 385 ? 4.795 26.329 -13.955 1.00 70.25 385 GLY A CA 1
ATOM 3055 C C . GLY A 1 385 ? 4.850 24.850 -14.358 1.00 70.25 385 GLY A C 1
ATOM 3056 O O . GLY A 1 385 ? 4.916 24.002 -13.476 1.00 70.25 385 GLY A O 1
ATOM 3057 N N . LEU A 1 386 ? 4.872 24.527 -15.659 1.00 77.56 386 LEU A N 1
ATOM 3058 C CA . LEU A 1 386 ? 4.940 23.136 -16.155 1.00 77.56 386 LEU A CA 1
ATOM 3059 C C . LEU A 1 386 ? 6.329 22.719 -16.661 1.00 77.56 386 LEU A C 1
ATOM 3061 O O . LEU A 1 386 ? 6.532 21.553 -16.995 1.00 77.56 386 LEU A O 1
ATOM 3065 N N . GLU A 1 387 ? 7.287 23.644 -16.710 1.00 86.31 387 GLU A N 1
ATOM 3066 C CA . GLU A 1 387 ? 8.620 23.401 -17.274 1.00 86.31 387 GLU A CA 1
ATOM 3067 C C . GLU A 1 387 ? 9.367 22.286 -16.530 1.00 86.31 387 GLU A C 1
ATOM 3069 O O . GLU A 1 387 ? 9.834 21.334 -17.150 1.00 86.31 387 GLU A O 1
ATOM 3074 N N . GLU A 1 388 ? 9.401 22.336 -15.196 1.00 88.94 388 GLU A N 1
ATOM 3075 C CA . GLU A 1 388 ? 10.082 21.327 -14.375 1.00 88.94 388 GLU A CA 1
ATOM 3076 C C . GLU A 1 388 ? 9.433 19.940 -14.504 1.00 88.94 388 GLU A C 1
ATOM 3078 O O . GLU A 1 388 ? 10.129 18.942 -14.685 1.00 88.94 388 GLU A O 1
ATOM 3083 N N . ALA A 1 389 ? 8.097 19.875 -14.502 1.00 90.44 389 ALA A N 1
ATOM 3084 C CA . ALA A 1 389 ? 7.360 18.627 -14.695 1.00 90.44 389 ALA A CA 1
ATOM 3085 C C . ALA A 1 389 ? 7.590 18.029 -16.096 1.00 90.44 389 ALA A C 1
ATOM 3087 O O . ALA A 1 389 ? 7.727 16.813 -16.245 1.00 90.44 389 ALA A O 1
ATOM 3088 N N . SER A 1 390 ? 7.680 18.881 -17.120 1.00 93.12 390 SER A N 1
ATOM 3089 C CA . SER A 1 390 ? 7.924 18.462 -18.503 1.00 93.12 390 SER A CA 1
ATOM 3090 C C . SER A 1 390 ? 9.363 17.977 -18.697 1.00 93.12 390 SER A C 1
ATOM 3092 O O . SER A 1 390 ? 9.578 16.916 -19.283 1.00 93.12 390 SER A O 1
ATOM 3094 N N . LEU A 1 391 ? 10.354 18.684 -18.136 1.00 94.25 391 LEU A N 1
ATOM 3095 C CA . LEU A 1 391 ? 11.755 18.245 -18.124 1.00 94.25 391 LEU A CA 1
ATOM 3096 C C . LEU A 1 391 ? 11.922 16.911 -17.388 1.00 94.25 391 LEU A C 1
ATOM 3098 O O . LEU A 1 391 ? 12.612 16.020 -17.890 1.00 94.25 391 LEU A O 1
ATOM 3102 N N . LEU A 1 392 ? 11.261 16.748 -16.238 1.00 94.31 392 LEU A N 1
ATOM 3103 C CA . LEU A 1 392 ? 11.255 15.492 -15.493 1.00 94.31 392 LEU A CA 1
ATOM 3104 C C . LEU A 1 392 ? 10.676 14.356 -16.346 1.00 94.31 392 LEU A C 1
ATOM 3106 O O . LEU A 1 392 ? 11.306 13.307 -16.468 1.00 94.31 392 LEU A O 1
ATOM 3110 N N . CYS A 1 393 ? 9.531 14.577 -16.998 1.00 96.00 393 CYS A N 1
ATOM 3111 C CA . CYS A 1 393 ? 8.913 13.599 -17.893 1.00 96.00 393 CYS A CA 1
ATOM 3112 C C . CYS A 1 393 ? 9.860 13.189 -19.036 1.00 96.00 393 CYS A C 1
ATOM 3114 O O . CYS A 1 393 ? 10.059 11.994 -19.269 1.00 96.00 393 CYS A O 1
ATOM 3116 N N . VAL A 1 394 ? 10.517 14.155 -19.695 1.00 96.50 394 VAL A N 1
ATOM 3117 C CA . VAL A 1 394 ? 11.521 13.883 -20.742 1.00 96.50 394 VAL A CA 1
ATOM 3118 C C . VAL A 1 394 ? 12.673 13.044 -20.191 1.00 96.50 394 VAL A C 1
ATOM 3120 O O . VAL A 1 394 ? 13.029 12.021 -20.779 1.00 96.50 394 VAL A O 1
ATOM 3123 N N . GLN A 1 395 ? 13.234 13.429 -19.041 1.00 96.44 395 GLN A N 1
ATOM 3124 C CA . GLN A 1 395 ? 14.317 12.689 -18.396 1.00 96.44 395 GLN A CA 1
ATOM 3125 C C . GLN A 1 395 ? 13.910 11.239 -18.092 1.00 96.44 395 GLN A C 1
ATOM 3127 O O . GLN A 1 395 ? 14.671 10.314 -18.389 1.00 96.44 395 GLN A O 1
ATOM 3132 N N . ARG A 1 396 ? 12.716 11.019 -17.524 1.00 97.56 396 ARG A N 1
ATOM 3133 C CA . ARG A 1 396 ? 12.218 9.679 -17.175 1.00 97.56 396 ARG A CA 1
ATOM 3134 C C . ARG A 1 396 ? 11.893 8.834 -18.397 1.00 97.56 396 ARG A C 1
ATOM 3136 O O . ARG A 1 396 ? 12.239 7.656 -18.402 1.00 97.56 396 ARG A O 1
ATOM 3143 N N . ALA A 1 397 ? 11.322 9.415 -19.449 1.00 97.50 397 ALA A N 1
ATOM 3144 C CA . ALA A 1 397 ? 11.047 8.701 -20.692 1.00 97.50 397 ALA A CA 1
ATOM 3145 C C . ALA A 1 397 ? 12.343 8.249 -21.389 1.00 97.50 397 ALA A C 1
ATOM 3147 O O . ALA A 1 397 ? 12.453 7.093 -21.798 1.00 97.50 397 ALA A O 1
ATOM 3148 N N . LEU A 1 398 ? 13.365 9.111 -21.452 1.00 96.69 398 LEU A N 1
ATOM 3149 C CA . LEU A 1 398 ? 14.680 8.739 -21.991 1.00 96.69 398 LEU A CA 1
ATOM 3150 C C . LEU A 1 398 ? 15.359 7.653 -21.150 1.00 96.69 398 LEU A C 1
ATOM 3152 O O . LEU A 1 398 ? 15.974 6.736 -21.697 1.00 96.69 398 LEU A O 1
ATOM 3156 N N . LEU A 1 399 ? 15.236 7.728 -19.823 1.00 96.62 399 LEU A N 1
ATOM 3157 C CA . LEU A 1 399 ? 15.771 6.716 -18.917 1.00 96.62 399 LEU A CA 1
ATOM 3158 C C . LEU A 1 399 ? 15.052 5.370 -19.068 1.00 96.62 399 LEU A C 1
ATOM 3160 O O . LEU A 1 399 ? 15.709 4.328 -19.104 1.00 96.62 399 LEU A O 1
ATOM 3164 N N . LEU A 1 400 ? 13.728 5.382 -19.214 1.00 97.56 400 LEU A N 1
ATOM 3165 C CA . LEU A 1 400 ? 12.928 4.196 -19.506 1.00 97.56 400 LEU A CA 1
ATOM 3166 C C . LEU A 1 400 ? 13.373 3.544 -20.821 1.00 97.56 400 LEU A C 1
ATOM 3168 O O . LEU A 1 400 ? 13.694 2.360 -20.828 1.00 97.56 400 LEU A O 1
ATOM 3172 N N . MET A 1 401 ? 13.514 4.314 -21.904 1.00 96.50 401 MET A N 1
ATOM 3173 C CA . MET A 1 401 ? 14.019 3.796 -23.184 1.00 96.50 401 MET A CA 1
ATOM 3174 C C . MET A 1 401 ? 15.441 3.235 -23.069 1.00 96.50 401 MET A C 1
ATOM 3176 O O . MET A 1 401 ? 15.725 2.148 -23.570 1.00 96.50 401 MET A O 1
ATOM 3180 N N . LYS A 1 402 ? 16.342 3.955 -22.389 1.00 95.56 402 LYS A N 1
ATOM 3181 C CA . LYS A 1 402 ? 17.724 3.508 -22.170 1.00 95.56 402 LYS A CA 1
ATOM 3182 C C . LYS A 1 402 ? 17.755 2.166 -21.438 1.00 95.56 402 LYS A C 1
ATOM 3184 O O . LYS A 1 402 ? 18.394 1.228 -21.906 1.00 95.56 402 LYS A O 1
ATOM 3189 N N . THR A 1 403 ? 17.047 2.069 -20.316 1.00 95.69 403 THR A N 1
ATOM 3190 C CA . THR A 1 403 ? 17.002 0.850 -19.495 1.00 95.69 403 THR A CA 1
ATOM 3191 C C . THR A 1 403 ? 16.306 -0.305 -20.219 1.00 95.69 403 THR A C 1
ATOM 3193 O O . THR A 1 403 ? 16.721 -1.455 -20.065 1.00 95.69 403 THR A O 1
ATOM 3196 N N . HIS A 1 404 ? 15.318 -0.021 -21.072 1.00 95.25 404 HIS A N 1
ATOM 3197 C CA . HIS A 1 404 ? 14.703 -1.014 -21.950 1.00 95.25 404 HIS A CA 1
ATOM 3198 C C . HIS A 1 404 ? 15.719 -1.601 -22.936 1.00 95.25 404 HIS A C 1
ATOM 3200 O O . HIS A 1 404 ? 15.894 -2.816 -22.996 1.00 95.25 404 HIS A O 1
ATOM 3206 N N . ILE A 1 405 ? 16.469 -0.748 -23.642 1.00 93.12 405 ILE A N 1
ATOM 3207 C CA . ILE A 1 405 ? 17.512 -1.169 -24.591 1.00 93.12 405 ILE A CA 1
ATOM 3208 C C . ILE A 1 405 ? 18.626 -1.945 -23.878 1.00 93.12 405 ILE A C 1
ATOM 3210 O O . ILE A 1 405 ? 19.097 -2.960 -24.387 1.00 93.12 405 ILE A O 1
ATOM 3214 N N . GLU A 1 406 ? 19.054 -1.509 -22.694 1.00 91.56 406 GLU A N 1
ATOM 3215 C CA . GLU A 1 406 ? 20.040 -2.239 -21.887 1.00 91.56 406 GLU A CA 1
ATOM 3216 C C . GLU A 1 406 ? 19.527 -3.631 -21.492 1.00 91.56 406 GLU A C 1
ATOM 3218 O O . GLU A 1 406 ? 20.260 -4.617 -21.598 1.00 91.56 406 GLU A O 1
ATOM 3223 N N . THR A 1 407 ? 18.252 -3.733 -21.107 1.00 92.50 407 THR A N 1
ATOM 3224 C CA . THR A 1 407 ? 17.606 -5.012 -20.778 1.00 92.50 407 THR A CA 1
ATOM 3225 C C . THR A 1 407 ? 17.502 -5.915 -22.006 1.00 92.50 407 THR A C 1
ATOM 3227 O O . THR A 1 407 ? 17.818 -7.102 -21.918 1.00 92.50 407 THR A O 1
ATOM 3230 N N . PHE A 1 408 ? 17.149 -5.356 -23.167 1.00 92.56 408 PHE A N 1
ATOM 3231 C CA . PHE A 1 408 ? 17.113 -6.063 -24.447 1.00 92.56 408 PHE A CA 1
ATOM 3232 C C . PHE A 1 408 ? 18.490 -6.639 -24.782 1.00 92.56 408 PHE A C 1
ATOM 3234 O O . PHE A 1 408 ? 18.628 -7.836 -25.030 1.00 92.56 408 PHE A O 1
ATOM 3241 N N . ARG A 1 409 ? 19.536 -5.804 -24.726 1.00 90.56 409 ARG A N 1
ATOM 3242 C CA . ARG A 1 409 ? 20.912 -6.222 -25.029 1.00 90.56 409 ARG A CA 1
ATOM 3243 C C . ARG A 1 409 ? 21.379 -7.322 -24.091 1.00 90.56 409 ARG A C 1
ATOM 3245 O O . ARG A 1 409 ? 21.968 -8.282 -24.564 1.00 90.56 409 ARG A O 1
ATOM 3252 N N . ARG A 1 410 ? 21.070 -7.222 -22.795 1.00 90.94 410 ARG A N 1
ATOM 3253 C CA . ARG A 1 410 ? 21.389 -8.266 -21.815 1.00 90.94 410 ARG A CA 1
ATOM 3254 C C . ARG A 1 410 ? 20.663 -9.577 -22.119 1.00 90.94 410 ARG A C 1
ATOM 3256 O O . ARG A 1 410 ? 21.291 -10.630 -22.105 1.00 90.94 410 ARG A O 1
ATOM 3263 N N . ARG A 1 411 ? 19.356 -9.521 -22.399 1.00 91.88 411 ARG A N 1
ATOM 3264 C CA . ARG A 1 411 ? 18.523 -10.708 -22.654 1.00 91.88 411 ARG A CA 1
ATOM 3265 C C . ARG A 1 411 ? 18.904 -11.427 -23.948 1.00 91.88 411 ARG A C 1
ATOM 3267 O O . ARG A 1 411 ? 18.908 -12.651 -23.977 1.00 91.88 411 ARG A O 1
ATOM 3274 N N . TYR A 1 412 ? 19.250 -10.677 -24.993 1.00 91.94 412 TYR A N 1
ATOM 3275 C CA . TYR A 1 412 ? 19.536 -11.212 -26.328 1.00 91.94 412 TYR A CA 1
ATOM 3276 C C . TYR A 1 412 ? 21.026 -11.195 -26.697 1.00 91.94 412 TYR A C 1
ATOM 3278 O O . TYR A 1 412 ? 21.363 -11.410 -27.860 1.00 91.94 412 TYR A O 1
ATOM 3286 N N . ALA A 1 413 ? 21.921 -10.985 -25.726 1.00 93.44 413 ALA A N 1
ATOM 3287 C CA . ALA A 1 413 ? 23.370 -10.880 -25.930 1.00 93.44 413 ALA A CA 1
ATOM 3288 C C . ALA A 1 413 ? 23.938 -12.025 -26.786 1.00 93.44 413 ALA A C 1
ATOM 3290 O O . ALA A 1 413 ? 24.624 -11.775 -27.773 1.00 93.44 413 ALA A O 1
ATOM 3291 N N . TYR A 1 414 ? 23.551 -13.274 -26.497 1.00 95.19 414 TYR A N 1
ATOM 3292 C CA . TYR A 1 414 ? 23.980 -14.445 -27.271 1.00 95.19 414 TYR A CA 1
ATOM 3293 C C . TYR A 1 414 ? 23.655 -14.315 -28.770 1.00 95.19 414 TYR A C 1
ATOM 3295 O O . TYR A 1 414 ? 24.534 -14.462 -29.620 1.00 95.19 414 TYR A O 1
ATOM 3303 N N . HIS A 1 415 ? 22.400 -14.003 -29.107 1.00 93.50 415 HIS A N 1
ATOM 3304 C CA . HIS A 1 415 ? 21.958 -13.892 -30.499 1.00 93.50 415 HIS A CA 1
ATOM 3305 C C . HIS A 1 415 ? 22.574 -12.677 -31.193 1.00 93.50 415 HIS A C 1
ATOM 3307 O O . HIS A 1 415 ? 23.031 -12.784 -32.330 1.00 93.50 415 HIS A O 1
ATOM 3313 N N . LEU A 1 416 ? 22.647 -11.541 -30.493 1.00 92.81 416 LEU A N 1
ATOM 3314 C CA . LEU A 1 416 ? 23.266 -10.322 -31.010 1.00 92.81 416 LEU A CA 1
ATOM 3315 C C . LEU A 1 416 ? 24.746 -10.549 -31.339 1.00 92.81 416 LEU A C 1
ATOM 3317 O O . LEU A 1 416 ? 25.206 -10.142 -32.410 1.00 92.81 416 LEU A O 1
ATOM 3321 N N . ARG A 1 417 ? 25.483 -11.245 -30.463 1.00 92.25 417 ARG A N 1
ATOM 3322 C CA . ARG A 1 417 ? 26.882 -11.605 -30.709 1.00 92.25 417 ARG A CA 1
ATOM 3323 C C . ARG A 1 417 ? 27.018 -12.605 -31.848 1.00 92.25 417 ARG A C 1
ATOM 3325 O O . ARG A 1 417 ? 27.867 -12.405 -32.714 1.00 92.25 417 ARG A O 1
ATOM 3332 N N . LYS A 1 418 ? 26.159 -13.630 -31.909 1.00 92.88 418 LYS A N 1
ATOM 3333 C CA . LYS A 1 418 ? 26.156 -14.603 -33.013 1.00 92.88 418 LYS A CA 1
ATOM 3334 C C . LYS A 1 418 ? 25.952 -13.916 -34.367 1.00 92.88 418 LYS A C 1
ATOM 3336 O O . LYS A 1 418 ? 26.722 -14.162 -35.291 1.00 92.88 418 LYS A O 1
ATOM 3341 N N . TRP A 1 419 ? 24.995 -12.991 -34.477 1.00 92.19 419 TRP A N 1
ATOM 3342 C CA . TRP A 1 419 ? 24.796 -12.216 -35.706 1.00 92.19 419 TRP A CA 1
ATOM 3343 C C . TRP A 1 419 ? 25.996 -11.339 -36.049 1.00 92.19 419 TRP A C 1
ATOM 3345 O O . TRP A 1 419 ? 26.367 -11.258 -37.219 1.00 92.19 419 TRP A O 1
ATOM 3355 N N . ALA A 1 420 ? 26.631 -10.704 -35.060 1.00 90.50 420 ALA A N 1
ATOM 3356 C CA . ALA A 1 420 ? 27.846 -9.925 -35.291 1.00 90.50 420 ALA A CA 1
ATOM 3357 C C . ALA A 1 420 ? 28.975 -10.784 -35.881 1.00 90.50 420 ALA A C 1
ATOM 3359 O O . ALA A 1 420 ? 29.581 -10.387 -36.876 1.00 90.50 420 ALA A O 1
ATOM 3360 N N . LEU A 1 421 ? 29.189 -11.987 -35.341 1.00 90.62 421 LEU A N 1
ATOM 3361 C CA . LEU A 1 421 ? 30.167 -12.955 -35.852 1.00 90.62 421 LEU A CA 1
ATOM 3362 C C . LEU A 1 421 ? 29.842 -13.464 -37.263 1.00 90.62 421 LEU A C 1
ATOM 3364 O O . LEU A 1 421 ? 30.738 -13.847 -38.011 1.00 90.62 421 LEU A O 1
ATOM 3368 N N . GLU A 1 422 ? 28.569 -13.450 -37.649 1.00 90.69 422 GLU A N 1
ATOM 3369 C CA . GLU A 1 422 ? 28.098 -13.807 -38.993 1.00 90.69 422 GLU A CA 1
ATOM 3370 C C . GLU A 1 422 ? 28.102 -12.628 -39.978 1.00 90.69 422 GLU A C 1
ATOM 3372 O O . GLU A 1 422 ? 27.630 -12.763 -41.107 1.00 90.69 422 GLU A O 1
ATOM 3377 N N . GLY A 1 423 ? 28.605 -11.459 -39.567 1.00 88.50 423 GLY A N 1
ATOM 3378 C CA . GLY A 1 423 ? 28.603 -10.245 -40.388 1.00 88.50 423 GLY A CA 1
ATOM 3379 C C . GLY A 1 423 ? 27.222 -9.592 -40.534 1.00 88.50 423 GLY A C 1
ATOM 3380 O O . GLY A 1 423 ? 27.055 -8.690 -41.350 1.00 88.50 423 GLY A O 1
ATOM 3381 N N . LYS A 1 424 ? 26.236 -10.022 -39.738 1.00 88.62 424 LYS A N 1
ATOM 3382 C CA . LYS A 1 424 ? 24.864 -9.485 -39.670 1.00 88.62 424 LYS A CA 1
ATOM 3383 C C . LYS A 1 424 ? 24.625 -8.628 -38.419 1.00 88.62 424 LYS A C 1
ATOM 3385 O O . LYS A 1 424 ? 23.484 -8.395 -38.028 1.00 88.62 424 LYS A O 1
ATOM 3390 N N . GLY A 1 425 ? 25.694 -8.201 -37.749 1.00 80.19 425 GLY A N 1
ATOM 3391 C CA . GLY A 1 425 ? 25.608 -7.404 -36.528 1.00 80.19 425 GLY A CA 1
ATOM 3392 C C . GLY A 1 425 ? 25.027 -6.011 -36.761 1.00 80.19 425 GLY A C 1
ATOM 3393 O O . GLY A 1 425 ? 25.179 -5.420 -37.830 1.00 80.19 425 GLY A O 1
ATOM 3394 N N . ILE A 1 426 ? 24.405 -5.458 -35.720 1.00 76.12 426 ILE A N 1
ATOM 3395 C CA . ILE A 1 426 ? 23.957 -4.063 -35.700 1.00 76.12 426 ILE A CA 1
ATOM 3396 C C . ILE A 1 426 ? 25.122 -3.208 -35.187 1.00 76.12 426 ILE A C 1
ATOM 3398 O O . ILE A 1 426 ? 25.482 -3.274 -34.012 1.00 76.12 426 ILE A O 1
ATOM 3402 N N . GLY A 1 427 ? 25.739 -2.428 -36.076 1.00 64.88 427 GLY A N 1
ATOM 3403 C CA . GLY A 1 427 ? 26.808 -1.494 -35.718 1.00 64.88 427 GLY A CA 1
ATOM 3404 C C . GLY A 1 427 ? 26.276 -0.251 -34.997 1.00 64.88 427 GLY A C 1
ATOM 3405 O O . GLY A 1 427 ? 25.200 0.250 -35.314 1.00 64.88 427 GLY A O 1
ATOM 3406 N N . SER A 1 428 ? 27.041 0.277 -34.039 1.00 62.62 428 SER A N 1
ATOM 3407 C CA . SER A 1 428 ? 26.748 1.581 -33.430 1.00 62.62 428 SER A CA 1
ATOM 3408 C C . SER A 1 428 ? 27.006 2.709 -34.434 1.00 62.62 428 SER A C 1
ATOM 3410 O O . SER A 1 428 ? 28.078 2.770 -35.032 1.00 62.62 428 SER A O 1
ATOM 3412 N N . HIS A 1 429 ? 26.066 3.649 -34.564 1.00 61.00 429 HIS A N 1
ATOM 3413 C CA . HIS A 1 429 ? 26.282 4.904 -35.300 1.00 61.00 429 HIS A CA 1
ATOM 3414 C C . HIS A 1 429 ? 27.151 5.911 -34.528 1.00 61.00 429 HIS A C 1
ATOM 3416 O O . HIS A 1 429 ? 27.644 6.878 -35.104 1.00 61.00 429 HIS A O 1
ATOM 3422 N N . SER A 1 430 ? 27.334 5.708 -33.220 1.00 51.06 430 SER A N 1
ATOM 3423 C CA . SER A 1 430 ? 28.181 6.561 -32.391 1.00 51.06 430 SER A CA 1
ATOM 3424 C C . SER A 1 430 ? 29.616 6.050 -32.413 1.00 51.06 430 SER A C 1
ATOM 3426 O O . SER A 1 430 ? 29.900 4.971 -31.890 1.00 51.06 430 SER A O 1
ATOM 3428 N N . ALA A 1 431 ? 30.520 6.865 -32.959 1.00 49.38 431 ALA A N 1
ATOM 3429 C CA . ALA A 1 431 ? 31.966 6.657 -32.901 1.00 49.38 431 ALA A CA 1
ATOM 3430 C C . ALA A 1 431 ? 32.560 6.876 -31.488 1.00 49.38 431 ALA A C 1
ATOM 3432 O O . ALA A 1 431 ? 33.764 6.723 -31.309 1.00 49.38 431 ALA A O 1
ATOM 3433 N N . ALA A 1 432 ? 31.751 7.273 -30.493 1.00 48.66 432 ALA A N 1
ATOM 3434 C CA . ALA A 1 432 ? 32.247 7.930 -29.278 1.00 48.66 432 ALA A CA 1
ATOM 3435 C C . ALA A 1 432 ? 31.899 7.256 -27.935 1.00 48.66 432 ALA A C 1
ATOM 3437 O O . ALA A 1 432 ? 32.392 7.714 -26.909 1.00 48.66 432 ALA A O 1
ATOM 3438 N N . LEU A 1 433 ? 31.088 6.192 -27.895 1.00 47.56 433 LEU A N 1
ATOM 3439 C CA . LEU A 1 433 ? 30.691 5.549 -26.622 1.00 47.56 433 LEU A CA 1
ATOM 3440 C C . LEU A 1 433 ? 31.327 4.174 -26.370 1.00 47.56 433 LEU A C 1
ATOM 3442 O O . LEU A 1 433 ? 31.112 3.600 -25.309 1.00 47.56 433 LEU A O 1
ATOM 3446 N N . GLY A 1 434 ? 32.100 3.648 -27.323 1.00 49.75 434 GLY A N 1
ATOM 3447 C CA . GLY A 1 434 ? 32.628 2.286 -27.239 1.00 49.75 434 GLY A CA 1
ATOM 3448 C C . GLY A 1 434 ? 33.991 2.125 -26.569 1.00 49.75 434 GLY A C 1
ATOM 3449 O O . GLY A 1 434 ? 34.326 0.997 -26.241 1.00 49.75 434 GLY A O 1
ATOM 3450 N N . ASP A 1 435 ? 34.800 3.180 -26.403 1.00 48.53 435 ASP A N 1
ATOM 3451 C CA . ASP A 1 435 ? 36.244 2.912 -26.292 1.00 48.53 435 ASP A CA 1
ATOM 3452 C C . ASP A 1 435 ? 37.074 3.972 -25.554 1.00 48.53 435 ASP A C 1
ATOM 3454 O O . ASP A 1 435 ? 37.990 4.586 -26.102 1.00 48.53 435 ASP A O 1
ATOM 3458 N N . ARG A 1 436 ? 36.762 4.223 -24.278 1.00 49.22 436 ARG A N 1
ATOM 3459 C CA . ARG A 1 436 ? 37.681 4.953 -23.387 1.00 49.22 436 ARG A CA 1
ATOM 3460 C C . ARG A 1 436 ? 37.685 4.377 -21.973 1.00 49.22 436 ARG A C 1
ATOM 3462 O O . ARG A 1 436 ? 37.301 5.094 -21.061 1.00 49.22 436 ARG A O 1
ATOM 3469 N N . SER A 1 437 ? 38.107 3.115 -21.809 1.00 53.56 437 SER A N 1
ATOM 3470 C CA . SER A 1 437 ? 38.895 2.638 -20.639 1.00 53.56 437 SER A CA 1
ATOM 3471 C C . SER A 1 437 ? 38.884 1.120 -20.404 1.00 53.56 437 SER A C 1
ATOM 3473 O O . SER A 1 437 ? 39.573 0.670 -19.492 1.00 53.56 437 SER A O 1
ATOM 3475 N N . SER A 1 438 ? 38.116 0.307 -21.136 1.00 62.38 438 SER A N 1
ATOM 3476 C CA . SER A 1 438 ? 38.095 -1.141 -20.879 1.00 62.38 438 SER A CA 1
ATOM 3477 C C . SER A 1 438 ? 39.202 -1.843 -21.658 1.00 62.38 438 SER A C 1
ATOM 3479 O O . SER A 1 438 ? 39.082 -2.070 -22.859 1.00 62.38 438 SER A O 1
ATOM 3481 N N . THR A 1 439 ? 40.289 -2.199 -20.973 1.00 77.12 439 THR A N 1
ATOM 3482 C CA . THR A 1 439 ? 41.302 -3.100 -21.532 1.00 77.12 439 THR A CA 1
ATOM 3483 C C . THR A 1 439 ? 40.651 -4.434 -21.906 1.00 77.12 439 THR A C 1
ATOM 3485 O O . THR A 1 439 ? 39.963 -5.006 -21.053 1.00 77.12 439 THR A O 1
ATOM 3488 N N . PRO A 1 440 ? 40.862 -4.948 -23.131 1.00 83.81 440 PRO A N 1
ATOM 3489 C CA . PRO A 1 440 ? 40.306 -6.231 -23.527 1.00 83.81 440 PRO A CA 1
ATOM 3490 C C . PRO A 1 440 ? 40.883 -7.350 -22.654 1.00 83.81 440 PRO A C 1
ATOM 3492 O O . PRO A 1 440 ? 42.086 -7.415 -22.390 1.00 83.81 440 PRO A O 1
ATOM 3495 N N . VAL A 1 441 ? 40.005 -8.234 -22.201 1.00 88.69 441 VAL A N 1
ATOM 3496 C CA . VAL A 1 441 ? 40.321 -9.488 -21.533 1.00 88.69 441 VAL A CA 1
ATOM 3497 C C . VAL A 1 441 ? 40.549 -10.541 -22.609 1.00 88.69 441 VAL A C 1
ATOM 3499 O O . VAL A 1 441 ? 39.638 -10.898 -23.355 1.00 88.69 441 VAL A O 1
ATOM 3502 N N . ARG A 1 442 ? 41.774 -11.059 -22.673 1.00 91.88 442 ARG A N 1
ATOM 3503 C CA . ARG A 1 442 ? 42.111 -12.178 -23.550 1.00 91.88 442 ARG A CA 1
ATOM 3504 C C . ARG A 1 442 ? 41.799 -13.499 -22.860 1.00 91.88 442 ARG A C 1
ATOM 3506 O O . ARG A 1 442 ? 42.408 -13.831 -21.844 1.00 91.88 442 ARG A O 1
ATOM 3513 N N . LEU A 1 443 ? 40.899 -14.272 -23.448 1.00 91.81 443 LEU A N 1
ATOM 3514 C CA . LEU A 1 443 ? 40.528 -15.609 -23.007 1.00 91.81 443 LEU A CA 1
ATOM 3515 C C . LEU A 1 443 ? 41.143 -16.656 -23.935 1.00 91.81 443 LEU A C 1
ATOM 3517 O O . LEU A 1 443 ? 41.131 -16.516 -25.158 1.00 91.81 443 LEU A O 1
ATOM 3521 N N . ILE A 1 444 ? 41.681 -17.721 -23.341 1.00 91.88 444 ILE A N 1
ATOM 3522 C CA . ILE A 1 444 ? 42.226 -18.871 -24.065 1.00 91.88 444 ILE A CA 1
ATOM 3523 C C . ILE A 1 444 ? 41.333 -20.063 -23.749 1.00 91.88 444 ILE A C 1
ATOM 3525 O O . ILE A 1 444 ? 41.274 -20.511 -22.605 1.00 91.88 444 ILE A O 1
ATOM 3529 N N . VAL A 1 445 ? 40.643 -20.572 -24.763 1.00 89.81 445 VAL A N 1
ATOM 3530 C CA . VAL A 1 445 ? 39.726 -21.707 -24.641 1.00 89.81 445 VAL A CA 1
ATOM 3531 C C . VAL A 1 445 ? 40.350 -22.908 -25.340 1.00 89.81 445 VAL A C 1
ATOM 3533 O O . VAL A 1 445 ? 40.808 -22.800 -26.474 1.00 89.81 445 VAL A O 1
ATOM 3536 N N . GLN A 1 446 ? 40.381 -24.059 -24.674 1.00 86.62 446 GLN A N 1
ATOM 3537 C CA . GLN A 1 446 ? 40.861 -25.315 -25.246 1.00 86.62 446 GLN A CA 1
ATOM 3538 C C . GLN A 1 446 ? 39.773 -26.378 -25.094 1.00 86.62 446 GLN A C 1
ATOM 3540 O O . GLN A 1 446 ? 39.210 -26.539 -24.012 1.00 86.62 446 GLN A O 1
ATOM 3545 N N . SER A 1 447 ? 39.474 -27.104 -26.172 1.00 81.19 447 SER A N 1
ATOM 3546 C CA . SER A 1 447 ? 38.523 -28.218 -26.107 1.00 81.19 447 SER A CA 1
ATOM 3547 C C . SER A 1 447 ? 39.150 -29.395 -25.361 1.00 81.19 447 SER A C 1
ATOM 3549 O O . SER A 1 447 ? 40.295 -29.748 -25.621 1.00 81.19 447 SER A O 1
ATOM 3551 N N . GLY A 1 448 ? 38.400 -30.065 -24.483 1.00 79.88 448 GLY A N 1
ATOM 3552 C CA . GLY A 1 448 ? 38.892 -31.273 -23.802 1.00 79.88 448 GLY A CA 1
ATOM 3553 C C . GLY A 1 448 ? 39.207 -32.434 -24.757 1.00 79.88 448 GLY A C 1
ATOM 3554 O O . GLY A 1 448 ? 39.976 -33.325 -24.415 1.00 79.88 448 GLY A O 1
ATOM 3555 N N . SER A 1 449 ? 38.643 -32.404 -25.969 1.00 77.81 449 SER A N 1
ATOM 3556 C CA . SER A 1 449 ? 38.802 -33.443 -26.998 1.00 77.81 449 SER A CA 1
ATOM 3557 C C . SER A 1 449 ? 39.808 -33.089 -28.105 1.00 77.81 449 SER A C 1
ATOM 3559 O O . SER A 1 449 ? 40.027 -33.898 -29.004 1.00 77.81 449 SER A O 1
ATOM 3561 N N . SER A 1 450 ? 40.412 -31.893 -28.072 1.00 73.88 450 SER A N 1
ATOM 3562 C CA . SER A 1 450 ? 41.343 -31.410 -29.103 1.00 73.88 450 SER A CA 1
ATOM 3563 C C . SER A 1 450 ? 42.501 -30.617 -28.492 1.00 73.88 450 SER A C 1
ATOM 3565 O O . SER A 1 450 ? 42.352 -29.922 -27.490 1.00 73.88 450 SER A O 1
ATOM 3567 N N . SER A 1 451 ? 43.679 -30.664 -29.114 1.00 80.56 451 SER A N 1
ATOM 3568 C CA . SER A 1 451 ? 44.788 -29.766 -28.765 1.00 80.56 451 SER A CA 1
ATOM 3569 C C . SER A 1 451 ? 44.600 -28.341 -29.305 1.00 80.56 451 SER A C 1
ATOM 3571 O O . SER A 1 451 ? 45.432 -27.473 -29.040 1.00 80.56 451 SER A O 1
ATOM 3573 N N . GLU A 1 452 ? 43.545 -28.095 -30.087 1.00 83.06 452 GLU A N 1
ATOM 3574 C CA . GLU A 1 452 ? 43.260 -26.795 -30.691 1.00 83.06 452 GLU A CA 1
ATOM 3575 C C . GLU A 1 452 ? 42.785 -25.781 -29.645 1.00 83.06 452 GLU A C 1
ATOM 3577 O O . GLU A 1 452 ? 41.948 -26.073 -28.785 1.00 83.06 452 GLU A O 1
ATOM 3582 N N . ARG A 1 453 ? 43.353 -24.575 -29.725 1.00 86.69 453 ARG A N 1
ATOM 3583 C CA . ARG A 1 453 ? 43.074 -23.463 -28.818 1.00 86.69 453 ARG A CA 1
ATOM 3584 C C . ARG A 1 453 ? 42.417 -22.325 -29.582 1.00 86.69 453 ARG A C 1
ATOM 3586 O O . ARG A 1 453 ? 42.891 -21.947 -30.650 1.00 86.69 453 ARG A O 1
ATOM 3593 N N . CYS A 1 454 ? 41.375 -21.757 -28.997 1.00 87.56 454 CYS A N 1
ATOM 3594 C CA . CYS A 1 454 ? 40.754 -20.519 -29.433 1.00 87.56 454 CYS A CA 1
ATOM 3595 C C . CYS A 1 454 ? 41.242 -19.366 -28.559 1.00 87.56 454 CYS A C 1
ATOM 3597 O O . CYS A 1 454 ? 41.318 -19.495 -27.336 1.00 87.56 454 CYS A O 1
ATOM 3599 N N . PHE A 1 455 ? 41.551 -18.238 -29.189 1.00 90.88 455 PHE A N 1
ATOM 3600 C CA . PHE A 1 455 ? 41.893 -16.994 -28.511 1.00 90.88 455 PHE A CA 1
ATOM 3601 C C . PHE A 1 455 ? 40.758 -16.011 -28.762 1.00 90.88 455 PHE A C 1
ATOM 3603 O O . PHE A 1 455 ? 40.454 -15.714 -29.914 1.00 90.88 455 PHE A O 1
ATOM 3610 N N . LEU A 1 456 ? 40.123 -15.550 -27.691 1.00 92.06 456 LEU A N 1
ATOM 3611 C CA . LEU A 1 456 ? 39.008 -14.612 -27.742 1.00 92.06 456 LEU A CA 1
ATOM 3612 C C . LEU A 1 456 ? 39.434 -13.331 -27.034 1.00 92.06 456 LEU A C 1
ATOM 3614 O O . LEU A 1 456 ? 39.865 -13.385 -25.884 1.00 92.06 456 LEU A O 1
ATOM 3618 N N . ASP A 1 457 ? 39.308 -12.193 -27.706 1.00 90.06 457 ASP A N 1
ATOM 3619 C CA . ASP A 1 457 ? 39.482 -10.884 -27.084 1.00 90.06 457 ASP A CA 1
ATOM 3620 C C . ASP A 1 457 ? 38.079 -10.323 -26.783 1.00 90.06 457 ASP A C 1
ATOM 3622 O O . ASP A 1 457 ? 37.278 -10.098 -27.692 1.00 90.06 457 ASP A O 1
ATOM 3626 N N . MET A 1 458 ? 37.770 -10.154 -25.497 1.00 89.25 458 MET A N 1
ATOM 3627 C CA . MET A 1 458 ? 36.467 -9.701 -24.994 1.00 89.25 458 MET A CA 1
ATOM 3628 C C . MET A 1 458 ? 36.620 -8.460 -24.119 1.00 89.25 458 MET A C 1
ATOM 3630 O O . MET A 1 458 ? 37.697 -8.194 -23.596 1.00 89.25 458 MET A O 1
ATOM 3634 N N . LEU A 1 459 ? 35.556 -7.692 -23.923 1.00 88.19 459 LEU A N 1
ATOM 3635 C CA . LEU A 1 459 ? 35.543 -6.577 -22.978 1.00 88.19 459 LEU A CA 1
ATOM 3636 C C . LEU A 1 459 ? 35.096 -7.048 -21.593 1.00 88.19 459 LEU A C 1
ATOM 3638 O O . LEU A 1 459 ? 34.308 -7.979 -21.460 1.00 88.19 459 LEU A O 1
ATOM 3642 N N . SER A 1 460 ? 35.539 -6.358 -20.539 1.00 85.31 460 SER A N 1
ATOM 3643 C CA . SER A 1 460 ? 35.052 -6.611 -19.171 1.00 85.31 460 SER A CA 1
ATOM 3644 C C . SER A 1 460 ? 33.555 -6.323 -18.994 1.00 85.31 460 SER A C 1
ATOM 3646 O O . SER A 1 460 ? 32.959 -6.738 -18.004 1.00 85.31 460 SER A O 1
ATOM 3648 N N . THR A 1 461 ? 32.956 -5.604 -19.942 1.00 85.69 461 THR A N 1
ATOM 3649 C CA . THR A 1 461 ? 31.526 -5.299 -20.008 1.00 85.69 461 THR A CA 1
ATOM 3650 C C . THR A 1 461 ? 30.721 -6.311 -20.822 1.00 85.69 461 THR A C 1
ATOM 3652 O O . THR A 1 461 ? 29.496 -6.202 -20.838 1.00 85.69 461 THR A O 1
ATOM 3655 N N . ASP A 1 462 ? 31.372 -7.252 -21.515 1.00 88.75 462 ASP A N 1
ATOM 3656 C CA . ASP A 1 462 ? 30.677 -8.288 -22.282 1.00 88.75 462 ASP A CA 1
ATOM 3657 C C . ASP A 1 462 ? 29.999 -9.290 -21.334 1.00 88.75 462 ASP A C 1
ATOM 3659 O O . ASP A 1 462 ? 30.496 -9.604 -20.248 1.00 88.75 462 ASP A O 1
ATOM 3663 N N . TYR A 1 463 ? 28.849 -9.818 -21.744 1.00 91.31 463 TYR A N 1
ATOM 3664 C CA . TYR A 1 463 ? 28.099 -10.794 -20.969 1.00 91.31 463 TYR A CA 1
ATOM 3665 C C . TYR A 1 463 ? 28.642 -12.211 -21.172 1.00 91.31 463 TYR A C 1
ATOM 3667 O O . TYR A 1 463 ? 29.195 -12.571 -22.210 1.00 91.31 463 TYR A O 1
ATOM 3675 N N . VAL A 1 464 ? 28.364 -13.095 -20.209 1.00 93.88 464 VAL A N 1
ATOM 3676 C CA . VAL A 1 464 ? 28.627 -14.541 -20.347 1.00 93.88 464 VAL A CA 1
ATOM 3677 C C . VAL A 1 464 ? 27.948 -15.117 -21.600 1.00 93.88 464 VAL A C 1
ATOM 3679 O O . VAL A 1 464 ? 28.472 -16.021 -22.246 1.00 93.88 464 VAL A O 1
ATOM 3682 N N . ALA A 1 465 ? 26.791 -14.573 -21.975 1.00 95.69 465 ALA A N 1
ATOM 3683 C CA . ALA A 1 465 ? 26.083 -14.935 -23.196 1.00 95.69 465 ALA A CA 1
ATOM 3684 C C . ALA A 1 465 ? 26.872 -14.590 -24.478 1.00 95.69 465 ALA A C 1
ATOM 3686 O O . ALA A 1 465 ? 26.828 -15.372 -25.427 1.00 95.69 465 ALA A O 1
ATOM 3687 N N . ASP A 1 466 ? 27.638 -13.493 -24.493 1.00 93.69 466 ASP A N 1
ATOM 3688 C CA . ASP A 1 466 ? 28.525 -13.147 -25.611 1.00 93.69 466 ASP A CA 1
ATOM 3689 C C . ASP A 1 466 ? 29.654 -14.182 -25.746 1.00 93.69 466 ASP A C 1
ATOM 3691 O O . ASP A 1 466 ? 29.900 -14.699 -26.836 1.00 93.69 466 ASP A O 1
ATOM 3695 N N . LEU A 1 467 ? 30.272 -14.578 -24.625 1.00 94.19 467 LEU A N 1
ATOM 3696 C CA . LEU A 1 467 ? 31.291 -15.636 -24.600 1.00 94.19 467 LEU A CA 1
ATOM 3697 C C . LEU A 1 467 ? 30.732 -16.972 -25.112 1.00 94.19 467 LEU A C 1
ATOM 3699 O O . LEU A 1 467 ? 31.388 -17.677 -25.879 1.00 94.19 467 LEU A O 1
ATOM 3703 N N . ARG A 1 468 ? 29.504 -17.329 -24.714 1.00 95.19 468 ARG A N 1
ATOM 3704 C CA . ARG A 1 468 ? 28.837 -18.542 -25.216 1.00 95.19 468 ARG A CA 1
ATOM 3705 C C . ARG A 1 468 ? 28.679 -18.504 -26.736 1.00 95.19 468 ARG A C 1
ATOM 3707 O O . ARG A 1 468 ? 28.890 -19.531 -27.375 1.00 95.19 468 ARG A O 1
ATOM 3714 N N . ALA A 1 469 ? 28.334 -17.355 -27.316 1.00 95.00 469 ALA A N 1
ATOM 3715 C CA . ALA A 1 469 ? 28.195 -17.215 -28.765 1.00 95.00 469 ALA A CA 1
ATOM 3716 C C . ALA A 1 469 ? 29.533 -17.408 -29.496 1.00 95.00 469 ALA A C 1
ATOM 3718 O O . ALA A 1 469 ? 29.578 -18.146 -30.480 1.00 95.00 469 ALA A O 1
ATOM 3719 N N . GLU A 1 470 ? 30.619 -16.824 -28.981 1.00 93.88 470 GLU A N 1
ATOM 3720 C CA . GLU A 1 470 ? 31.984 -17.016 -29.498 1.00 93.88 470 GLU A CA 1
ATOM 3721 C C . GLU A 1 470 ? 32.401 -18.491 -29.497 1.00 93.88 470 GLU A C 1
ATOM 3723 O O . GLU A 1 470 ? 32.844 -19.029 -30.513 1.00 93.88 470 GLU A O 1
ATOM 3728 N N . ILE A 1 471 ? 32.209 -19.175 -28.362 1.00 92.88 471 ILE A N 1
ATOM 3729 C CA . ILE A 1 471 ? 32.575 -20.588 -28.214 1.00 92.88 471 ILE A CA 1
ATOM 3730 C C . ILE A 1 471 ? 31.752 -21.460 -29.161 1.00 92.88 471 ILE A C 1
ATOM 3732 O O . ILE A 1 471 ? 32.316 -22.315 -29.841 1.00 92.88 471 ILE A O 1
ATOM 3736 N N . VAL A 1 472 ? 30.433 -21.247 -29.234 1.00 92.88 472 VAL A N 1
ATOM 3737 C CA . VAL A 1 472 ? 29.571 -22.010 -30.148 1.00 92.88 472 VAL A CA 1
ATOM 3738 C C . VAL A 1 472 ? 30.007 -21.793 -31.592 1.00 92.88 472 VAL A C 1
ATOM 3740 O O . VAL A 1 472 ? 30.159 -22.770 -32.321 1.00 92.88 472 VAL A O 1
ATOM 3743 N N . LYS A 1 473 ? 30.287 -20.549 -31.997 1.00 90.94 473 LYS A N 1
ATOM 3744 C CA . LYS A 1 473 ? 30.724 -20.257 -33.365 1.00 90.94 473 LYS A CA 1
ATOM 3745 C C . LYS A 1 473 ? 32.054 -20.924 -33.703 1.00 90.94 473 LYS A C 1
ATOM 3747 O O . LYS A 1 473 ? 32.217 -21.464 -34.798 1.00 90.94 473 LYS A O 1
ATOM 3752 N N . TRP A 1 474 ? 32.996 -20.917 -32.763 1.00 89.69 474 TRP A N 1
ATOM 3753 C CA . TRP A 1 474 ? 34.256 -21.634 -32.913 1.00 89.69 474 TRP A CA 1
ATOM 3754 C C . TRP A 1 474 ? 34.031 -23.145 -33.060 1.00 89.69 474 TRP A C 1
ATOM 3756 O O . TRP A 1 474 ? 34.550 -23.745 -34.001 1.00 89.69 474 TRP A O 1
ATOM 3766 N N . CYS A 1 475 ? 33.208 -23.750 -32.198 1.00 87.06 475 CYS A N 1
ATOM 3767 C CA . CYS A 1 475 ? 32.856 -25.170 -32.268 1.00 87.06 475 CYS A CA 1
ATOM 3768 C C . CYS A 1 475 ? 32.171 -25.550 -33.593 1.00 87.06 475 CYS A C 1
ATOM 3770 O O . CYS A 1 475 ? 32.540 -26.562 -34.189 1.00 87.06 475 CYS A O 1
ATOM 3772 N N . GLU A 1 476 ? 31.228 -24.739 -34.088 1.00 88.38 476 GLU A N 1
ATOM 3773 C CA . GLU A 1 476 ? 30.605 -24.907 -35.413 1.00 88.38 476 GLU A CA 1
ATOM 3774 C C . GLU A 1 476 ? 31.679 -24.914 -36.522 1.00 88.38 476 GLU A C 1
ATOM 3776 O O . GLU A 1 476 ? 31.672 -25.770 -37.408 1.00 88.38 476 GLU A O 1
ATOM 3781 N N . GLY A 1 477 ? 32.658 -24.006 -36.439 1.00 84.44 477 GLY A N 1
ATOM 3782 C CA . GLY A 1 477 ? 33.785 -23.946 -37.373 1.00 84.44 477 GLY A CA 1
ATOM 3783 C C . GLY A 1 477 ? 34.722 -25.159 -37.300 1.00 84.44 477 GLY A C 1
ATOM 3784 O O . GLY A 1 477 ? 35.282 -25.556 -38.321 1.00 84.44 477 GLY A O 1
ATOM 3785 N N . LEU A 1 478 ? 34.890 -25.776 -36.126 1.00 81.06 478 LEU A N 1
ATOM 3786 C CA . LEU A 1 478 ? 35.644 -27.028 -35.981 1.00 81.06 478 LEU A CA 1
ATOM 3787 C C . LEU A 1 478 ? 34.922 -28.213 -36.623 1.00 81.06 478 LEU A C 1
ATOM 3789 O O . LEU A 1 478 ? 35.567 -29.059 -37.239 1.00 81.06 478 LEU A O 1
ATOM 3793 N N . GLN A 1 479 ? 33.597 -28.278 -36.484 1.00 73.12 479 GLN A N 1
ATOM 3794 C CA . GLN A 1 479 ? 32.785 -29.329 -37.095 1.00 73.12 479 GLN A CA 1
ATOM 3795 C C . GLN A 1 479 ? 32.782 -29.229 -38.623 1.00 73.12 479 GLN A C 1
ATOM 3797 O O . GLN A 1 479 ? 32.861 -30.255 -39.279 1.00 73.12 479 GLN A O 1
ATOM 3802 N N . GLN A 1 480 ? 32.776 -28.018 -39.187 1.00 73.38 480 GLN A N 1
ATOM 3803 C CA . GLN A 1 480 ? 32.868 -27.804 -40.641 1.00 73.38 480 GLN A CA 1
ATOM 3804 C C . GLN A 1 480 ? 34.239 -28.150 -41.246 1.00 73.38 480 GLN A C 1
ATOM 3806 O O . GLN A 1 480 ? 34.355 -28.269 -42.463 1.00 73.38 480 GLN A O 1
ATOM 3811 N N . LYS A 1 481 ? 35.287 -28.265 -40.421 1.00 62.28 481 LYS A N 1
ATOM 3812 C CA . LYS A 1 481 ? 36.642 -28.654 -40.850 1.00 62.28 481 LYS A CA 1
ATOM 3813 C C . LYS A 1 481 ? 36.900 -30.164 -40.763 1.00 62.28 481 LYS A C 1
ATOM 3815 O O . LYS A 1 481 ? 37.961 -30.601 -41.209 1.00 62.28 481 LYS A O 1
ATOM 3820 N N . ARG A 1 482 ? 35.987 -30.929 -40.159 1.00 55.59 482 ARG A N 1
ATOM 3821 C CA . ARG A 1 482 ? 35.974 -32.399 -40.196 1.00 55.59 482 ARG A CA 1
ATOM 3822 C C . ARG A 1 482 ? 35.178 -32.862 -41.405 1.00 55.59 482 ARG A C 1
ATOM 3824 O O . ARG A 1 482 ? 35.583 -33.897 -41.972 1.00 55.59 482 ARG A O 1
#

Secondary structure (DSSP, 8-state):
-HHHHHHHH-------------------------S-----------HHHHHHHHHHHHHHHHHHS-----------HHHHTT--GGGTTSTTS-HHHHHTSHHHHTTSPTTHHHHHHHHHHHHHHT-S-HHHHHHHHHHHHHHHHHTSSHHHHHHHHHHHHHTS-THHHHHHHHHHHHHH-HHHHHHHHHHHHHH-GGGS-TTS-HHHHHHHHHHHHHHHTSTTTS-TT----HHHHHHHHHHHTT-TTTHHHHHHHHHHHHH-SS-----HHHHHHIIIIIGGGS-GGG--HHHHHHHHHHHHHHHHHHTT---THHHHHHHHHHHHHHHHHHH-SSHHHHHHHHHHHHHHHHHTTTTTHHHHHHHHHHHHHHHHHHHHTT-TTSHHHHHHHHHHHHHHHHHHHHHHHHHTHHHHHHHHHTT-----S-SSSS-SS-PPEEEEEE-TT-S-EEEEEE-TT--HHHHHHHHHHHHHHHHTT-

Sequence (482 aa):
MERHILEMLSGEEAEVEGDAEGSYSSRMSNKSEKNMADFDGEDSVCEEELAGLTDHANMNLHVLAHSPEKSPIRVDHRLSACFKADNVCQPGNTLLWDLLQDDKICQLGEGLALEAEKTLCNLICYTPDKEIRMKFIEGCLNNLANNVSVVVSLRMLPKLLTSFRGLDMHHVTHWADRQHHMMTHFFNNLKTYTANPSKSLLLYTHQMQVQVRLHFLSAVFSPIVSPNTFKLSIEQVDILWECLANDPECSDELFSWLLSQTKTTELHALKLDALRRLYIHHLPSLPPEKFSMICLSLFQQLCSLNNLLTTNMDGDGNRENQNVGMDHMWKIALRACNTDVSMAAIQYINSYYMGQNLQFESQFVWQCMTHLKAASDDLTTNSSGLEEASLLCVQRALLLMKTHIETFRRRYAYHLRKWALEGKGIGSHSAALGDRSSTPVRLIVQSGSSSERCFLDMLSTDYVADLRAEIVKWCEGLQQKR

Foldseek 3Di:
DVVVVLVLVPPDDDDDDDDDDDDDDDDDDDDDPDDDPPPDDDPDPDCVVVVVVVVVVVVVVVVVVPDPDDDPPPPPVVVVVPDDLLCCLPPPNDPLNNCLWLVRVVVDDPPPNVVSLVVVLVVLLPDPDPSSLLNLLLSLLVCLQVLISVLSSLVSNLSSLLSDDDPVSQVSLCCCCPVSVNLVSLLVSLVVCLVCVPPDDPVDDPQSVLLSSLVSLQSCQFVSRHPLVPEDDLVSLVSLLVRACPDPPHNLVSLQSLQVCLPDPGGRHDDPVNLLCCQQPRLLVDQLQADDPSSLSSNLSSLVVLVVVVVVPPDPVSVVSNVSSLVSLLNNLQQHNDPVSVVVSLVVNLCVCVVVVVPCVVVLVVVLVVQLVVLVVVCVVPPPPCVVRSVSNNVSSVVSVVVSVVVVCQVCVLSQLLCVVVVNHDDDPDPPPPDDDWDWDWDWDDDPVDPDIDIDTHTPPRDPSNVVNVVVVVVVVVVVVD